Protein AF-H8GKK8-F1 (afdb_monomer)

Nearest PDB structures (foldseek):
  5c82-assembly1_A-2  TM=5.345E-01  e=7.966E-03  Streptomyces noursei
  1qst-assembly1_A  TM=6.410E-01  e=5.339E-02  Tetrahymena thermophila
  4u9w-assembly1_A  TM=4.156E-01  e=4.626E-03  Homo sapiens
  7ypu-assembly1_A  TM=4.775E-01  e=3.456E-02  Streptomyces lavendulae subsp. lavendulae
  7ypu-assembly2_C  TM=4.729E-01  e=3.649E-02  Streptomyces lavendulae subsp. lavendulae

InterPro domains:
  IPR006528 Phage head morphogenesis domain [PF04233] (54-175)

Radius of gyration: 27.0 Å; Cα contacts (8 Å, |Δi|>4): 791; chains: 1; bounding box: 62×68×80 Å

Structure (mmCIF, N/CA/C/O backbone):
data_AF-H8GKK8-F1
#
_entry.id   AF-H8GKK8-F1
#
loop_
_atom_site.group_PDB
_atom_site.id
_atom_site.type_symbol
_atom_site.label_atom_id
_atom_site.label_alt_id
_atom_site.label_comp_id
_atom_site.label_asym_id
_atom_site.label_entity_id
_atom_site.label_seq_id
_atom_site.pdbx_PDB_ins_code
_atom_site.Cartn_x
_atom_site.Cartn_y
_atom_site.Cartn_z
_atom_site.occupancy
_atom_site.B_iso_or_equiv
_atom_site.auth_seq_id
_atom_site.auth_comp_id
_atom_site.auth_asym_id
_atom_site.auth_atom_id
_atom_site.pdbx_PDB_model_num
ATOM 1 N N . MET A 1 1 ? -11.275 -41.429 -0.516 1.00 33.59 1 MET A N 1
ATOM 2 C CA . MET A 1 1 ? -10.423 -40.316 -0.043 1.00 33.59 1 MET A CA 1
ATOM 3 C C . MET A 1 1 ? -11.321 -39.111 0.178 1.00 33.59 1 MET A C 1
ATOM 5 O O . MET A 1 1 ? -11.809 -38.553 -0.793 1.00 33.59 1 MET A O 1
ATOM 9 N N . GLY A 1 2 ? -11.637 -38.787 1.433 1.00 33.47 2 GLY A N 1
ATOM 10 C CA . GLY A 1 2 ? -12.418 -37.593 1.754 1.00 33.47 2 GLY A CA 1
ATOM 11 C C . GLY A 1 2 ? -11.570 -36.348 1.519 1.00 33.47 2 GLY A C 1
ATOM 12 O O . GLY A 1 2 ? -10.448 -36.266 2.017 1.00 33.47 2 GLY A O 1
ATOM 13 N N . VAL A 1 3 ? -12.083 -35.405 0.735 1.00 30.12 3 VAL A N 1
ATOM 14 C CA . VAL A 1 3 ? -11.445 -34.107 0.514 1.00 30.12 3 VAL A CA 1
ATOM 15 C C . VAL A 1 3 ? -11.429 -33.361 1.851 1.00 30.12 3 VAL A C 1
ATOM 17 O O . VAL A 1 3 ? -12.472 -32.941 2.346 1.00 30.12 3 VAL A O 1
ATOM 20 N N . ARG A 1 4 ? -10.247 -33.213 2.463 1.00 31.77 4 ARG A N 1
ATOM 21 C CA . ARG A 1 4 ? -10.035 -32.256 3.556 1.00 31.77 4 ARG A CA 1
ATOM 22 C C . ARG A 1 4 ? -10.066 -30.858 2.942 1.00 31.77 4 ARG A C 1
ATOM 24 O O . ARG A 1 4 ? -9.080 -30.429 2.351 1.00 31.77 4 ARG A O 1
ATOM 31 N N . TYR A 1 5 ? -11.181 -30.149 3.090 1.00 32.94 5 TYR A N 1
ATOM 32 C CA . TYR A 1 5 ? -11.207 -28.693 2.947 1.00 32.94 5 TYR A CA 1
ATOM 33 C C . TYR A 1 5 ? -10.406 -28.089 4.111 1.00 32.94 5 TYR A C 1
ATOM 35 O O . TYR A 1 5 ? -10.961 -27.718 5.140 1.00 32.94 5 TYR A O 1
ATOM 43 N N . GLY A 1 6 ? -9.077 -28.071 3.992 1.00 43.62 6 GLY A N 1
ATOM 44 C CA . GLY A 1 6 ? -8.235 -27.255 4.862 1.00 43.62 6 GLY A CA 1
ATOM 45 C C . GLY A 1 6 ? -8.496 -25.787 4.541 1.00 43.62 6 GLY A C 1
ATOM 46 O O . GLY A 1 6 ? -8.494 -25.413 3.367 1.00 43.62 6 GLY A O 1
ATOM 47 N N . SER A 1 7 ? -8.756 -24.964 5.557 1.00 56.88 7 SER A N 1
ATOM 48 C CA . SER A 1 7 ? -8.808 -23.509 5.401 1.00 56.88 7 SER A CA 1
ATOM 49 C C . SER A 1 7 ? -7.532 -23.047 4.700 1.00 56.88 7 SER A C 1
ATOM 51 O O . SER A 1 7 ? -6.434 -23.319 5.186 1.00 56.88 7 SER A O 1
ATOM 53 N N . LEU A 1 8 ? -7.665 -22.393 3.545 1.00 55.97 8 LEU A N 1
ATOM 54 C CA . LEU A 1 8 ? -6.512 -21.822 2.855 1.00 55.97 8 LEU A CA 1
ATOM 55 C C . LEU A 1 8 ? -5.774 -20.873 3.817 1.00 55.97 8 LEU A C 1
ATOM 57 O O . LEU A 1 8 ? -6.442 -20.097 4.506 1.00 55.97 8 LEU A O 1
ATOM 61 N N . PRO A 1 9 ? -4.429 -20.913 3.872 1.00 74.75 9 PRO A N 1
ATOM 62 C CA . PRO A 1 9 ? -3.664 -20.017 4.730 1.00 74.75 9 PRO A CA 1
ATOM 63 C C . PRO A 1 9 ? -4.008 -18.556 4.426 1.00 74.75 9 PRO A C 1
ATOM 65 O O . PRO A 1 9 ? -4.025 -18.152 3.258 1.00 74.75 9 PRO A O 1
ATOM 68 N N . PHE A 1 10 ? -4.270 -17.756 5.462 1.00 87.69 10 PHE A N 1
ATOM 69 C CA . PHE A 1 10 ? -4.575 -16.339 5.293 1.00 87.69 10 PHE A CA 1
ATOM 70 C C . PHE A 1 10 ? -3.286 -15.563 4.989 1.00 87.69 10 PHE A C 1
ATOM 72 O O . PHE A 1 10 ? -2.544 -15.157 5.884 1.00 87.69 10 PHE A O 1
ATOM 79 N N . LYS A 1 11 ? -2.990 -15.407 3.695 1.00 86.00 11 LYS A N 1
ATOM 80 C CA . LYS A 1 11 ? -1.701 -14.915 3.188 1.00 86.00 11 LYS A CA 1
ATOM 81 C C . LYS A 1 11 ? -1.327 -13.541 3.731 1.00 86.00 11 LYS A C 1
ATOM 83 O O . LYS A 1 11 ? -0.171 -13.331 4.079 1.00 86.00 11 LYS A O 1
ATOM 88 N N . GLU A 1 12 ? -2.281 -12.623 3.818 1.00 82.81 12 GLU A N 1
ATOM 89 C CA . GLU A 1 12 ? -2.050 -11.254 4.270 1.00 82.81 12 GLU A CA 1
ATOM 90 C C . GLU A 1 12 ? -1.679 -11.214 5.759 1.00 82.81 12 GLU A C 1
ATOM 92 O O . GLU A 1 12 ? -0.738 -10.513 6.132 1.00 82.81 12 GLU A O 1
ATOM 97 N N . GLN A 1 13 ? -2.338 -12.032 6.590 1.00 92.38 13 GLN A N 1
ATOM 98 C CA . GLN A 1 13 ? -1.975 -12.216 7.999 1.00 92.38 13 GLN A CA 1
ATOM 99 C C . GLN A 1 13 ? -0.577 -12.829 8.142 1.00 92.38 13 GLN A C 1
ATOM 101 O O . GLN A 1 13 ? 0.238 -12.319 8.907 1.00 92.38 13 GLN A O 1
ATOM 106 N N . ILE A 1 14 ? -0.275 -13.898 7.396 1.00 87.12 14 ILE A N 1
ATOM 107 C CA . ILE A 1 14 ? 1.039 -14.563 7.442 1.00 87.12 14 ILE A CA 1
ATOM 108 C C . ILE A 1 14 ? 2.146 -13.595 7.015 1.00 87.12 14 ILE A C 1
ATOM 110 O O . ILE A 1 14 ? 3.181 -13.503 7.672 1.00 87.12 14 ILE A O 1
ATOM 114 N N . ALA A 1 15 ? 1.925 -12.841 5.937 1.00 81.31 15 ALA A N 1
ATOM 115 C CA . ALA A 1 15 ? 2.873 -11.848 5.450 1.00 81.31 15 ALA A CA 1
ATOM 116 C C . ALA A 1 15 ? 3.068 -10.689 6.437 1.00 81.31 15 ALA A C 1
ATOM 118 O O . ALA A 1 15 ? 4.148 -10.108 6.476 1.00 81.31 15 ALA A O 1
ATOM 119 N N . PHE A 1 16 ? 2.039 -10.310 7.201 1.00 83.75 16 PHE A N 1
ATOM 120 C CA . PHE A 1 16 ? 2.170 -9.342 8.294 1.00 83.75 16 PHE A CA 1
ATOM 121 C C . PHE A 1 16 ? 2.988 -9.910 9.449 1.00 83.75 16 PHE A C 1
ATOM 123 O O . PHE A 1 16 ? 3.945 -9.285 9.889 1.00 83.75 16 PHE A O 1
ATOM 130 N N . TRP A 1 17 ? 2.650 -11.118 9.891 1.00 91.06 17 TRP A N 1
ATOM 131 C CA . TRP A 1 17 ? 3.301 -11.771 11.016 1.00 91.06 17 TRP A CA 1
ATOM 132 C C . TRP A 1 17 ? 4.795 -12.011 10.781 1.00 91.06 17 TRP A C 1
ATOM 134 O O . TRP A 1 17 ? 5.621 -11.596 11.585 1.00 91.06 17 TRP A O 1
ATOM 144 N N . ARG A 1 18 ? 5.155 -12.609 9.639 1.00 85.44 18 ARG A N 1
ATOM 145 C CA . ARG A 1 18 ? 6.552 -12.932 9.295 1.00 85.44 18 ARG A CA 1
ATOM 146 C C . ARG A 1 18 ? 7.459 -11.711 9.156 1.00 85.44 18 ARG A C 1
ATOM 148 O O . ARG A 1 18 ? 8.673 -11.869 9.170 1.00 85.44 18 ARG A O 1
ATOM 155 N N . ALA A 1 19 ? 6.888 -10.524 8.968 1.00 79.50 19 ALA A N 1
ATOM 156 C CA . ALA A 1 19 ? 7.650 -9.290 8.838 1.00 79.50 19 ALA A CA 1
ATOM 157 C C . ALA A 1 19 ? 8.046 -8.681 10.193 1.00 79.50 19 ALA A C 1
ATOM 159 O O . ALA A 1 19 ? 8.781 -7.698 10.204 1.00 79.50 19 ALA A O 1
ATOM 160 N N . LYS A 1 20 ? 7.561 -9.219 11.320 1.00 80.19 20 LYS A N 1
ATOM 161 C CA . LYS A 1 20 ? 7.821 -8.646 12.643 1.00 80.19 20 LYS A CA 1
ATOM 162 C C . LYS A 1 20 ? 9.240 -8.925 13.131 1.00 80.19 20 LYS A C 1
ATOM 164 O O . LYS A 1 20 ? 9.730 -10.049 13.062 1.00 80.19 20 LYS A O 1
ATOM 169 N N . GLU A 1 21 ? 9.871 -7.895 13.678 1.00 77.94 21 GLU A N 1
ATOM 170 C CA . GLU A 1 21 ? 11.134 -7.985 14.408 1.00 77.94 21 GLU A CA 1
ATOM 171 C C . GLU A 1 21 ? 10.882 -8.406 15.857 1.00 77.94 21 GLU A C 1
ATOM 173 O O . GLU A 1 21 ? 9.880 -8.029 16.461 1.00 77.94 21 GLU A O 1
ATOM 178 N N . LEU A 1 22 ? 11.797 -9.180 16.435 1.00 77.81 22 LEU A N 1
ATOM 179 C CA . LEU A 1 22 ? 11.719 -9.577 17.838 1.00 77.81 22 LEU A CA 1
ATOM 180 C C . LEU A 1 22 ? 12.325 -8.466 18.697 1.00 77.81 22 LEU A C 1
ATOM 182 O O . LEU A 1 22 ? 13.534 -8.244 18.651 1.00 77.81 22 LEU A O 1
ATOM 186 N N . VAL A 1 23 ? 11.494 -7.774 19.473 1.00 75.06 23 VAL A N 1
ATOM 187 C CA . VAL A 1 23 ? 11.923 -6.667 20.334 1.00 75.06 23 VAL A CA 1
ATOM 188 C C . VAL A 1 23 ? 11.615 -7.032 21.784 1.00 75.06 23 VAL A C 1
ATOM 190 O O . VAL A 1 23 ? 10.442 -7.115 22.140 1.00 75.06 23 VAL A O 1
ATOM 193 N N . PRO A 1 24 ? 12.626 -7.280 22.632 1.00 69.44 24 PRO A N 1
ATOM 194 C CA . PRO A 1 24 ? 12.399 -7.528 24.049 1.00 69.44 24 PRO A CA 1
ATOM 195 C C . PRO A 1 24 ? 11.863 -6.277 24.750 1.00 69.44 24 PRO A C 1
ATOM 197 O O . PRO A 1 24 ? 12.389 -5.183 24.549 1.00 69.44 24 PRO A O 1
ATOM 200 N N . THR A 1 25 ? 10.848 -6.438 25.599 1.00 71.88 25 THR A N 1
ATOM 201 C CA . THR A 1 25 ? 10.335 -5.356 26.448 1.00 71.88 25 THR A CA 1
ATOM 202 C C . THR A 1 25 ? 10.125 -5.827 27.875 1.00 71.88 25 THR A C 1
ATOM 204 O O . THR A 1 25 ? 9.798 -6.991 28.111 1.00 71.88 25 THR A O 1
ATOM 207 N N . GLU A 1 26 ? 10.269 -4.926 28.843 1.00 71.94 26 GLU A N 1
ATOM 208 C CA . GLU A 1 26 ? 10.007 -5.234 30.250 1.00 71.94 26 GLU A CA 1
ATOM 209 C C . GLU A 1 26 ? 8.505 -5.172 30.538 1.00 71.94 26 GLU A C 1
ATOM 211 O O . GLU A 1 26 ? 7.945 -6.026 31.229 1.00 71.94 26 GLU A O 1
ATOM 216 N N . ARG A 1 27 ? 7.830 -4.178 29.959 1.00 75.69 27 ARG A N 1
ATOM 217 C CA . ARG A 1 27 ? 6.409 -3.889 30.144 1.00 75.69 27 ARG A CA 1
ATOM 218 C C . ARG A 1 27 ? 5.648 -4.059 28.838 1.00 75.69 27 ARG A C 1
ATOM 220 O O . ARG A 1 27 ? 6.208 -4.122 27.744 1.00 75.69 27 ARG A O 1
ATOM 227 N N . TRP A 1 28 ? 4.330 -4.162 28.969 1.00 79.19 28 TRP A N 1
ATOM 228 C CA . TRP A 1 28 ? 3.442 -4.324 27.820 1.00 79.19 28 TRP A CA 1
ATOM 229 C C . TRP A 1 28 ? 3.312 -3.036 26.997 1.00 79.19 28 TRP A C 1
ATOM 231 O O . TRP A 1 28 ? 3.067 -3.136 25.804 1.00 79.19 28 TRP A O 1
ATOM 241 N N . ASN A 1 29 ? 3.502 -1.865 27.617 1.00 74.44 29 ASN A N 1
ATOM 242 C CA . ASN A 1 29 ? 3.401 -0.547 26.988 1.00 74.44 29 ASN A CA 1
ATOM 243 C C . ASN A 1 29 ? 4.763 0.098 26.679 1.00 74.44 29 ASN A C 1
ATOM 245 O O . ASN A 1 29 ? 4.822 1.294 26.414 1.00 74.44 29 ASN A O 1
ATOM 249 N N . ASP A 1 30 ? 5.861 -0.666 26.714 1.00 63.88 30 ASP A N 1
ATOM 250 C CA . ASP A 1 30 ? 7.156 -0.184 26.199 1.00 63.88 30 ASP A CA 1
ATOM 251 C C . ASP A 1 30 ? 7.139 -0.056 24.663 1.00 63.88 30 ASP A C 1
ATOM 253 O O . ASP A 1 30 ? 7.941 0.681 24.094 1.00 63.88 30 ASP A O 1
ATOM 257 N N . LEU A 1 31 ? 6.220 -0.768 24.001 1.00 71.25 31 LEU A N 1
ATOM 258 C CA . LEU A 1 31 ? 5.815 -0.532 22.619 1.00 71.25 31 LEU A CA 1
ATOM 259 C C . LEU A 1 31 ? 4.320 -0.213 22.599 1.00 71.25 31 LEU A C 1
ATOM 261 O O . LEU A 1 31 ? 3.553 -0.789 23.370 1.00 71.25 31 LEU A O 1
ATOM 265 N N . VAL A 1 32 ? 3.917 0.707 21.728 1.00 78.12 32 VAL A N 1
ATOM 266 C CA . VAL A 1 32 ? 2.555 1.237 21.645 1.00 78.12 32 VAL A CA 1
ATOM 267 C C . VAL A 1 32 ? 2.117 1.404 20.192 1.00 78.12 32 VAL A C 1
ATOM 269 O O . VAL A 1 32 ? 2.938 1.664 19.310 1.00 78.12 32 VAL A O 1
ATOM 272 N N . ARG A 1 33 ? 0.807 1.289 19.946 1.00 79.00 33 ARG A N 1
ATOM 273 C CA . ARG A 1 33 ? 0.168 1.576 18.652 1.00 79.00 33 ARG A CA 1
ATOM 274 C C . ARG A 1 33 ? 0.898 0.943 17.454 1.00 79.00 33 ARG A C 1
ATOM 276 O O . ARG A 1 33 ? 1.168 -0.260 17.462 1.00 79.00 33 ARG A O 1
ATOM 283 N N . GLU A 1 34 ? 1.255 1.735 16.443 1.00 78.44 34 GLU A N 1
ATOM 284 C CA . GLU A 1 34 ? 1.864 1.300 15.183 1.00 78.44 34 GLU A CA 1
ATOM 285 C C . GLU A 1 34 ? 3.212 0.592 15.367 1.00 78.44 34 GLU A C 1
ATOM 287 O O . GLU A 1 34 ? 3.631 -0.159 14.487 1.00 78.44 34 GLU A O 1
ATOM 292 N N . GLN A 1 35 ? 3.888 0.746 16.512 1.00 70.75 35 GLN A N 1
ATOM 293 C CA . GLN A 1 35 ? 5.125 0.009 16.787 1.00 70.75 35 GLN A CA 1
ATOM 294 C C . GLN A 1 35 ? 4.885 -1.512 16.758 1.00 70.75 35 GLN A C 1
ATOM 296 O O . GLN A 1 35 ? 5.749 -2.272 16.304 1.00 70.75 35 GLN A O 1
ATOM 301 N N . HIS A 1 36 ? 3.680 -1.957 17.135 1.00 83.88 36 HIS A N 1
ATOM 302 C CA . HIS A 1 36 ? 3.252 -3.353 17.050 1.00 83.88 36 HIS A CA 1
ATOM 303 C C . HIS A 1 36 ? 2.994 -3.856 15.623 1.00 83.88 36 HIS A C 1
ATOM 305 O O . HIS A 1 36 ? 2.877 -5.071 15.437 1.00 83.88 36 HIS A O 1
ATOM 311 N N . ASP A 1 37 ? 2.958 -2.990 14.605 1.00 81.62 37 ASP A N 1
ATOM 312 C CA . ASP A 1 37 ? 2.959 -3.431 13.203 1.00 81.62 37 ASP A CA 1
ATOM 313 C C . ASP A 1 37 ? 4.331 -3.966 12.778 1.00 81.62 37 ASP A C 1
ATOM 315 O O . ASP A 1 37 ? 4.424 -4.776 11.854 1.00 81.62 37 ASP A O 1
ATOM 319 N N . THR A 1 38 ? 5.388 -3.554 13.485 1.00 71.81 38 THR A N 1
ATOM 320 C CA . THR A 1 38 ? 6.793 -3.834 13.137 1.00 71.81 38 THR A CA 1
ATOM 321 C C . THR A 1 38 ? 7.437 -4.846 14.060 1.00 71.81 38 THR A C 1
ATOM 323 O O . THR A 1 38 ? 8.391 -5.511 13.665 1.00 71.81 38 THR A O 1
ATOM 326 N N . ALA A 1 39 ? 6.933 -4.942 15.289 1.00 77.06 39 ALA A N 1
ATOM 327 C CA . ALA A 1 39 ? 7.583 -5.648 16.371 1.00 77.06 39 ALA A CA 1
ATOM 328 C C . ALA A 1 39 ? 6.662 -6.699 16.992 1.00 77.06 39 ALA A C 1
ATOM 330 O O . ALA A 1 39 ? 5.463 -6.494 17.211 1.00 77.06 39 ALA A O 1
ATOM 331 N N . PHE A 1 40 ? 7.259 -7.838 17.307 1.00 85.31 40 PHE A N 1
ATOM 332 C CA . PHE A 1 40 ? 6.736 -8.818 18.232 1.00 85.31 40 PHE A CA 1
ATOM 333 C C . PHE A 1 40 ? 7.475 -8.675 19.560 1.00 85.31 40 PHE A C 1
ATOM 335 O O . PHE A 1 40 ? 8.704 -8.713 19.608 1.00 85.31 40 PHE A O 1
ATOM 342 N N . THR A 1 41 ? 6.704 -8.551 20.635 1.00 84.44 41 THR A N 1
ATOM 343 C CA . THR A 1 41 ? 7.213 -8.541 22.002 1.00 84.44 41 THR A CA 1
ATOM 344 C C . THR A 1 41 ? 6.313 -9.375 22.908 1.00 84.44 41 THR A C 1
ATOM 346 O O . THR A 1 41 ? 5.116 -9.544 22.654 1.00 84.44 41 THR A O 1
ATOM 349 N N . VAL A 1 42 ? 6.895 -9.867 23.997 1.00 87.00 42 VAL A N 1
ATOM 350 C CA . VAL A 1 42 ? 6.190 -10.412 25.151 1.00 87.00 42 VAL A CA 1
ATOM 351 C C . VAL A 1 42 ? 6.790 -9.756 26.393 1.00 87.00 42 VAL A C 1
ATOM 353 O O . VAL A 1 42 ? 7.961 -9.960 26.690 1.00 87.00 42 VAL A O 1
ATOM 356 N N . ALA A 1 43 ? 5.986 -8.997 27.141 1.00 82.00 43 ALA A N 1
ATOM 357 C CA . ALA A 1 43 ? 6.460 -8.247 28.309 1.00 82.00 43 ALA A CA 1
ATOM 358 C C . ALA A 1 43 ? 7.209 -9.139 29.322 1.00 82.00 43 ALA A C 1
ATOM 360 O O . ALA A 1 43 ? 6.680 -10.159 29.760 1.00 82.00 43 ALA A O 1
ATOM 361 N N . GLY A 1 44 ? 8.423 -8.770 29.708 1.00 78.69 44 GLY A N 1
ATOM 362 C CA . GLY A 1 44 ? 9.282 -9.531 30.615 1.00 78.69 44 GLY A CA 1
ATOM 363 C C . GLY A 1 44 ? 10.034 -10.699 29.964 1.00 78.69 44 GLY A C 1
ATOM 364 O O . GLY A 1 44 ? 10.865 -11.317 30.629 1.00 78.69 44 GLY A O 1
ATOM 365 N N . ALA A 1 45 ? 9.797 -11.012 28.684 1.00 84.12 45 ALA A N 1
ATOM 366 C CA . ALA A 1 45 ? 10.552 -12.022 27.939 1.00 84.12 45 ALA A CA 1
ATOM 367 C C . ALA A 1 45 ? 11.830 -11.402 27.344 1.00 84.12 45 ALA A C 1
ATOM 369 O O . ALA A 1 45 ? 11.942 -11.190 26.139 1.00 84.12 45 ALA A O 1
ATOM 370 N N . MET A 1 46 ? 12.798 -11.095 28.212 1.00 76.25 46 MET A N 1
ATOM 371 C CA . MET A 1 46 ? 14.000 -10.334 27.835 1.00 76.25 46 MET A CA 1
ATOM 372 C C . MET A 1 46 ? 15.047 -11.140 27.051 1.00 76.25 46 MET A C 1
ATOM 374 O O . MET A 1 46 ? 15.926 -10.566 26.412 1.00 76.25 46 MET A O 1
ATOM 378 N N . GLN A 1 47 ? 14.979 -12.472 27.097 1.00 68.69 47 GLN A N 1
ATOM 379 C CA . GLN A 1 47 ? 15.929 -13.341 26.402 1.00 68.69 47 GLN A CA 1
ATOM 380 C C . GLN A 1 47 ? 15.531 -13.509 24.928 1.00 68.69 47 GLN A C 1
ATOM 382 O O . GLN A 1 47 ? 14.405 -13.908 24.632 1.00 68.69 47 GLN A O 1
ATOM 387 N N . ALA A 1 48 ? 16.471 -13.274 24.005 1.00 67.81 48 ALA A N 1
ATOM 388 C CA . ALA A 1 48 ? 16.224 -13.369 22.561 1.00 67.81 48 ALA A CA 1
ATOM 389 C C . ALA A 1 48 ? 15.701 -14.754 22.136 1.00 67.81 48 ALA A C 1
ATOM 391 O O . ALA A 1 48 ? 14.741 -14.857 21.376 1.00 67.81 48 ALA A O 1
ATOM 392 N N . ASP A 1 49 ? 16.293 -15.813 22.684 1.00 65.44 49 ASP A N 1
ATOM 393 C CA . ASP A 1 49 ? 15.918 -17.202 22.424 1.00 65.44 49 ASP A CA 1
ATOM 394 C C . ASP A 1 49 ? 14.499 -17.543 22.906 1.00 65.44 49 ASP A C 1
ATOM 396 O O . ASP A 1 49 ? 13.735 -18.189 22.192 1.00 65.44 49 ASP A O 1
ATOM 400 N N . LEU A 1 50 ? 14.120 -17.066 24.096 1.00 86.88 50 LEU A N 1
ATOM 401 C CA . LEU A 1 50 ? 12.759 -17.199 24.620 1.00 86.88 50 LEU A CA 1
ATOM 402 C C . LEU A 1 50 ? 11.756 -16.483 23.715 1.00 86.88 50 LEU A C 1
ATOM 404 O O . LEU A 1 50 ? 10.719 -17.045 23.365 1.00 86.88 50 LEU A O 1
ATOM 408 N N . LEU A 1 51 ? 12.062 -15.244 23.331 1.00 85.38 51 LEU A N 1
ATOM 409 C CA . LEU A 1 51 ? 11.184 -14.447 22.485 1.00 85.38 51 LEU A CA 1
ATOM 410 C C . LEU A 1 51 ? 11.037 -15.070 21.086 1.00 85.38 51 LEU A C 1
ATOM 412 O O . LEU A 1 51 ? 9.933 -15.101 20.545 1.00 85.38 51 LEU A O 1
ATOM 416 N N . SER A 1 52 ? 12.118 -15.631 20.538 1.00 86.69 52 SER A N 1
ATOM 417 C CA . SER A 1 52 ? 12.113 -16.387 19.280 1.00 86.69 52 SER A CA 1
ATOM 418 C C . SER A 1 52 ? 11.223 -17.628 19.356 1.00 86.69 52 SER A C 1
ATOM 420 O O . SER A 1 52 ? 10.378 -17.827 18.482 1.00 86.69 52 SER A O 1
ATOM 422 N N . ASP A 1 53 ? 11.337 -18.430 20.414 1.00 93.81 53 ASP A N 1
ATOM 423 C CA . ASP A 1 53 ? 10.514 -19.632 20.580 1.00 93.81 53 ASP A CA 1
ATOM 424 C C . ASP A 1 53 ? 9.026 -19.288 20.751 1.00 93.81 53 ASP A C 1
ATOM 426 O O . ASP A 1 53 ? 8.160 -19.920 20.140 1.00 93.81 53 ASP A O 1
ATOM 430 N N . LEU A 1 54 ? 8.709 -18.244 21.526 1.00 94.31 54 LEU A N 1
ATOM 431 C CA . LEU A 1 54 ? 7.336 -17.752 21.675 1.00 94.31 54 LEU A CA 1
ATOM 432 C C . LEU A 1 54 ? 6.773 -17.246 20.340 1.00 94.31 54 LEU A C 1
ATOM 434 O O . LEU A 1 54 ? 5.631 -17.555 19.991 1.00 94.31 54 LEU A O 1
ATOM 438 N N . HIS A 1 55 ? 7.578 -16.522 19.558 1.00 94.56 55 HIS A N 1
ATOM 439 C CA . HIS A 1 55 ? 7.204 -16.102 18.211 1.00 94.56 55 HIS A CA 1
ATOM 440 C C . HIS A 1 55 ? 6.938 -17.308 17.299 1.00 94.56 55 HIS A C 1
ATOM 442 O O . HIS A 1 55 ? 5.953 -17.324 16.558 1.00 94.56 55 HIS A O 1
ATOM 448 N N . GLN A 1 56 ? 7.767 -18.352 17.361 1.00 95.62 56 GLN A N 1
ATOM 449 C CA . GLN A 1 56 ? 7.572 -19.580 16.586 1.00 95.62 56 GLN A CA 1
ATOM 450 C C . GLN A 1 56 ? 6.298 -20.330 16.997 1.00 95.62 56 GLN A C 1
ATOM 452 O O . GLN A 1 56 ? 5.564 -20.797 16.124 1.00 95.62 56 GLN A O 1
ATOM 457 N N . ALA A 1 57 ? 5.971 -20.382 18.291 1.00 96.81 57 ALA A N 1
ATOM 458 C CA . ALA A 1 57 ? 4.727 -20.983 18.773 1.00 96.81 57 ALA A CA 1
ATOM 459 C C . ALA A 1 57 ? 3.483 -20.259 18.225 1.00 96.81 57 ALA A C 1
ATOM 461 O O . ALA A 1 57 ? 2.519 -20.902 17.802 1.00 96.81 57 ALA A O 1
ATOM 462 N N . VAL A 1 58 ? 3.510 -18.923 18.153 1.00 95.94 58 VAL A N 1
ATOM 463 C CA . VAL A 1 58 ? 2.425 -18.149 17.525 1.00 95.94 58 VAL A CA 1
ATOM 464 C C . VAL A 1 58 ? 2.443 -18.291 15.997 1.00 95.94 58 VAL A C 1
ATOM 466 O O . VAL A 1 58 ? 1.386 -18.410 15.381 1.00 95.94 58 VAL A O 1
ATOM 469 N N . THR A 1 59 ? 3.621 -18.363 15.371 1.00 94.94 59 THR A N 1
ATOM 470 C CA . THR A 1 59 ? 3.763 -18.627 13.925 1.00 94.94 59 THR A CA 1
ATOM 471 C C . THR A 1 59 ? 3.076 -19.938 13.550 1.00 94.94 59 THR A C 1
ATOM 473 O O . THR A 1 59 ? 2.281 -19.984 12.613 1.00 94.94 59 THR A O 1
ATOM 476 N N . LYS A 1 60 ? 3.317 -20.996 14.334 1.00 94.69 60 LYS A N 1
ATOM 477 C CA . LYS A 1 60 ? 2.647 -22.291 14.197 1.00 94.69 60 LYS A CA 1
ATOM 478 C C . LYS A 1 60 ? 1.127 -22.140 14.305 1.00 94.69 60 LYS A C 1
ATOM 480 O O . LYS A 1 60 ? 0.410 -22.707 13.484 1.00 94.69 60 LYS A O 1
ATOM 485 N N . ALA A 1 61 ? 0.634 -21.340 15.253 1.00 93.56 61 ALA A N 1
ATOM 486 C CA . ALA A 1 61 ? -0.795 -21.068 15.391 1.00 93.56 61 ALA A CA 1
ATOM 487 C C . ALA A 1 61 ? -1.404 -20.394 14.155 1.00 93.56 61 ALA A C 1
ATOM 489 O O . ALA A 1 61 ? -2.454 -20.827 13.683 1.00 93.56 61 ALA A O 1
ATOM 490 N N . ILE A 1 62 ? -0.728 -19.384 13.606 1.00 91.44 62 ILE A N 1
ATOM 491 C CA . ILE A 1 62 ? -1.180 -18.632 12.428 1.00 91.44 62 ILE A CA 1
ATOM 492 C C . ILE A 1 62 ? -1.159 -19.498 11.164 1.00 91.44 62 ILE A C 1
ATOM 494 O O . ILE A 1 62 ? -2.097 -19.464 10.370 1.00 91.44 62 ILE A O 1
ATOM 498 N N . GLU A 1 63 ? -0.088 -20.262 10.951 1.00 90.19 63 GLU A N 1
ATOM 499 C CA . GLU A 1 63 ? 0.122 -20.994 9.699 1.00 90.19 63 GLU A CA 1
ATOM 500 C C . GLU A 1 63 ? -0.609 -22.338 9.654 1.00 90.19 63 GLU A C 1
ATOM 502 O O . GLU A 1 63 ? -1.007 -22.781 8.576 1.00 90.19 63 GLU A O 1
ATOM 507 N N . GLN A 1 64 ? -0.783 -22.991 10.807 1.00 90.00 64 GLN A N 1
ATOM 508 C CA . GLN A 1 64 ? -1.302 -24.361 10.895 1.00 90.00 64 GLN A CA 1
ATOM 509 C C . GLN A 1 64 ? -2.680 -24.447 11.564 1.00 90.00 64 GLN A C 1
ATOM 511 O O . GLN A 1 64 ? -3.319 -25.494 11.480 1.00 90.00 64 GLN A O 1
ATOM 516 N N . GLY A 1 65 ? -3.154 -23.372 12.206 1.00 87.25 65 GLY A N 1
ATOM 517 C CA . GLY A 1 65 ? -4.447 -23.349 12.892 1.00 87.25 65 GLY A CA 1
ATOM 518 C C . GLY A 1 65 ? -4.459 -24.157 14.193 1.00 87.25 65 GLY A C 1
ATOM 519 O O . GLY A 1 65 ? -5.330 -25.006 14.378 1.00 87.25 65 GLY A O 1
ATOM 520 N N . THR A 1 66 ? -3.496 -23.917 15.088 1.00 88.94 66 THR A N 1
ATOM 521 C CA . THR A 1 66 ? -3.444 -24.597 16.398 1.00 88.94 66 THR A CA 1
ATOM 522 C C . THR A 1 66 ? -4.519 -24.085 17.352 1.00 88.94 66 THR A C 1
ATOM 524 O O . THR A 1 66 ? -5.007 -22.962 17.217 1.00 88.94 66 THR A O 1
ATOM 527 N N . THR A 1 67 ? -4.874 -24.888 18.356 1.00 93.25 67 THR A N 1
ATOM 528 C CA . THR A 1 67 ? -5.810 -24.476 19.420 1.00 93.25 67 THR A CA 1
ATOM 529 C C . THR A 1 67 ? -5.106 -23.733 20.560 1.00 93.25 67 THR A C 1
ATOM 531 O O . THR A 1 67 ? -3.907 -23.906 20.778 1.00 93.25 67 THR A O 1
ATOM 534 N N . LEU A 1 68 ? -5.859 -22.970 21.367 1.00 93.75 68 LEU A N 1
ATOM 535 C CA . LEU A 1 68 ? -5.322 -22.356 22.591 1.00 93.75 68 LEU A CA 1
ATOM 536 C C . LEU A 1 68 ? -4.713 -23.406 23.535 1.00 93.75 68 LEU A C 1
ATOM 538 O O . LEU A 1 68 ? -3.651 -23.173 24.093 1.00 93.75 68 LEU A O 1
ATOM 542 N N . ALA A 1 69 ? -5.344 -24.576 23.681 1.00 94.94 69 ALA A N 1
ATOM 543 C CA . ALA A 1 69 ? -4.829 -25.643 24.539 1.00 94.94 69 ALA A CA 1
ATOM 544 C C . ALA A 1 69 ? -3.477 -26.188 24.048 1.00 94.94 69 ALA A C 1
ATOM 546 O O . ALA A 1 69 ? -2.596 -26.474 24.855 1.00 94.94 69 ALA A O 1
ATOM 547 N N . GLU A 1 70 ? -3.299 -26.322 22.731 1.00 96.00 70 GLU A N 1
ATOM 548 C CA . GLU A 1 70 ? -2.010 -26.691 22.138 1.00 96.00 70 GLU A CA 1
ATOM 549 C C . GLU A 1 70 ? -0.959 -25.612 22.377 1.00 96.00 70 GLU A C 1
ATOM 551 O O . GLU A 1 70 ? 0.133 -25.929 22.843 1.00 96.00 70 GLU A O 1
ATOM 556 N N . PHE A 1 71 ? -1.308 -24.346 22.135 1.00 97.00 71 PHE A N 1
ATOM 557 C CA . PHE A 1 71 ? -0.409 -23.228 22.395 1.00 97.00 71 PHE A CA 1
ATOM 558 C C . PHE A 1 71 ? -0.004 -23.142 23.870 1.00 97.00 71 PHE A C 1
ATOM 560 O O . PHE A 1 71 ? 1.161 -22.909 24.158 1.00 97.00 71 PHE A O 1
ATOM 567 N N . THR A 1 72 ? -0.925 -23.361 24.815 1.00 96.88 72 THR A N 1
ATOM 568 C CA . THR A 1 72 ? -0.607 -23.357 26.251 1.00 96.88 72 THR A CA 1
ATOM 569 C C . THR A 1 72 ? 0.418 -24.431 26.606 1.00 96.88 72 THR A C 1
ATOM 571 O O . THR A 1 72 ? 1.336 -24.144 27.367 1.00 96.88 72 THR A O 1
ATOM 574 N N . ARG A 1 73 ? 0.322 -25.638 26.029 1.00 97.00 73 ARG A N 1
ATOM 575 C CA . ARG A 1 73 ? 1.341 -26.680 26.245 1.00 97.00 73 ARG A CA 1
ATOM 576 C C . ARG A 1 73 ? 2.696 -26.287 25.661 1.00 97.00 73 ARG A C 1
ATOM 578 O O . ARG A 1 73 ? 3.708 -26.463 26.332 1.00 97.00 73 ARG A O 1
ATOM 585 N N . ASP A 1 74 ? 2.709 -25.755 24.438 1.00 97.50 74 ASP A N 1
ATOM 586 C CA . ASP A 1 74 ? 3.941 -25.294 23.784 1.00 97.50 74 ASP A CA 1
ATOM 587 C C . ASP A 1 74 ? 4.582 -24.153 24.602 1.00 97.50 74 ASP A C 1
ATOM 589 O O . ASP A 1 74 ? 5.780 -24.177 24.868 1.00 97.50 74 ASP A O 1
ATOM 593 N N . PHE A 1 75 ? 3.775 -23.204 25.088 1.00 96.94 75 PHE A N 1
ATOM 594 C CA . PHE A 1 75 ? 4.196 -22.122 25.977 1.00 96.94 75 PHE A CA 1
ATOM 595 C C . PHE A 1 75 ? 4.840 -22.654 27.262 1.00 96.94 75 PHE A C 1
ATOM 597 O O . PHE A 1 75 ? 5.965 -22.271 27.568 1.00 96.94 75 PHE A O 1
ATOM 604 N N . GLU A 1 76 ? 4.171 -23.548 28.000 1.00 96.75 76 GLU A N 1
ATOM 605 C CA . GLU A 1 76 ? 4.718 -24.103 29.247 1.00 96.75 76 GLU A CA 1
ATOM 606 C C . GLU A 1 76 ? 6.044 -24.843 29.009 1.00 96.75 76 GLU A C 1
ATOM 608 O O . GLU A 1 76 ? 6.983 -24.688 29.792 1.00 96.75 76 GLU A O 1
ATOM 613 N N . ALA A 1 77 ? 6.157 -25.584 27.902 1.00 97.62 77 ALA A N 1
ATOM 614 C CA . ALA A 1 77 ? 7.397 -26.252 27.518 1.00 97.62 77 ALA A CA 1
ATOM 615 C C . ALA A 1 77 ? 8.529 -25.254 27.211 1.00 97.62 77 ALA A C 1
ATOM 617 O O . ALA A 1 77 ? 9.653 -25.450 27.672 1.00 97.62 77 ALA A O 1
ATOM 618 N N . ILE A 1 78 ? 8.237 -24.173 26.479 1.00 97.44 78 ILE A N 1
ATOM 619 C CA . ILE A 1 78 ? 9.203 -23.111 26.156 1.00 97.44 78 ILE A CA 1
ATOM 620 C C . ILE A 1 78 ? 9.674 -22.402 27.430 1.00 97.44 78 ILE A C 1
ATOM 622 O O . ILE A 1 78 ? 10.878 -22.257 27.639 1.00 97.44 78 ILE A O 1
ATOM 626 N N . VAL A 1 79 ? 8.745 -21.994 28.301 1.00 95.62 79 VAL A N 1
ATOM 627 C CA . VAL A 1 79 ? 9.063 -21.319 29.570 1.00 95.62 79 VAL A CA 1
ATOM 628 C C . VAL A 1 79 ? 9.979 -22.189 30.430 1.00 95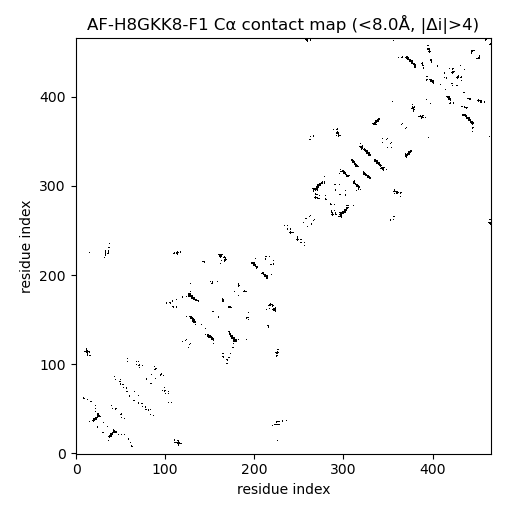.62 79 VAL A C 1
ATOM 630 O O . VAL A 1 79 ? 11.002 -21.701 30.914 1.00 95.62 79 VAL A O 1
ATOM 633 N N . ALA A 1 80 ? 9.662 -23.481 30.566 1.00 95.38 80 ALA A N 1
ATOM 634 C CA . ALA A 1 80 ? 10.481 -24.425 31.320 1.00 95.38 80 ALA A CA 1
ATOM 635 C C . ALA A 1 80 ? 11.871 -24.624 30.693 1.00 95.38 80 ALA A C 1
ATOM 637 O O . ALA A 1 80 ? 12.876 -24.574 31.399 1.00 95.38 80 ALA A O 1
ATOM 638 N N . ALA A 1 81 ? 11.948 -24.805 29.370 1.00 95.88 81 ALA A N 1
ATOM 639 C CA . ALA A 1 81 ? 13.208 -25.032 28.660 1.00 95.88 81 ALA A CA 1
ATOM 640 C C . ALA A 1 81 ? 14.145 -23.814 28.694 1.00 95.88 81 ALA A C 1
ATOM 642 O O . ALA A 1 81 ? 15.364 -23.971 28.742 1.00 95.88 81 ALA A O 1
ATOM 643 N N . ARG A 1 82 ? 13.583 -22.602 28.678 1.00 93.62 82 ARG A N 1
ATOM 644 C CA . ARG A 1 82 ? 14.335 -21.338 28.714 1.00 93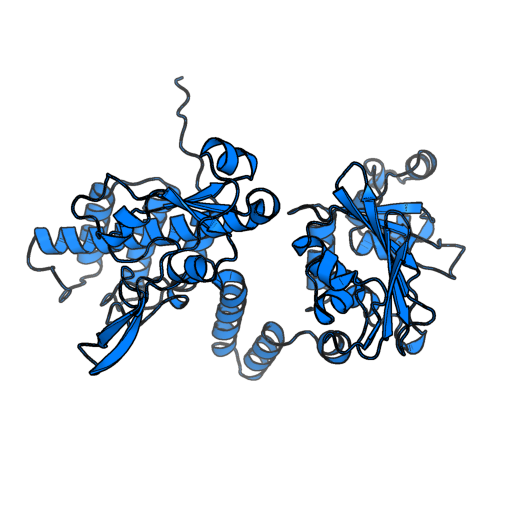.62 82 ARG A CA 1
ATOM 645 C C . ARG A 1 82 ? 14.552 -20.797 30.129 1.00 93.62 82 ARG A C 1
ATOM 647 O O . ARG A 1 82 ? 15.200 -19.765 30.285 1.00 93.62 82 ARG A O 1
ATOM 654 N N . GLY A 1 83 ? 14.029 -21.480 31.151 1.00 93.88 83 GLY A N 1
ATOM 655 C CA . GLY A 1 83 ? 14.166 -21.082 32.553 1.00 93.88 83 GLY A CA 1
ATOM 656 C C . GLY A 1 83 ? 13.587 -19.696 32.845 1.00 93.88 83 GLY A C 1
ATOM 657 O O . GLY A 1 83 ? 14.174 -18.943 33.620 1.00 93.88 83 GLY A O 1
ATOM 658 N N . TRP A 1 84 ? 12.483 -19.323 32.189 1.00 93.62 84 TRP A N 1
ATOM 659 C CA . TRP A 1 84 ? 11.877 -18.003 32.366 1.00 93.62 84 TRP A CA 1
ATOM 660 C C . TRP A 1 84 ? 10.989 -17.967 33.612 1.00 93.62 84 TRP A C 1
ATOM 662 O O . TRP A 1 84 ? 9.943 -18.614 33.648 1.00 93.62 84 TRP A O 1
ATOM 672 N N . THR A 1 85 ? 11.403 -17.191 34.612 1.00 92.62 85 THR A N 1
ATOM 673 C CA . THR A 1 85 ? 10.728 -17.049 35.910 1.00 92.62 85 THR A CA 1
ATOM 674 C C . THR A 1 85 ? 10.515 -15.575 36.277 1.00 92.62 85 THR A C 1
ATOM 676 O O . THR A 1 85 ? 11.022 -14.674 35.604 1.00 92.62 85 THR A O 1
ATOM 679 N N . GLY A 1 86 ? 9.745 -15.313 37.333 1.00 89.69 86 GLY A N 1
ATOM 680 C CA . GLY A 1 86 ? 9.422 -13.981 37.845 1.00 89.69 86 GLY A CA 1
ATOM 681 C C . GLY A 1 86 ? 8.364 -13.227 37.034 1.00 89.69 86 GLY A C 1
ATOM 682 O O . GLY A 1 86 ? 8.270 -12.005 37.145 1.00 89.69 86 GLY A O 1
ATOM 683 N N . TRP A 1 87 ? 7.583 -13.913 36.196 1.00 90.25 87 TRP A N 1
ATOM 684 C CA . TRP A 1 87 ? 6.592 -13.280 35.321 1.00 90.25 87 TRP A CA 1
ATOM 685 C C . TRP A 1 87 ? 5.173 -13.331 35.904 1.00 90.25 87 TRP A C 1
ATOM 687 O O . TRP A 1 87 ? 4.797 -14.208 36.679 1.00 90.25 87 TRP A O 1
ATOM 697 N N . THR A 1 88 ? 4.339 -12.362 35.521 1.00 87.00 88 THR A N 1
ATOM 698 C CA . THR A 1 88 ? 2.996 -12.194 36.094 1.00 87.00 88 THR A CA 1
ATOM 699 C C . THR A 1 88 ? 2.102 -13.412 35.856 1.00 87.00 88 THR A C 1
ATOM 701 O O . THR A 1 88 ? 1.738 -13.709 34.717 1.00 87.00 88 THR A O 1
ATOM 704 N N . GLY A 1 89 ? 1.681 -14.053 36.948 1.00 92.38 89 GLY A N 1
ATOM 705 C CA . GLY A 1 89 ? 0.782 -15.207 36.930 1.00 92.38 89 GLY A CA 1
ATOM 706 C C . GLY A 1 89 ? 1.480 -16.568 37.002 1.00 92.38 89 GLY A C 1
ATOM 707 O O . GLY A 1 89 ? 0.781 -17.578 37.013 1.00 92.38 89 GLY A O 1
ATOM 708 N N . GLU A 1 90 ? 2.812 -16.614 37.088 1.00 94.50 90 GLU A N 1
ATOM 709 C CA . GLU A 1 90 ? 3.602 -17.855 37.121 1.00 94.50 90 GLU A CA 1
ATOM 710 C C . GLU A 1 90 ? 3.174 -18.831 38.233 1.00 94.50 90 GLU A C 1
ATOM 712 O O . GLU A 1 90 ? 3.019 -20.036 37.994 1.00 94.50 90 GLU A O 1
ATOM 717 N N . ASP A 1 91 ? 2.902 -18.295 39.426 1.00 94.38 91 ASP A N 1
ATOM 718 C CA . ASP A 1 91 ? 2.682 -19.062 40.659 1.00 94.38 91 ASP A CA 1
ATOM 719 C C . ASP A 1 91 ? 1.397 -19.902 40.661 1.00 94.38 91 ASP A C 1
ATOM 721 O O . ASP A 1 91 ? 1.227 -20.802 41.484 1.00 94.38 91 ASP A O 1
ATOM 725 N N . THR A 1 92 ? 0.459 -19.628 39.750 1.00 95.44 92 THR A N 1
ATOM 726 C CA . THR A 1 92 ? -0.850 -20.293 39.733 1.00 95.44 92 THR A CA 1
ATOM 727 C C . THR A 1 92 ? -1.181 -20.828 38.351 1.00 95.44 92 THR A C 1
ATOM 729 O O . THR A 1 92 ? -0.927 -20.184 37.339 1.00 95.44 92 THR A O 1
ATOM 732 N N . GLN A 1 93 ? -1.839 -21.987 38.285 1.00 92.94 93 GLN A N 1
ATOM 733 C CA . GLN A 1 93 ? -2.285 -22.553 37.007 1.00 92.94 93 GLN A CA 1
ATOM 734 C C . GLN A 1 93 ? -3.189 -21.583 36.226 1.00 92.94 93 GLN A C 1
ATOM 736 O O . GLN A 1 93 ? -3.066 -21.467 35.008 1.00 92.94 93 GLN A O 1
ATOM 741 N N . ALA A 1 94 ? -4.063 -20.853 36.928 1.00 93.62 94 ALA A N 1
ATOM 742 C CA . ALA A 1 94 ? -4.932 -19.848 36.323 1.00 93.62 94 ALA A CA 1
ATOM 743 C C . ALA A 1 94 ? -4.137 -18.671 35.733 1.00 93.62 94 ALA A C 1
ATOM 745 O O . ALA A 1 94 ? -4.425 -18.246 34.615 1.00 93.62 94 ALA A O 1
ATOM 746 N N . GLY A 1 95 ? -3.116 -18.179 36.442 1.00 95.50 95 GLY A N 1
ATOM 747 C CA . GLY A 1 95 ? -2.244 -17.110 35.958 1.00 95.50 95 GLY A CA 1
ATOM 748 C C . GLY A 1 95 ? -1.416 -17.529 34.741 1.00 95.50 95 GLY A C 1
ATOM 749 O O . GLY A 1 95 ? -1.360 -16.789 33.758 1.00 95.50 95 GLY A O 1
ATOM 750 N N . ARG A 1 96 ? -0.867 -18.751 34.736 1.00 94.94 96 ARG A N 1
ATOM 751 C CA . ARG A 1 96 ? -0.150 -19.300 33.572 1.00 94.94 96 ARG A CA 1
ATOM 752 C C . ARG A 1 96 ? -1.056 -19.448 32.352 1.00 94.94 96 ARG A C 1
ATOM 754 O O . ARG A 1 96 ? -0.693 -19.024 31.255 1.00 94.94 96 ARG A O 1
ATOM 761 N N . ALA A 1 97 ? -2.260 -19.986 32.550 1.00 93.81 97 ALA A N 1
ATOM 762 C CA . ALA A 1 97 ? -3.258 -20.118 31.493 1.00 93.81 97 ALA A CA 1
ATOM 763 C C . ALA A 1 97 ? -3.697 -18.751 30.944 1.00 93.81 97 ALA A C 1
ATOM 765 O O . ALA A 1 97 ? -3.795 -18.576 29.728 1.00 93.81 97 ALA A O 1
ATOM 766 N N . TRP A 1 98 ? -3.914 -17.766 31.822 1.00 94.69 98 TRP A N 1
ATOM 767 C CA . TRP A 1 98 ? -4.206 -16.387 31.430 1.00 94.69 98 TRP A CA 1
ATOM 768 C C . TRP A 1 98 ? -3.074 -15.791 30.588 1.00 94.69 98 TRP A C 1
ATOM 770 O O . TRP A 1 98 ? -3.335 -15.251 29.515 1.00 94.69 98 TRP A O 1
ATOM 780 N N . ARG A 1 99 ? -1.818 -15.950 31.018 1.00 95.62 99 ARG A N 1
ATOM 781 C CA . ARG A 1 99 ? -0.650 -15.415 30.311 1.00 95.62 99 ARG A CA 1
ATOM 782 C C . ARG A 1 99 ? -0.520 -15.993 28.904 1.00 95.62 99 ARG A C 1
ATOM 784 O O . ARG A 1 99 ? -0.403 -15.235 27.939 1.00 95.62 99 ARG A O 1
ATOM 791 N N . ALA A 1 100 ? -0.594 -17.319 28.782 1.00 96.56 100 ALA A N 1
ATOM 792 C CA . ALA A 1 100 ? -0.559 -18.001 27.492 1.00 96.56 100 ALA A CA 1
ATOM 793 C C . ALA A 1 100 ? -1.702 -17.526 26.581 1.00 96.56 100 ALA A C 1
ATOM 795 O O . ALA A 1 100 ? -1.484 -17.218 25.410 1.00 96.56 100 ALA A O 1
ATOM 796 N N . ARG A 1 101 ? -2.915 -17.396 27.134 1.00 95.25 101 ARG A N 1
ATOM 797 C CA . ARG A 1 101 ? -4.087 -16.906 26.404 1.00 95.25 101 ARG A CA 1
ATOM 798 C C . ARG A 1 101 ? -3.906 -15.487 25.885 1.00 95.25 101 ARG A C 1
ATOM 800 O O . ARG A 1 101 ? -4.206 -15.248 24.721 1.00 95.25 101 ARG A O 1
ATOM 807 N N . VAL A 1 102 ? -3.413 -14.568 26.715 1.00 94.50 102 VAL A N 1
ATOM 808 C CA . VAL A 1 102 ? -3.176 -13.177 26.307 1.00 94.50 102 VAL A CA 1
ATOM 809 C C . VAL A 1 102 ? -2.194 -13.132 25.143 1.00 94.50 102 VAL A C 1
ATOM 811 O O . VAL A 1 102 ? -2.497 -12.497 24.140 1.00 94.50 102 VAL A O 1
ATOM 814 N N . ILE A 1 103 ? -1.066 -13.843 25.220 1.00 94.44 103 ILE A N 1
ATOM 815 C CA . ILE A 1 103 ? -0.077 -13.878 24.129 1.00 94.44 103 ILE A CA 1
ATOM 816 C C . ILE A 1 103 ? -0.707 -14.436 22.846 1.00 94.44 103 ILE A C 1
ATOM 818 O O . ILE A 1 103 ? -0.565 -13.833 21.781 1.00 94.44 103 ILE A O 1
ATOM 822 N N . TYR A 1 104 ? -1.426 -15.553 22.954 1.00 95.50 104 TYR A N 1
ATOM 823 C CA . TYR A 1 104 ? -2.063 -16.229 21.827 1.00 95.50 104 TYR A CA 1
ATOM 824 C C . TYR A 1 104 ? -3.143 -15.370 21.155 1.00 95.50 104 TYR A C 1
ATOM 826 O O . TYR A 1 104 ? -3.034 -15.060 19.969 1.00 95.50 104 TYR A O 1
ATOM 834 N N . GLU A 1 105 ? -4.173 -14.956 21.901 1.00 93.62 105 GLU A N 1
ATOM 835 C CA . GLU A 1 105 ? -5.335 -14.243 21.352 1.00 93.62 105 GLU A CA 1
ATOM 836 C C . GLU A 1 105 ? -4.942 -12.858 20.820 1.00 93.62 105 GLU A C 1
ATOM 838 O O . GLU A 1 105 ? -5.363 -12.485 19.726 1.00 93.62 105 GLU A O 1
ATOM 843 N N . THR A 1 106 ? -4.091 -12.120 21.543 1.00 92.94 106 THR A N 1
ATOM 844 C CA . THR A 1 106 ? -3.643 -10.772 21.146 1.00 92.94 106 THR A CA 1
ATOM 845 C C . THR A 1 106 ? -2.928 -10.811 19.803 1.00 92.94 106 THR A C 1
ATOM 847 O O . THR A 1 106 ? -3.301 -10.092 18.876 1.00 92.94 106 THR A O 1
ATOM 850 N N . ASN A 1 107 ? -1.928 -11.686 19.663 1.00 94.44 107 ASN A N 1
ATOM 851 C CA . ASN A 1 107 ? -1.140 -11.755 18.438 1.00 94.44 107 ASN A CA 1
ATOM 852 C C . ASN A 1 107 ? -1.945 -12.324 17.267 1.00 94.44 107 ASN A C 1
ATOM 854 O O . ASN A 1 107 ? -1.826 -11.822 16.146 1.00 94.44 107 ASN A O 1
ATOM 858 N N . LEU A 1 108 ? -2.796 -13.326 17.509 1.00 93.62 108 LEU A N 1
ATOM 859 C CA . LEU A 1 108 ? -3.659 -13.876 16.468 1.00 93.62 108 LEU A CA 1
ATOM 860 C C . LEU A 1 108 ? -4.662 -12.850 15.957 1.00 93.62 108 LEU A C 1
ATOM 862 O O . LEU A 1 108 ? -4.777 -12.675 14.747 1.00 93.62 108 LEU A O 1
ATOM 866 N N . HIS A 1 109 ? -5.374 -12.158 16.846 1.00 93.19 109 HIS A N 1
ATOM 867 C CA . HIS A 1 109 ? -6.399 -11.208 16.427 1.00 93.19 109 HIS A CA 1
ATOM 868 C C . HIS A 1 109 ? -5.792 -9.956 15.800 1.00 93.19 109 HIS A C 1
ATOM 870 O O . HIS A 1 109 ? -6.264 -9.545 14.743 1.00 93.19 109 HIS A O 1
ATOM 876 N N . ALA A 1 110 ? -4.724 -9.390 16.372 1.00 93.62 110 ALA A N 1
ATOM 877 C CA . ALA A 1 110 ? -4.066 -8.221 15.790 1.00 93.62 110 ALA A CA 1
ATOM 878 C C . ALA A 1 110 ? -3.495 -8.531 14.395 1.00 93.62 110 ALA A C 1
ATOM 880 O O . ALA A 1 110 ? -3.741 -7.788 13.448 1.00 93.62 110 ALA A O 1
ATOM 881 N N . SER A 1 111 ? -2.806 -9.669 14.225 1.00 93.81 111 SER A N 1
ATOM 882 C CA . SER A 1 111 ? -2.265 -10.060 12.914 1.00 93.81 111 SER A CA 1
ATOM 883 C C . SER A 1 111 ? -3.348 -10.409 11.896 1.00 93.81 111 SER A C 1
ATOM 885 O O . SER A 1 111 ? -3.233 -10.047 10.724 1.00 93.81 111 SER A O 1
ATOM 887 N N . TYR A 1 112 ? -4.420 -11.079 12.329 1.00 94.50 112 TYR A N 1
ATOM 888 C CA . TYR A 1 112 ? -5.576 -11.350 11.482 1.00 94.50 112 TYR A CA 1
ATOM 889 C C . TYR A 1 112 ? -6.193 -10.040 10.997 1.00 94.50 112 TYR A C 1
ATOM 891 O O . TYR A 1 112 ? -6.413 -9.857 9.801 1.00 94.50 112 TYR A O 1
ATOM 899 N N . GLN A 1 113 ? -6.418 -9.097 11.909 1.00 94.75 113 GLN A N 1
ATOM 900 C CA . GLN A 1 113 ? -7.012 -7.808 11.589 1.00 94.75 113 GLN A CA 1
ATOM 901 C C . GLN A 1 113 ? -6.108 -6.933 10.713 1.00 94.75 113 GLN A C 1
ATOM 903 O O . GLN A 1 113 ? -6.635 -6.241 9.844 1.00 94.75 113 GLN A O 1
ATOM 908 N N . ALA A 1 114 ? -4.783 -7.047 10.834 1.00 92.38 114 ALA A N 1
ATOM 909 C CA . ALA A 1 114 ? -3.836 -6.440 9.900 1.00 92.38 114 ALA A CA 1
ATOM 910 C C . ALA A 1 114 ? -3.935 -7.027 8.486 1.00 92.38 114 ALA A C 1
ATOM 912 O O . ALA A 1 114 ? -3.928 -6.301 7.490 1.00 92.38 114 ALA A O 1
ATOM 913 N N . GLY A 1 115 ? -4.104 -8.348 8.375 1.00 90.25 115 GLY A N 1
ATOM 914 C CA . GLY A 1 115 ? -4.403 -8.982 7.093 1.00 90.25 115 GLY A CA 1
ATOM 915 C C . GLY A 1 115 ? -5.738 -8.503 6.515 1.00 90.25 115 GLY A C 1
ATOM 916 O O . GLY A 1 115 ? -5.851 -8.234 5.318 1.00 90.25 115 GLY A O 1
ATOM 917 N N . ARG A 1 116 ? -6.760 -8.354 7.368 1.00 93.12 116 ARG A N 1
ATOM 918 C CA . ARG A 1 116 ? -8.083 -7.862 6.961 1.00 93.12 116 ARG A CA 1
ATOM 919 C C . ARG A 1 116 ? -8.039 -6.411 6.514 1.00 93.12 116 ARG A C 1
ATOM 921 O O . ARG A 1 116 ? -8.710 -6.098 5.536 1.00 93.12 116 ARG A O 1
ATOM 928 N N . TRP A 1 117 ? -7.241 -5.572 7.169 1.00 91.56 117 TRP A N 1
ATOM 929 C CA . TRP A 1 117 ? -6.993 -4.200 6.741 1.00 91.56 117 TRP A CA 1
ATOM 930 C C . TRP A 1 117 ? -6.482 -4.181 5.300 1.00 91.56 117 TRP A C 1
ATOM 932 O O . TRP A 1 117 ? -7.109 -3.571 4.437 1.00 91.56 117 TRP A O 1
ATOM 942 N N . ALA A 1 118 ? -5.428 -4.948 5.000 1.00 85.19 118 ALA A N 1
ATOM 943 C CA . ALA A 1 118 ? -4.870 -5.036 3.650 1.00 85.19 118 ALA A CA 1
ATOM 944 C C . ALA A 1 118 ? -5.910 -5.479 2.600 1.00 85.19 118 ALA A C 1
ATOM 946 O O . ALA A 1 118 ? -6.010 -4.871 1.533 1.00 85.19 118 ALA A O 1
ATOM 947 N N . GLN A 1 119 ? -6.729 -6.491 2.910 1.00 84.50 119 GLN A N 1
ATOM 948 C CA . GLN A 1 119 ? -7.797 -6.945 2.009 1.00 84.50 119 GLN A CA 1
ATOM 949 C C . GLN A 1 119 ? -8.867 -5.878 1.774 1.00 84.50 119 GLN A C 1
ATOM 951 O O . GLN A 1 119 ? -9.340 -5.711 0.652 1.00 84.50 119 GLN A O 1
ATOM 956 N N . VAL A 1 120 ? -9.262 -5.168 2.830 1.00 87.94 120 VAL A N 1
ATOM 957 C CA . VAL A 1 120 ? -10.292 -4.129 2.781 1.00 87.94 120 VAL A CA 1
ATOM 958 C C . VAL A 1 120 ? -9.822 -2.911 1.986 1.00 87.94 120 VAL A C 1
ATOM 960 O O . VAL A 1 120 ? -10.579 -2.420 1.147 1.00 87.94 120 VAL A O 1
ATOM 963 N N . GLN A 1 121 ? -8.567 -2.493 2.165 1.00 83.50 121 GLN A N 1
ATOM 964 C CA . GLN A 1 121 ? -7.963 -1.422 1.371 1.00 83.50 121 GLN A CA 1
ATOM 965 C C . GLN A 1 121 ? -7.881 -1.801 -0.116 1.00 83.50 121 GLN A C 1
ATOM 967 O O . GLN A 1 121 ? -8.204 -0.991 -0.981 1.00 83.50 121 GLN A O 1
ATOM 972 N N . ALA A 1 122 ? -7.544 -3.057 -0.434 1.00 75.44 122 ALA A N 1
ATOM 973 C CA . ALA A 1 122 ? -7.441 -3.528 -1.819 1.00 75.44 122 ALA A CA 1
ATOM 974 C C . ALA A 1 122 ? -8.769 -3.472 -2.602 1.00 75.44 122 ALA A C 1
ATOM 976 O O . ALA A 1 122 ? -8.756 -3.386 -3.829 1.00 75.44 122 ALA A O 1
ATOM 977 N N . VAL A 1 123 ? -9.915 -3.513 -1.914 1.00 75.38 123 VAL A N 1
ATOM 978 C CA . VAL A 1 123 ? -11.255 -3.478 -2.534 1.00 75.38 123 VAL A CA 1
ATOM 979 C C . VAL A 1 123 ? -12.023 -2.188 -2.253 1.00 75.38 123 VAL A C 1
ATOM 981 O O . VAL A 1 123 ? -13.182 -2.077 -2.658 1.00 75.38 123 VAL A O 1
ATOM 984 N N . LYS A 1 124 ? -11.393 -1.212 -1.590 1.00 81.12 124 LYS A N 1
ATOM 985 C CA . LYS A 1 124 ? -12.001 0.039 -1.119 1.00 81.12 124 LYS A CA 1
ATOM 986 C C . LYS A 1 124 ? -12.846 0.744 -2.171 1.00 81.12 124 LYS A C 1
ATOM 988 O O . LYS A 1 124 ? -13.986 1.096 -1.896 1.00 81.12 124 LYS A O 1
ATOM 993 N N . LYS A 1 125 ? -12.329 0.863 -3.398 1.00 77.38 125 LYS A N 1
ATOM 994 C CA . LYS A 1 125 ? -13.034 1.496 -4.524 1.00 77.38 125 LYS A CA 1
ATOM 995 C C . LYS A 1 125 ? -14.432 0.903 -4.758 1.00 77.38 125 LYS A C 1
ATOM 997 O O . LYS A 1 125 ? -15.373 1.624 -5.061 1.00 77.38 125 LYS A O 1
ATOM 1002 N N . PHE A 1 126 ? -14.568 -0.415 -4.627 1.00 82.25 126 PHE A N 1
ATOM 1003 C CA . PHE A 1 126 ? -15.819 -1.137 -4.888 1.00 82.25 126 PHE A CA 1
ATOM 1004 C C . PHE A 1 126 ? -16.636 -1.402 -3.619 1.00 82.25 126 PHE A C 1
ATOM 1006 O O . PHE A 1 126 ? -17.821 -1.737 -3.690 1.00 82.25 126 PHE A O 1
ATOM 1013 N N . ARG A 1 127 ? -15.995 -1.298 -2.453 1.00 91.69 127 ARG A N 1
ATOM 1014 C CA . ARG A 1 127 ? -16.592 -1.509 -1.136 1.00 91.69 127 ARG A CA 1
ATOM 1015 C C . ARG A 1 127 ? -16.172 -0.382 -0.183 1.00 91.69 127 ARG A C 1
ATOM 1017 O O . ARG A 1 127 ? -15.390 -0.633 0.738 1.00 91.69 127 ARG A O 1
ATOM 1024 N N . PRO A 1 128 ? -16.654 0.852 -0.421 1.00 92.19 128 PRO A N 1
ATOM 1025 C CA . PRO A 1 128 ? -16.182 2.040 0.286 1.00 92.19 128 PRO A CA 1
ATOM 1026 C C . PRO A 1 128 ? -16.748 2.164 1.704 1.00 92.19 128 PRO A C 1
ATOM 1028 O O . PRO A 1 128 ? -16.375 3.085 2.424 1.00 92.19 128 PRO A O 1
ATOM 1031 N N . TYR A 1 129 ? -17.629 1.254 2.121 1.00 97.25 129 TYR A N 1
ATOM 1032 C CA . TYR A 1 129 ? -18.243 1.262 3.443 1.00 97.25 129 TYR A CA 1
ATOM 1033 C C . TYR A 1 129 ? -17.740 0.096 4.284 1.00 97.25 129 TYR A C 1
ATOM 1035 O O . TYR A 1 129 ? -17.377 -0.959 3.761 1.00 97.25 129 TYR A O 1
ATOM 1043 N N . LEU A 1 130 ? -17.760 0.262 5.598 1.00 98.06 130 LEU A N 1
ATOM 1044 C CA . LEU A 1 130 ? -17.465 -0.781 6.566 1.00 98.06 130 LEU A CA 1
ATOM 1045 C C . LEU A 1 130 ? -18.646 -0.943 7.506 1.00 98.06 130 LEU A C 1
ATOM 1047 O O . LEU A 1 130 ? -19.212 0.051 7.931 1.00 98.06 130 LEU A O 1
ATOM 1051 N N . ILE A 1 131 ? -18.973 -2.177 7.876 1.00 98.12 131 ILE A N 1
ATOM 1052 C CA . ILE A 1 131 ? -19.873 -2.457 8.996 1.00 98.12 131 ILE A CA 1
ATOM 1053 C C . ILE A 1 131 ? -19.079 -3.008 10.170 1.00 98.12 131 ILE A C 1
ATOM 1055 O O . ILE A 1 131 ? -18.340 -3.988 10.011 1.00 98.12 131 ILE A O 1
ATOM 1059 N N . TYR A 1 132 ? -19.231 -2.383 11.335 1.00 98.06 132 TYR A N 1
ATOM 1060 C CA . TYR A 1 132 ? -18.702 -2.898 12.589 1.00 98.06 132 TYR A CA 1
ATOM 1061 C C . TYR A 1 132 ? -19.579 -4.048 13.077 1.00 98.06 132 TYR A C 1
ATOM 1063 O O . TYR A 1 132 ? -20.808 -3.979 13.040 1.00 98.06 132 TYR A O 1
ATOM 1071 N N . ARG A 1 133 ? -18.948 -5.148 13.483 1.00 97.25 133 ARG A N 1
ATOM 1072 C CA . ARG A 1 133 ? -19.630 -6.329 14.002 1.00 97.25 133 ARG A CA 1
ATOM 1073 C C . ARG A 1 133 ? -19.031 -6.739 15.331 1.00 97.25 133 ARG A C 1
ATOM 1075 O O . ARG A 1 133 ? -17.866 -7.155 15.395 1.00 97.25 133 ARG A O 1
ATOM 1082 N N . HIS A 1 134 ? -19.852 -6.659 16.366 1.00 95.50 134 HIS A N 1
ATOM 1083 C CA . HIS A 1 134 ? -19.549 -7.253 17.650 1.00 95.50 134 HIS A CA 1
ATOM 1084 C C . HIS A 1 134 ? -19.533 -8.784 17.531 1.00 95.50 134 HIS A C 1
ATOM 1086 O O . HIS A 1 134 ? -20.160 -9.374 16.649 1.00 95.50 134 HIS A O 1
ATOM 1092 N N . SER A 1 135 ? -18.760 -9.441 18.393 1.00 91.62 135 SER A N 1
ATOM 1093 C CA . SER A 1 135 ? -18.674 -10.898 18.426 1.00 91.62 135 SER A CA 1
ATOM 1094 C C . SER A 1 135 ? -19.360 -11.431 19.670 1.00 91.62 135 SER A C 1
ATOM 1096 O O . SER A 1 135 ? -18.837 -11.276 20.772 1.00 91.62 135 SER A O 1
ATOM 1098 N N . ASP A 1 136 ? -20.452 -12.168 19.471 1.00 87.25 136 ASP A N 1
ATOM 1099 C CA . ASP A 1 136 ? -21.211 -12.833 20.542 1.00 87.25 136 ASP A CA 1
ATOM 1100 C C . ASP A 1 136 ? -20.378 -13.871 21.319 1.00 87.25 136 ASP A C 1
ATOM 1102 O O . ASP A 1 136 ? -20.768 -14.340 22.384 1.00 87.25 136 ASP A O 1
ATOM 1106 N N . ALA A 1 137 ? -19.187 -14.226 20.820 1.00 83.38 137 ALA A N 1
ATOM 1107 C CA . ALA A 1 137 ? -18.217 -15.048 21.542 1.00 83.38 137 ALA A CA 1
ATOM 1108 C C . ALA A 1 137 ? -17.479 -14.284 22.666 1.00 83.38 137 ALA A C 1
ATOM 1110 O O . ALA A 1 137 ? -16.573 -14.839 23.309 1.00 83.38 137 ALA A O 1
ATOM 1111 N N . SER A 1 138 ? -17.779 -13.000 22.870 1.00 83.50 138 SER A N 1
ATOM 1112 C CA . SER A 1 138 ? -17.300 -12.211 24.001 1.00 83.50 138 SER A CA 1
ATOM 1113 C C . SER A 1 138 ? -18.208 -12.423 25.213 1.00 83.50 138 SER A C 1
ATOM 1115 O O . SER A 1 138 ? -19.346 -11.978 25.225 1.00 83.50 138 SER A O 1
ATOM 1117 N N . ILE A 1 139 ? -17.697 -13.085 26.254 1.00 79.88 139 ILE A N 1
ATOM 1118 C CA . ILE A 1 139 ? -18.469 -13.386 27.478 1.00 79.88 139 ILE A CA 1
ATOM 1119 C C . ILE A 1 139 ? -18.707 -12.115 28.317 1.00 79.88 139 ILE A C 1
ATOM 1121 O O . ILE A 1 139 ? -19.719 -11.999 29.001 1.00 79.88 139 ILE A O 1
ATOM 1125 N N . HIS A 1 140 ? -17.789 -11.147 28.236 1.00 85.50 140 HIS A N 1
ATOM 1126 C CA . HIS A 1 140 ? -17.879 -9.845 28.902 1.00 85.50 140 HIS A CA 1
ATOM 1127 C C . HIS A 1 140 ? -17.667 -8.737 27.863 1.00 85.50 140 HIS A C 1
ATOM 1129 O O . HIS A 1 140 ? -16.553 -8.226 27.724 1.00 85.50 140 HIS A O 1
ATOM 1135 N N . PRO A 1 141 ? -18.678 -8.441 27.030 1.00 89.31 141 PRO A N 1
ATOM 1136 C CA . PRO A 1 141 ? -18.546 -7.432 25.991 1.00 89.31 141 PRO A CA 1
ATOM 1137 C C . PRO A 1 141 ? -18.453 -6.026 26.599 1.00 89.31 141 PRO A C 1
ATOM 1139 O O . PRO A 1 141 ? -19.116 -5.725 27.588 1.00 89.31 141 PRO A O 1
ATOM 1142 N N . ARG A 1 142 ? -17.632 -5.155 25.999 1.00 93.44 142 ARG A N 1
ATOM 1143 C CA . ARG A 1 142 ? -17.635 -3.720 26.323 1.00 93.44 142 ARG A CA 1
ATOM 1144 C C . ARG A 1 142 ? -18.927 -3.120 25.765 1.00 93.44 142 ARG A C 1
ATOM 1146 O O . ARG A 1 142 ? -19.213 -3.332 24.590 1.00 93.44 142 ARG A O 1
ATOM 1153 N N . GLU A 1 143 ? -19.682 -2.379 26.573 1.00 94.75 143 GLU A N 1
ATOM 1154 C CA . GLU A 1 143 ? -21.010 -1.864 26.188 1.00 94.75 143 GLU A CA 1
ATOM 1155 C C . GLU A 1 143 ? -20.968 -1.019 24.908 1.00 94.75 143 GLU A C 1
ATOM 1157 O O . GLU A 1 143 ? -21.795 -1.214 24.022 1.00 94.75 143 GLU A O 1
ATOM 1162 N N . LEU A 1 144 ? -19.941 -0.176 24.752 1.00 96.62 144 LEU A N 1
ATOM 1163 C CA . LEU A 1 144 ? -19.738 0.605 23.528 1.00 96.62 144 LEU A CA 1
ATOM 1164 C C . LEU A 1 144 ? -19.513 -0.272 22.289 1.00 96.62 144 LEU A C 1
ATOM 1166 O O . LEU A 1 144 ? -20.004 0.022 21.210 1.00 96.62 144 LEU A O 1
ATOM 1170 N N . HIS A 1 145 ? -18.840 -1.418 22.419 1.00 96.50 145 HIS A N 1
ATOM 1171 C CA . HIS A 1 145 ? -18.658 -2.315 21.269 1.00 96.50 145 HIS A CA 1
ATOM 1172 C C . HIS A 1 145 ? -19.976 -2.960 20.844 1.00 96.50 145 HIS A C 1
ATOM 1174 O O . HIS A 1 145 ? -20.130 -3.301 19.675 1.00 96.50 145 HIS A O 1
ATOM 1180 N N . VAL A 1 146 ? -20.900 -3.148 21.791 1.00 96.44 146 VAL A N 1
ATOM 1181 C CA . VAL A 1 146 ? -22.258 -3.626 21.513 1.00 96.44 146 VAL A CA 1
ATOM 1182 C C . VAL A 1 146 ? -23.080 -2.518 20.860 1.00 96.44 146 VAL A C 1
ATOM 1184 O O . VAL A 1 146 ? -23.785 -2.797 19.895 1.00 96.44 146 VAL A O 1
ATOM 1187 N N . SER A 1 147 ? -22.966 -1.267 21.323 1.00 96.88 147 SER A N 1
ATOM 1188 C CA . SER A 1 147 ? -23.675 -0.135 20.706 1.00 96.88 147 SER A CA 1
ATOM 1189 C C . SER A 1 147 ? -23.180 0.176 19.290 1.00 96.88 147 SER A C 1
ATOM 1191 O O . SER A 1 147 ? -23.964 0.639 18.465 1.00 96.88 147 SER A O 1
ATOM 1193 N N . TRP A 1 148 ? -21.917 -0.127 18.978 1.00 97.94 148 TRP A N 1
ATOM 1194 C CA . TRP A 1 148 ? -21.374 -0.031 17.622 1.00 97.94 148 TRP A CA 1
ATOM 1195 C C . TRP A 1 148 ? -21.755 -1.220 16.720 1.00 97.94 148 TRP A C 1
ATOM 1197 O O . TRP A 1 148 ? -21.448 -1.183 15.527 1.00 97.94 148 TRP A O 1
ATOM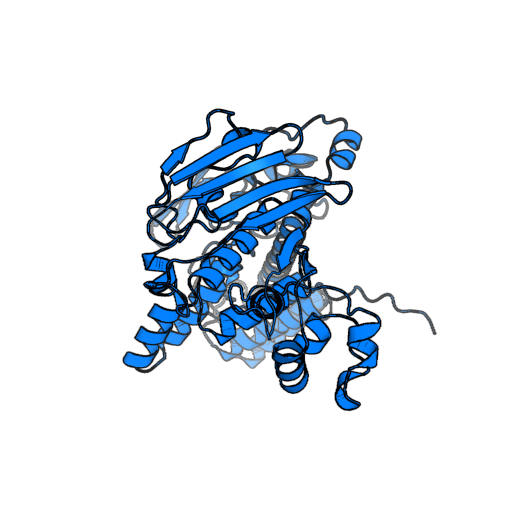 1207 N N . ASP A 1 149 ? -22.395 -2.291 17.219 1.00 97.56 149 ASP A N 1
ATOM 1208 C CA . ASP A 1 149 ? -22.772 -3.420 16.356 1.00 97.56 149 ASP A CA 1
ATOM 1209 C C . ASP A 1 149 ? -23.758 -2.981 15.269 1.00 97.56 149 ASP A C 1
ATOM 1211 O O . ASP A 1 149 ? -24.836 -2.453 15.532 1.00 97.56 149 ASP A O 1
ATOM 1215 N N . GLY A 1 150 ? -23.382 -3.220 14.015 1.00 97.12 150 GLY A N 1
ATOM 1216 C CA . GLY A 1 150 ? -24.166 -2.806 12.860 1.00 97.12 150 GLY A CA 1
ATOM 1217 C C . GLY A 1 150 ? -23.930 -1.365 12.406 1.00 97.12 150 GLY A C 1
ATOM 1218 O O . GLY A 1 150 ? -24.496 -0.990 11.377 1.00 97.12 150 GLY A O 1
ATOM 1219 N N . LEU A 1 151 ? -23.081 -0.590 13.095 1.00 98.19 151 LEU A N 1
ATOM 1220 C CA . LEU A 1 151 ? -22.670 0.744 12.658 1.00 98.19 151 LEU A CA 1
ATOM 1221 C C . LEU A 1 151 ? -21.978 0.646 11.295 1.00 98.19 151 LEU A C 1
ATOM 1223 O O . LEU A 1 151 ? -20.990 -0.083 11.142 1.00 98.19 151 LEU A O 1
ATOM 1227 N N . VAL A 1 152 ? -22.503 1.367 10.303 1.00 98.44 152 VAL A N 1
ATOM 1228 C CA . VAL A 1 152 ? -21.933 1.425 8.957 1.00 98.44 152 VAL A CA 1
ATOM 1229 C C . VAL A 1 152 ? -21.219 2.752 8.773 1.00 98.44 152 VAL A C 1
ATOM 1231 O O . VAL A 1 152 ? -21.853 3.787 8.841 1.00 98.44 152 VAL A O 1
ATOM 1234 N N . VAL A 1 153 ? -19.926 2.745 8.477 1.00 97.56 153 VAL A N 1
ATOM 1235 C CA . VAL A 1 153 ? -19.122 3.966 8.301 1.00 97.56 153 VAL A CA 1
ATOM 1236 C C . VAL A 1 153 ? -18.464 3.988 6.928 1.00 97.56 153 VAL A C 1
ATOM 1238 O O . VAL A 1 153 ? -18.262 2.940 6.307 1.00 97.56 153 VAL A O 1
ATOM 1241 N N . ALA A 1 154 ? -18.115 5.175 6.433 1.00 95.19 154 ALA A N 1
ATOM 1242 C CA . ALA A 1 154 ? -17.220 5.277 5.285 1.00 95.19 154 ALA A CA 1
ATOM 1243 C C . ALA A 1 154 ? -15.829 4.751 5.672 1.00 95.19 154 ALA A C 1
ATOM 1245 O O . ALA A 1 154 ? -15.372 4.939 6.794 1.00 95.19 154 ALA A O 1
ATOM 1246 N N . GLN A 1 155 ? -15.136 4.090 4.747 1.00 91.06 155 GLN A N 1
ATOM 1247 C CA . GLN A 1 155 ? -13.821 3.514 5.035 1.00 91.06 155 GLN A CA 1
ATOM 1248 C C . GLN A 1 155 ? -12.760 4.587 5.352 1.00 91.06 155 GLN A C 1
ATOM 1250 O O . GLN A 1 155 ? -11.822 4.306 6.091 1.00 91.06 155 GLN A O 1
ATOM 1255 N N . ASP A 1 156 ? -12.921 5.798 4.807 1.00 85.06 156 ASP A N 1
ATOM 1256 C CA . ASP A 1 156 ? -12.056 6.964 5.054 1.00 85.06 156 ASP A CA 1
ATOM 1257 C C . ASP A 1 156 ? -12.440 7.789 6.282 1.00 85.06 156 ASP A C 1
ATOM 1259 O O . ASP A 1 156 ? -11.784 8.787 6.583 1.00 85.06 156 ASP A O 1
ATOM 1263 N N . ASP A 1 157 ? -13.494 7.390 6.993 1.00 93.19 157 ASP A N 1
ATOM 1264 C CA . ASP A 1 157 ? -13.916 8.100 8.189 1.00 93.19 157 ASP A CA 1
ATOM 1265 C C . ASP A 1 157 ? -12.797 8.067 9.255 1.00 93.19 157 ASP A C 1
ATOM 1267 O O . ASP A 1 157 ? -12.250 6.991 9.533 1.00 93.19 157 ASP A O 1
ATOM 1271 N N . PRO A 1 158 ? -12.430 9.209 9.871 1.00 90.06 158 PRO A N 1
ATOM 1272 C CA . PRO A 1 158 ? -11.425 9.257 10.932 1.00 90.06 158 PRO A CA 1
ATOM 1273 C C . PRO A 1 158 ? -11.687 8.280 12.082 1.00 90.06 158 PRO A C 1
ATOM 1275 O O . PRO A 1 158 ? -10.734 7.779 12.675 1.00 90.06 158 PRO A O 1
ATOM 1278 N N . TRP A 1 159 ? -12.949 7.947 12.363 1.00 94.62 159 TRP A N 1
ATOM 1279 C CA . TRP A 1 159 ? -13.325 6.962 13.374 1.00 94.62 159 TRP A CA 1
ATOM 1280 C C . TRP A 1 159 ? -12.677 5.594 13.113 1.00 94.62 159 TRP A C 1
ATOM 1282 O O . TRP A 1 159 ? -12.157 4.961 14.031 1.00 94.62 159 TRP A O 1
ATOM 1292 N N . VAL A 1 160 ? -12.594 5.166 11.846 1.00 94.25 160 VAL A N 1
ATOM 1293 C CA . VAL A 1 160 ? -11.979 3.886 11.444 1.00 94.25 160 VAL A CA 1
ATOM 1294 C C . VAL A 1 160 ? -10.504 3.818 11.840 1.00 94.25 160 VAL A C 1
ATOM 1296 O O . VAL A 1 160 ? -9.998 2.743 12.154 1.00 94.25 160 VAL A O 1
ATOM 1299 N N . GLN A 1 161 ? -9.810 4.956 11.854 1.00 86.31 161 GLN A N 1
ATOM 1300 C CA . GLN A 1 161 ? -8.376 5.014 12.134 1.00 86.31 161 GLN A CA 1
ATOM 1301 C C . GLN A 1 161 ? -8.031 4.589 13.562 1.00 86.31 161 GLN A C 1
ATOM 1303 O O . GLN A 1 161 ? -6.970 4.006 13.774 1.00 86.31 161 GLN A O 1
ATOM 1308 N N . THR A 1 162 ? -8.926 4.866 14.509 1.00 90.62 162 THR A N 1
ATOM 1309 C CA . THR A 1 162 ? -8.744 4.589 15.940 1.00 90.62 162 THR A CA 1
ATOM 1310 C C . THR A 1 162 ? -9.622 3.443 16.445 1.00 90.62 162 THR A C 1
ATOM 1312 O O . THR A 1 162 ? -9.342 2.888 17.502 1.00 90.62 162 THR A O 1
ATOM 1315 N N . HIS A 1 163 ? -10.666 3.060 15.697 1.00 96.19 163 HIS A N 1
ATOM 1316 C CA . HIS A 1 163 ? -11.651 2.055 16.115 1.00 96.19 163 HIS A CA 1
ATOM 1317 C C . HIS A 1 163 ? -11.625 0.764 15.283 1.00 96.19 163 HIS A C 1
ATOM 1319 O O . HIS A 1 163 ? -12.457 -0.122 15.515 1.00 96.19 163 HIS A O 1
ATOM 1325 N N . TRP A 1 164 ? -10.693 0.616 14.332 1.00 96.44 164 TRP A N 1
ATOM 1326 C CA . TRP A 1 164 ? -10.510 -0.647 13.618 1.00 96.44 164 TRP A CA 1
ATOM 1327 C C . TRP A 1 164 ? -10.080 -1.760 14.592 1.00 96.44 164 TRP A C 1
ATOM 1329 O O . TRP A 1 164 ? -9.048 -1.630 15.248 1.00 96.44 164 TRP A O 1
ATOM 1339 N N . PRO A 1 165 ? -10.814 -2.886 14.680 1.00 95.75 165 PRO A N 1
ATOM 1340 C CA . PRO A 1 165 ? -10.500 -3.920 15.657 1.00 95.75 165 PRO A CA 1
ATOM 1341 C C . PRO A 1 165 ? -9.129 -4.570 15.450 1.00 95.75 165 PRO A C 1
ATOM 1343 O O . PRO A 1 165 ? -8.697 -4.702 14.302 1.00 95.75 165 PRO A O 1
ATOM 1346 N N . PRO A 1 166 ? -8.508 -5.110 16.517 1.00 95.38 166 PRO A N 1
ATOM 1347 C CA . PRO A 1 166 ? -9.006 -5.151 17.895 1.00 95.38 166 PRO A CA 1
ATOM 1348 C C . PRO A 1 166 ? -8.861 -3.812 18.640 1.00 95.38 166 PRO A C 1
ATOM 1350 O O . PRO A 1 166 ? -7.797 -3.217 18.675 1.00 95.38 166 PRO A O 1
ATOM 1353 N N . ASN A 1 167 ? -9.922 -3.405 19.332 1.00 95.31 167 ASN A N 1
ATOM 1354 C CA . ASN A 1 167 ? -9.991 -2.152 20.098 1.00 95.31 167 ASN A CA 1
ATOM 1355 C C . ASN A 1 167 ? -9.442 -2.291 21.537 1.00 95.31 167 ASN A C 1
ATOM 1357 O O . ASN A 1 167 ? -9.761 -1.485 22.407 1.00 95.31 167 ASN A O 1
ATOM 1361 N N . GLY A 1 168 ? -8.728 -3.378 21.839 1.00 94.50 168 GLY A N 1
ATOM 1362 C CA . GLY A 1 168 ? -8.273 -3.682 23.193 1.00 94.50 168 GLY A CA 1
ATOM 1363 C C . GLY A 1 168 ? -8.037 -5.160 23.469 1.00 94.50 168 GLY A C 1
ATOM 1364 O O . GLY A 1 168 ? -8.321 -6.036 22.641 1.00 94.50 168 GLY A O 1
ATOM 1365 N N . TRP A 1 169 ? -7.571 -5.449 24.683 1.00 92.12 169 TRP A N 1
ATOM 1366 C CA . TRP A 1 169 ? -7.287 -6.807 25.138 1.00 92.12 169 TRP A CA 1
ATOM 1367 C C . TRP A 1 169 ? -8.556 -7.663 25.106 1.00 92.12 169 TRP A C 1
ATOM 1369 O O . TRP A 1 169 ? -9.633 -7.248 25.545 1.00 92.12 169 TRP A O 1
ATOM 1379 N N . GLY A 1 170 ? -8.442 -8.868 24.544 1.00 90.88 170 GLY A N 1
ATOM 1380 C CA . GLY A 1 170 ? -9.563 -9.802 24.416 1.00 90.88 170 GLY A CA 1
ATOM 1381 C C . GLY A 1 170 ? -10.661 -9.368 23.435 1.00 90.88 170 GLY A C 1
ATOM 1382 O O . GLY A 1 170 ? -11.687 -10.045 23.356 1.00 90.88 170 GLY A O 1
ATOM 1383 N N . CYS A 1 171 ? -10.478 -8.278 22.677 1.00 93.12 171 CYS A N 1
ATOM 1384 C CA . CYS A 1 171 ? -11.438 -7.872 21.654 1.00 93.12 171 CYS A CA 1
ATOM 1385 C C . CYS A 1 171 ? -11.526 -8.930 20.538 1.00 93.12 171 CYS A C 1
ATOM 1387 O O . CYS A 1 171 ? -10.521 -9.473 20.069 1.00 93.12 171 CYS A O 1
ATOM 1389 N N . LYS A 1 172 ? -12.763 -9.234 20.131 1.00 91.44 172 LYS A N 1
ATOM 1390 C CA . LYS A 1 172 ? -13.103 -10.202 19.072 1.00 91.44 172 LYS A CA 1
ATOM 1391 C C . LYS A 1 172 ? -13.958 -9.583 17.964 1.00 91.44 172 LYS A C 1
ATOM 1393 O O . LYS A 1 172 ? -14.425 -10.312 17.085 1.00 91.44 172 LYS A O 1
ATOM 1398 N N . CYS A 1 173 ? -14.199 -8.275 18.035 1.00 95.38 173 CYS A N 1
ATOM 1399 C CA . CYS A 1 173 ? -14.977 -7.533 17.053 1.00 95.38 173 CYS A CA 1
ATOM 1400 C C . CYS A 1 173 ? -14.280 -7.539 15.692 1.00 95.38 173 CYS A C 1
ATOM 1402 O O . CYS A 1 173 ? -13.077 -7.790 15.581 1.00 95.38 173 CYS A O 1
ATOM 1404 N N . ARG A 1 174 ? -15.052 -7.296 14.636 1.00 94.88 174 ARG A N 1
ATOM 1405 C CA . ARG A 1 174 ? -14.570 -7.305 13.252 1.00 94.88 174 ARG A CA 1
ATOM 1406 C C . ARG A 1 174 ? -15.225 -6.184 12.471 1.00 94.88 174 ARG A C 1
ATOM 1408 O O . ARG A 1 174 ? -16.331 -5.769 12.789 1.00 94.88 174 ARG A O 1
ATOM 1415 N N . MET A 1 175 ? -14.574 -5.770 11.392 1.00 96.38 175 MET A N 1
ATOM 1416 C CA . MET A 1 175 ? -15.188 -4.914 10.383 1.00 96.38 175 MET A CA 1
ATOM 1417 C C . MET A 1 175 ? -15.223 -5.632 9.037 1.00 96.38 175 MET A C 1
ATOM 1419 O O . MET A 1 175 ? -14.301 -6.372 8.671 1.00 96.38 175 MET A O 1
ATOM 1423 N N . PHE A 1 176 ? -16.311 -5.436 8.298 1.00 96.44 176 PHE A N 1
ATOM 1424 C CA . PHE A 1 176 ? -16.514 -6.043 6.986 1.00 96.44 176 PHE A CA 1
ATOM 1425 C C . PHE A 1 176 ? -16.775 -4.969 5.941 1.00 96.44 176 PHE A C 1
ATOM 1427 O O . PHE A 1 176 ? -17.594 -4.083 6.159 1.00 96.44 176 PHE A O 1
ATOM 1434 N N . ALA A 1 177 ? -16.104 -5.075 4.795 1.00 95.31 177 ALA A N 1
ATOM 1435 C CA . ALA A 1 177 ? -16.306 -4.150 3.692 1.00 95.31 177 ALA A CA 1
ATOM 1436 C C . ALA A 1 177 ? -17.643 -4.411 2.991 1.00 95.31 177 ALA A C 1
ATOM 1438 O O . ALA A 1 177 ? -17.925 -5.531 2.546 1.00 95.31 177 ALA A O 1
ATOM 1439 N N . LEU A 1 178 ? -18.441 -3.361 2.856 1.00 95.25 178 LEU A N 1
ATOM 1440 C CA . LEU A 1 178 ? -19.741 -3.359 2.209 1.00 95.25 178 LEU A CA 1
ATOM 1441 C C . LEU A 1 178 ? -19.670 -2.608 0.885 1.00 95.25 178 LEU A C 1
ATOM 1443 O O . LEU A 1 178 ? -19.072 -1.538 0.778 1.00 95.25 178 LEU A O 1
ATOM 1447 N N . SER A 1 179 ? -20.313 -3.182 -0.128 1.00 94.19 179 SER A N 1
ATOM 1448 C CA . SER A 1 179 ? -20.640 -2.447 -1.345 1.00 94.19 179 SER A CA 1
ATOM 1449 C C . SER A 1 179 ? -21.881 -1.585 -1.129 1.00 94.19 179 SER A C 1
ATOM 1451 O O . SER A 1 179 ? -22.696 -1.840 -0.244 1.00 94.19 179 SER A O 1
ATOM 1453 N N . GLU A 1 180 ? -22.086 -0.635 -2.027 1.00 93.94 180 GLU A N 1
ATOM 1454 C CA . GLU A 1 180 ? -23.307 0.166 -2.116 1.00 93.94 180 GLU A CA 1
ATOM 1455 C C . GLU A 1 180 ? -24.586 -0.709 -2.224 1.00 93.94 180 GLU A C 1
ATOM 1457 O O . GLU A 1 180 ? -25.628 -0.428 -1.633 1.00 93.94 180 GLU A O 1
ATOM 1462 N N . ARG A 1 181 ? -24.505 -1.866 -2.901 1.00 95.31 181 ARG A N 1
ATOM 1463 C CA . ARG A 1 181 ? -25.607 -2.845 -2.938 1.00 95.31 181 ARG A CA 1
ATOM 1464 C C . ARG A 1 181 ? -25.874 -3.475 -1.569 1.00 95.31 181 ARG A C 1
ATOM 1466 O O . ARG A 1 181 ? -27.033 -3.739 -1.252 1.00 95.31 181 ARG A O 1
ATOM 1473 N N . ASP A 1 182 ? -24.828 -3.784 -0.808 1.00 96.44 182 ASP A N 1
ATOM 1474 C CA . ASP A 1 182 ? -24.969 -4.379 0.524 1.00 96.44 182 ASP A CA 1
ATOM 1475 C C . ASP A 1 182 ? -25.580 -3.366 1.498 1.00 96.44 182 ASP A C 1
ATOM 1477 O O . ASP A 1 182 ? -26.472 -3.720 2.264 1.00 96.44 182 ASP A O 1
ATOM 1481 N N . LEU A 1 183 ? -25.186 -2.096 1.384 1.00 95.88 183 LEU A N 1
ATOM 1482 C CA . LEU A 1 183 ? -25.736 -0.988 2.160 1.00 95.88 183 LEU A CA 1
ATOM 1483 C C . LEU A 1 183 ? -27.250 -0.822 1.926 1.00 95.88 183 LEU A C 1
ATOM 1485 O O . LEU A 1 183 ? -28.027 -0.789 2.881 1.00 95.88 183 LEU A O 1
ATOM 1489 N N . ARG A 1 184 ? -27.702 -0.877 0.665 1.00 95.44 184 ARG A N 1
ATOM 1490 C CA . ARG A 1 184 ? -29.141 -0.881 0.338 1.00 95.44 184 ARG A CA 1
ATOM 1491 C C . ARG A 1 184 ? -29.906 -2.077 0.903 1.00 95.44 184 ARG A C 1
ATOM 1493 O O . ARG A 1 184 ? -31.059 -1.927 1.291 1.00 95.44 184 ARG A O 1
ATOM 1500 N N . LYS A 1 185 ? -29.296 -3.269 0.969 1.00 96.31 185 LYS A N 1
ATOM 1501 C CA . LYS A 1 185 ? -29.936 -4.445 1.600 1.00 96.31 185 LYS A CA 1
ATOM 1502 C C . LYS A 1 185 ? -30.142 -4.259 3.102 1.00 96.31 185 LYS A C 1
ATOM 1504 O O . LYS A 1 185 ? -31.048 -4.872 3.655 1.00 96.31 185 LYS A O 1
ATOM 1509 N N . LEU A 1 186 ? -29.324 -3.424 3.740 1.00 95.25 186 LEU A N 1
ATOM 1510 C CA . LEU A 1 186 ? -29.494 -3.011 5.133 1.00 95.25 186 LEU A CA 1
ATOM 1511 C C . LEU A 1 186 ? -30.531 -1.883 5.290 1.00 95.25 186 LEU A C 1
ATOM 1513 O O . LEU A 1 186 ? -30.727 -1.397 6.398 1.00 95.25 186 LEU A O 1
ATOM 1517 N N . GLY A 1 187 ? -31.184 -1.451 4.203 1.00 96.44 187 GLY A N 1
ATOM 1518 C CA . GLY A 1 187 ? -32.163 -0.363 4.219 1.00 96.44 187 GLY A CA 1
ATOM 1519 C C . GLY A 1 187 ? -31.545 1.029 4.367 1.00 96.44 187 GLY A C 1
ATOM 1520 O O . GLY A 1 187 ? -32.260 1.974 4.687 1.00 96.44 187 GLY A O 1
ATOM 1521 N N . LYS A 1 188 ? -30.232 1.166 4.151 1.00 94.38 188 LYS A N 1
ATOM 1522 C CA . LYS A 1 188 ? -29.511 2.438 4.260 1.00 94.38 188 LYS A CA 1
ATOM 1523 C C . LYS A 1 188 ? -29.347 3.091 2.884 1.00 94.38 188 LYS A C 1
ATOM 1525 O O . LYS A 1 188 ? -29.325 2.407 1.860 1.00 94.38 188 LYS A O 1
ATOM 1530 N N . THR A 1 189 ? -29.220 4.416 2.872 1.00 91.88 189 THR A N 1
ATOM 1531 C CA . THR A 1 189 ? -28.948 5.234 1.670 1.00 91.88 189 THR A CA 1
ATOM 1532 C C . THR A 1 189 ? -27.557 5.873 1.683 1.00 91.88 189 THR A C 1
ATOM 1534 O O . THR A 1 189 ? -27.176 6.525 0.719 1.00 91.88 189 THR A O 1
ATOM 1537 N N . GLY A 1 190 ? -26.812 5.703 2.775 1.00 93.75 190 GLY A N 1
ATOM 1538 C CA . GLY A 1 190 ? -25.435 6.146 2.963 1.00 93.75 190 GLY A CA 1
ATOM 1539 C C . GLY A 1 190 ? -24.853 5.567 4.260 1.00 93.75 190 GLY A C 1
ATOM 1540 O O . GLY A 1 190 ? -25.549 4.808 4.946 1.00 93.75 190 GLY A O 1
ATOM 1541 N N . PRO A 1 191 ? -23.588 5.879 4.587 1.00 96.56 191 PRO A N 1
ATOM 1542 C CA . PRO A 1 191 ? -23.006 5.520 5.873 1.00 96.56 191 PRO A CA 1
ATOM 1543 C C . PRO A 1 191 ? -23.695 6.288 7.009 1.00 96.56 191 PRO A C 1
ATOM 1545 O O . PRO A 1 191 ? -24.228 7.380 6.812 1.00 96.56 191 PRO A O 1
ATOM 1548 N N . ASP A 1 192 ? -23.663 5.706 8.198 1.00 97.56 192 ASP 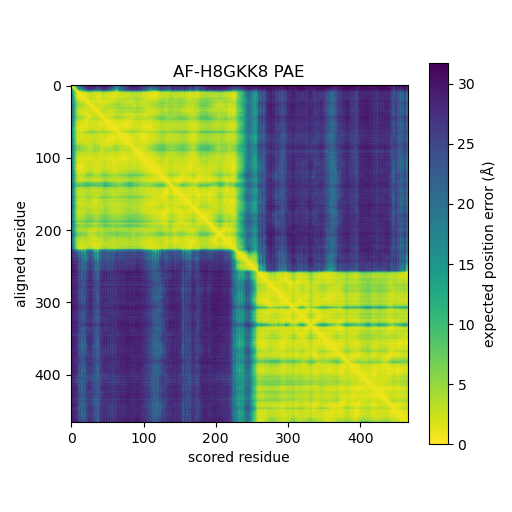A N 1
ATOM 1549 C CA . ASP A 1 192 ? -24.011 6.367 9.445 1.00 97.56 192 ASP A CA 1
ATOM 1550 C C . ASP A 1 192 ? -22.916 7.369 9.828 1.00 97.56 192 ASP A C 1
ATOM 1552 O O . ASP A 1 192 ? -21.740 7.195 9.499 1.00 97.56 192 ASP A O 1
ATOM 1556 N N . THR A 1 193 ? -23.298 8.405 10.570 1.00 95.69 193 THR A N 1
ATOM 1557 C CA . THR A 1 193 ? -22.332 9.229 11.299 1.00 95.69 193 THR A CA 1
ATOM 1558 C C . THR A 1 193 ? -21.908 8.460 12.552 1.00 95.69 193 THR A C 1
ATOM 1560 O O . THR A 1 193 ? -22.788 8.111 13.347 1.00 95.69 193 THR A O 1
ATOM 1563 N N . PRO A 1 194 ? -20.608 8.170 12.747 1.00 94.38 194 PRO A N 1
ATOM 1564 C CA . PRO A 1 194 ? -20.147 7.531 13.973 1.00 94.38 194 PRO A CA 1
ATOM 1565 C C . PRO A 1 194 ? -20.520 8.370 15.207 1.00 94.38 194 PRO A C 1
ATOM 1567 O O . PRO A 1 194 ? -20.501 9.602 15.129 1.00 94.38 194 PRO A O 1
ATOM 1570 N N . PRO A 1 195 ? -20.858 7.739 16.344 1.00 93.75 195 PRO A N 1
ATOM 1571 C CA . PRO A 1 195 ? -21.114 8.468 17.581 1.00 93.75 195 PRO A CA 1
ATOM 1572 C C . PRO A 1 195 ? -19.846 9.178 18.078 1.00 93.75 195 PRO A C 1
ATOM 1574 O O . PRO A 1 195 ? -18.739 8.648 17.971 1.00 93.75 195 PRO A O 1
ATOM 1577 N N . ASP A 1 196 ? -20.012 10.369 18.658 1.00 94.38 196 ASP A N 1
ATOM 1578 C CA . ASP A 1 196 ? -18.968 11.009 19.462 1.00 94.38 196 ASP A CA 1
ATOM 1579 C C . ASP A 1 196 ? -19.088 10.515 20.907 1.00 94.38 196 ASP A C 1
ATOM 1581 O O . ASP A 1 196 ? -19.766 11.116 21.742 1.00 94.38 196 ASP A O 1
ATOM 1585 N N . ASP A 1 197 ? -18.456 9.375 21.185 1.00 96.06 197 ASP A N 1
ATOM 1586 C CA . ASP A 1 197 ? -18.424 8.781 22.526 1.00 96.06 197 ASP A CA 1
ATOM 1587 C C . ASP A 1 197 ? -17.468 9.533 23.475 1.00 96.06 197 ASP A C 1
ATOM 1589 O O . ASP A 1 197 ? -17.388 9.225 24.664 1.00 96.06 197 ASP A O 1
ATOM 1593 N N . GLY A 1 198 ? -16.744 10.543 22.981 1.00 96.25 198 GLY A N 1
ATOM 1594 C CA . GLY A 1 198 ? -15.771 11.299 23.752 1.00 96.25 198 GLY A CA 1
ATOM 1595 C C . GLY A 1 198 ? -14.481 10.524 24.039 1.00 96.25 198 GLY A C 1
ATOM 1596 O O . GLY A 1 198 ? -14.110 9.564 23.365 1.00 96.25 198 GLY A O 1
ATOM 1597 N N . HIS A 1 199 ? -13.741 11.004 25.037 1.00 97.44 199 HIS A N 1
ATOM 1598 C CA . HIS A 1 199 ? -12.417 10.496 25.397 1.00 97.44 199 HIS A CA 1
ATOM 1599 C C . HIS A 1 199 ? -12.295 10.353 26.914 1.00 97.44 199 HIS A C 1
ATOM 1601 O O . HIS A 1 199 ? -12.997 11.043 27.657 1.00 97.44 199 HIS A O 1
ATOM 1607 N N . TYR A 1 200 ? -11.367 9.515 27.365 1.00 97.06 200 TYR A N 1
ATOM 1608 C CA . TYR A 1 200 ? -10.988 9.404 28.768 1.00 97.06 200 TYR A CA 1
ATOM 1609 C C . TYR A 1 200 ? -9.481 9.582 28.947 1.00 97.06 200 TYR A C 1
ATOM 1611 O O . TYR A 1 200 ? -8.690 9.286 28.049 1.00 97.06 200 TYR A O 1
ATOM 1619 N N . ASP A 1 201 ? -9.107 10.061 30.130 1.00 97.44 201 ASP A N 1
ATOM 1620 C CA . ASP A 1 201 ? -7.718 10.190 30.542 1.00 97.44 201 ASP A CA 1
ATOM 1621 C C . ASP A 1 201 ? -7.294 8.920 31.290 1.00 97.44 201 ASP A C 1
ATOM 1623 O O . ASP A 1 201 ? -7.961 8.461 32.222 1.00 97.44 201 ASP A O 1
ATOM 1627 N N . TRP A 1 202 ? -6.174 8.343 30.875 1.00 95.88 202 TRP A N 1
ATOM 1628 C CA . TRP A 1 202 ? -5.530 7.201 31.502 1.00 95.88 202 TRP A CA 1
ATOM 1629 C C . TRP A 1 202 ? -4.162 7.621 32.026 1.00 95.88 202 TRP A C 1
ATOM 1631 O O . TRP A 1 202 ? -3.333 8.136 31.278 1.00 95.88 202 TRP A O 1
ATOM 1641 N N . THR A 1 203 ? -3.918 7.385 33.311 1.00 94.06 203 THR A N 1
ATOM 1642 C CA . THR A 1 203 ? -2.620 7.649 33.934 1.00 94.06 203 THR A CA 1
ATOM 1643 C C . THR A 1 203 ? -1.759 6.395 33.885 1.00 94.06 203 THR A C 1
ATOM 1645 O O . THR A 1 203 ? -2.155 5.359 34.427 1.00 94.06 203 THR A O 1
ATOM 1648 N N . ASP A 1 204 ? -0.572 6.491 33.287 1.00 84.44 204 ASP A N 1
ATOM 1649 C CA . ASP A 1 204 ? 0.417 5.421 33.330 1.00 84.44 204 ASP A CA 1
ATOM 1650 C C . ASP A 1 204 ? 0.812 5.171 34.796 1.00 84.44 204 ASP A C 1
ATOM 1652 O O . ASP A 1 204 ? 1.354 6.061 35.459 1.00 84.44 204 ASP A O 1
ATOM 1656 N N . PRO A 1 205 ? 0.561 3.967 35.340 1.00 86.06 205 PRO A N 1
ATOM 1657 C CA . PRO A 1 205 ? 0.775 3.692 36.758 1.00 86.06 205 PRO A CA 1
ATOM 1658 C C . PRO A 1 205 ? 2.256 3.698 37.160 1.00 86.06 205 PRO A C 1
ATOM 1660 O O . PRO A 1 205 ? 2.570 3.712 38.350 1.00 86.06 205 PRO A O 1
ATOM 1663 N N . LYS A 1 206 ? 3.177 3.644 36.194 1.00 77.44 206 LYS A N 1
ATOM 1664 C CA . LYS A 1 206 ? 4.620 3.627 36.417 1.00 77.44 206 LYS A CA 1
ATOM 1665 C C . LYS A 1 206 ? 5.249 5.006 36.245 1.00 77.44 206 LYS A C 1
ATOM 1667 O O . LYS A 1 206 ? 6.137 5.335 37.029 1.00 77.44 206 LYS A O 1
ATOM 1672 N N . THR A 1 207 ? 4.847 5.772 35.230 1.00 81.19 207 THR A N 1
ATOM 1673 C CA . THR A 1 207 ? 5.441 7.093 34.936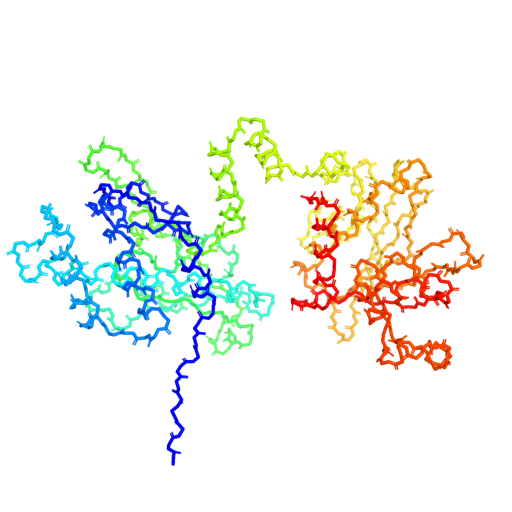 1.00 81.19 207 THR A CA 1
ATOM 1674 C C . THR A 1 207 ? 4.630 8.256 35.506 1.00 81.19 207 THR A C 1
ATOM 1676 O O . THR A 1 207 ? 5.188 9.327 35.729 1.00 81.19 207 THR A O 1
ATOM 1679 N N . GLY A 1 208 ? 3.335 8.055 35.766 1.00 88.75 208 GLY A N 1
ATOM 1680 C CA . GLY A 1 208 ? 2.398 9.116 36.135 1.00 88.75 208 GLY A CA 1
ATOM 1681 C C . GLY A 1 208 ? 1.957 9.991 34.956 1.00 88.75 208 GLY A C 1
ATOM 1682 O O . GLY A 1 208 ? 1.216 10.950 35.165 1.00 88.75 208 GLY A O 1
ATOM 1683 N N . GLU A 1 209 ? 2.401 9.687 33.732 1.00 82.44 209 GLU A N 1
ATOM 1684 C CA . GLU A 1 209 ? 2.004 10.411 32.523 1.00 82.44 209 GLU A CA 1
ATOM 1685 C C . GLU A 1 209 ? 0.516 10.196 32.229 1.00 82.44 209 GLU A C 1
ATOM 1687 O O . GLU A 1 209 ? -0.007 9.093 32.385 1.00 82.44 209 GLU A O 1
ATOM 1692 N N . ILE A 1 210 ? -0.178 11.258 31.819 1.00 90.50 210 ILE A N 1
ATOM 1693 C CA . ILE A 1 210 ? -1.595 11.198 31.457 1.00 90.50 210 ILE A CA 1
ATOM 1694 C C . ILE A 1 210 ? -1.706 11.133 29.937 1.00 90.50 210 ILE A C 1
ATOM 1696 O O . ILE A 1 210 ? -1.273 12.043 29.232 1.00 90.50 210 ILE A O 1
ATOM 1700 N N . HIS A 1 211 ? -2.339 10.073 29.448 1.00 85.00 211 HIS A N 1
ATOM 1701 C CA . HIS A 1 211 ? -2.663 9.873 28.043 1.00 85.00 211 HIS A CA 1
ATOM 1702 C C . HIS A 1 211 ? -4.171 9.955 27.841 1.00 85.00 211 HIS A C 1
ATOM 1704 O O . HIS A 1 211 ? -4.939 9.525 28.696 1.00 85.00 211 HIS A O 1
ATOM 1710 N N . ARG A 1 212 ? -4.599 10.462 26.687 1.00 93.00 212 ARG A N 1
ATOM 1711 C CA . ARG A 1 212 ? -6.014 10.606 26.350 1.00 93.00 212 ARG A CA 1
ATOM 1712 C C . ARG A 1 212 ? -6.388 9.647 25.227 1.00 93.00 212 ARG A C 1
ATOM 1714 O O . ARG A 1 212 ? -5.766 9.695 24.169 1.00 93.00 212 ARG A O 1
ATOM 1721 N N . PHE A 1 213 ? -7.408 8.819 25.447 1.00 94.31 213 PHE A N 1
ATOM 1722 C CA . PHE A 1 213 ? -7.855 7.793 24.498 1.00 94.31 213 PHE A CA 1
ATOM 1723 C C . PHE A 1 213 ? -9.355 7.910 24.198 1.00 94.31 213 PHE A C 1
ATOM 1725 O O . PHE A 1 213 ? -10.104 8.382 25.059 1.00 94.31 213 PHE A O 1
ATOM 1732 N N . PRO A 1 214 ? -9.818 7.501 23.002 1.00 96.94 214 PRO A N 1
ATOM 1733 C CA . PRO A 1 214 ? -11.245 7.430 22.706 1.00 96.94 214 PRO A CA 1
ATOM 1734 C C . PRO A 1 214 ? -11.959 6.459 23.650 1.00 96.94 214 PRO A C 1
ATOM 1736 O O . PRO A 1 214 ? -11.405 5.427 24.040 1.00 96.94 214 PRO A O 1
ATOM 1739 N N . GLN A 1 215 ? -13.201 6.772 24.015 1.00 97.06 215 GLN A N 1
ATOM 1740 C CA . GLN A 1 215 ? -14.001 5.869 24.837 1.00 97.06 215 GLN A CA 1
ATOM 1741 C C . GLN A 1 215 ? -14.216 4.518 24.142 1.00 97.06 215 GLN A C 1
ATOM 1743 O O . GLN A 1 215 ? -14.417 4.428 22.935 1.00 97.06 215 GLN A O 1
ATOM 1748 N N . GLY A 1 216 ? -14.154 3.437 24.922 1.00 95.06 216 GLY A N 1
ATOM 1749 C CA . GLY A 1 216 ? -14.299 2.073 24.405 1.00 95.06 216 GLY A CA 1
ATOM 1750 C C . GLY A 1 216 ? -13.047 1.500 23.732 1.00 95.06 216 GLY A C 1
ATOM 1751 O O . GLY A 1 216 ? -13.086 0.344 23.307 1.00 95.06 216 GLY A O 1
ATOM 1752 N N . ILE A 1 217 ? -11.942 2.245 23.668 1.00 96.88 217 ILE A N 1
ATOM 1753 C CA . ILE A 1 217 ? -10.643 1.760 23.191 1.00 96.88 217 ILE A CA 1
ATOM 1754 C C . ILE A 1 217 ? -9.702 1.613 24.388 1.00 96.88 217 ILE A C 1
ATOM 1756 O O . ILE A 1 217 ? -9.553 2.552 25.162 1.00 96.88 217 ILE A O 1
ATOM 1760 N N . ASP A 1 218 ? -9.076 0.448 24.566 1.00 95.56 218 ASP A N 1
ATOM 1761 C CA . ASP A 1 218 ? -8.073 0.277 25.627 1.00 95.56 218 ASP A CA 1
ATOM 1762 C C . ASP A 1 218 ? -6.820 1.144 25.328 1.00 95.56 218 ASP A C 1
ATOM 1764 O O . ASP A 1 218 ? -6.521 1.407 24.159 1.00 95.56 218 ASP A O 1
ATOM 1768 N N . PRO A 1 219 ? -6.019 1.540 26.340 1.00 94.06 219 PRO A N 1
ATOM 1769 C CA . PRO A 1 219 ? -4.846 2.388 26.126 1.00 94.06 219 PRO A CA 1
ATOM 1770 C C . PRO A 1 219 ? -3.884 1.823 25.072 1.00 94.06 219 PRO A C 1
ATOM 1772 O O . PRO A 1 219 ? -3.509 0.650 25.142 1.00 94.06 219 PRO A O 1
ATOM 1775 N N . PHE A 1 220 ? -3.470 2.674 24.127 1.00 90.56 220 PHE A N 1
ATOM 1776 C CA . PHE A 1 220 ? -2.564 2.365 23.009 1.00 90.56 220 PHE A CA 1
ATOM 1777 C C . PHE A 1 220 ? -3.089 1.372 21.957 1.00 90.56 220 PHE A C 1
ATOM 1779 O O . PHE A 1 220 ? -2.326 0.940 21.088 1.00 90.56 220 PHE A O 1
ATOM 1786 N N . TRP A 1 221 ? -4.380 1.031 22.001 1.00 94.00 221 TRP A N 1
ATOM 1787 C CA . TRP A 1 221 ? -5.078 0.289 20.944 1.00 94.00 221 TRP A CA 1
ATOM 1788 C C . TRP A 1 221 ? -5.797 1.207 19.943 1.00 94.00 221 TRP A C 1
ATOM 1790 O O . TRP A 1 221 ? -6.510 0.720 19.072 1.00 94.00 221 TRP A O 1
ATOM 1800 N N . ASP A 1 222 ? -5.597 2.524 20.039 1.00 92.12 222 ASP A N 1
ATOM 1801 C CA . ASP A 1 222 ? -6.154 3.573 19.176 1.00 92.12 222 ASP A CA 1
ATOM 1802 C C . ASP A 1 222 ? -5.455 3.659 17.806 1.00 92.12 222 ASP A C 1
ATOM 1804 O O . ASP A 1 222 ? -5.096 4.734 17.337 1.00 92.12 222 ASP A O 1
ATOM 1808 N N . TYR A 1 223 ? -5.257 2.513 17.155 1.00 88.31 223 TYR A N 1
ATOM 1809 C CA . TYR A 1 223 ? -4.666 2.401 15.823 1.00 88.31 223 TYR A CA 1
ATOM 1810 C C . TYR A 1 223 ? -5.281 1.226 15.058 1.00 88.31 223 TYR A C 1
ATOM 1812 O O . TYR A 1 223 ? -5.825 0.292 15.643 1.00 88.31 223 TYR A O 1
ATOM 1820 N N . ALA A 1 224 ? -5.146 1.237 13.734 1.00 91.00 224 ALA A N 1
ATOM 1821 C CA . ALA A 1 224 ? -5.528 0.112 12.891 1.00 91.00 224 ALA A CA 1
ATOM 1822 C C . ALA A 1 224 ? -4.300 -0.768 12.591 1.00 91.00 224 ALA A C 1
ATOM 1824 O O . ALA A 1 224 ? -3.408 -0.309 11.868 1.00 91.00 224 ALA A O 1
ATOM 1825 N N . PRO A 1 225 ? -4.233 -2.029 13.071 1.00 91.75 225 PRO A N 1
ATOM 1826 C CA . PRO A 1 225 ? -3.108 -2.898 12.754 1.00 91.75 225 PRO A CA 1
ATOM 1827 C C . PRO A 1 225 ? -2.921 -3.085 11.253 1.00 91.75 225 PRO A C 1
ATOM 1829 O O . PRO A 1 225 ? -3.881 -3.230 10.496 1.00 91.75 225 PRO A O 1
ATOM 1832 N N . GLY A 1 226 ? -1.668 -3.112 10.821 1.00 82.88 226 GLY A N 1
ATOM 1833 C CA . GLY A 1 226 ? -1.266 -3.232 9.426 1.00 82.88 226 GLY A CA 1
ATOM 1834 C C . GLY A 1 226 ? -1.371 -1.940 8.614 1.00 82.88 226 GLY A C 1
ATOM 1835 O O . GLY A 1 226 ? -0.987 -1.957 7.439 1.00 82.88 226 GLY A O 1
ATOM 1836 N N . ARG A 1 227 ? -1.869 -0.838 9.191 1.00 82.50 227 ARG A N 1
ATOM 1837 C CA . ARG A 1 227 ? -2.022 0.442 8.488 1.00 82.50 227 ARG A CA 1
ATOM 1838 C C . ARG A 1 227 ? -0.680 1.075 8.148 1.00 82.50 227 ARG A C 1
ATOM 1840 O O . ARG A 1 227 ? -0.531 1.563 7.031 1.00 82.50 227 ARG A O 1
ATOM 1847 N N . SER A 1 228 ? 0.287 1.047 9.063 1.00 65.62 228 SER A N 1
ATOM 1848 C CA . SER A 1 228 ? 1.562 1.756 8.896 1.00 65.62 228 SER A CA 1
ATOM 1849 C C . SER A 1 228 ? 2.572 0.989 8.040 1.00 65.62 228 SER A C 1
ATOM 1851 O O . SER A 1 228 ? 3.677 1.463 7.824 1.00 65.62 228 SER A O 1
ATOM 1853 N N . ARG A 1 229 ? 2.244 -0.199 7.506 1.00 55.31 229 ARG A N 1
ATOM 1854 C CA . ARG A 1 229 ? 3.237 -1.118 6.908 1.00 55.31 229 ARG A CA 1
ATOM 1855 C C . ARG A 1 229 ? 4.142 -0.525 5.820 1.00 55.31 229 ARG A C 1
ATOM 1857 O O . ARG A 1 229 ? 5.282 -0.970 5.702 1.00 55.31 229 ARG A O 1
ATOM 1864 N N . ALA A 1 230 ? 3.654 0.424 5.020 1.00 45.50 230 ALA A N 1
ATOM 1865 C CA . ALA A 1 230 ? 4.493 1.123 4.042 1.00 45.50 230 ALA A CA 1
ATOM 1866 C C . ALA A 1 230 ? 5.601 1.945 4.734 1.00 45.50 230 ALA A C 1
ATOM 1868 O O . ALA A 1 230 ? 6.753 1.914 4.303 1.00 45.50 230 ALA A O 1
ATOM 1869 N N . ASP A 1 231 ? 5.273 2.576 5.861 1.00 43.16 231 ASP A N 1
ATOM 1870 C CA . ASP A 1 231 ? 6.196 3.300 6.738 1.00 43.16 231 ASP A CA 1
ATOM 1871 C C . ASP A 1 231 ? 7.098 2.339 7.534 1.00 43.16 231 ASP A C 1
ATOM 1873 O O . ASP A 1 231 ? 8.276 2.604 7.733 1.00 43.16 231 ASP A O 1
ATOM 1877 N N . VAL A 1 232 ? 6.598 1.156 7.897 1.00 41.34 232 VAL A N 1
ATOM 1878 C CA . VAL A 1 232 ? 7.334 0.124 8.654 1.00 41.34 232 VAL A CA 1
ATOM 1879 C C . VAL A 1 232 ? 8.444 -0.547 7.848 1.00 41.34 232 VAL A C 1
ATOM 1881 O O . VAL A 1 232 ? 9.535 -0.763 8.369 1.00 41.34 232 VAL A O 1
ATOM 1884 N N . VAL A 1 233 ? 8.197 -0.887 6.577 1.00 41.00 233 VAL A N 1
ATOM 1885 C CA . VAL A 1 233 ? 9.244 -1.438 5.692 1.00 41.00 233 VAL A CA 1
ATOM 1886 C C . VAL A 1 233 ? 10.377 -0.422 5.522 1.00 41.00 233 VAL A C 1
ATOM 1888 O O . VAL A 1 233 ? 11.554 -0.789 5.503 1.00 41.00 233 VAL A O 1
ATOM 1891 N N . ARG A 1 234 ? 10.020 0.866 5.466 1.00 42.72 234 ARG A N 1
ATOM 1892 C CA . ARG A 1 234 ? 10.955 1.990 5.450 1.00 42.72 234 ARG A CA 1
ATOM 1893 C C . ARG A 1 234 ? 11.711 2.108 6.780 1.00 42.72 234 ARG A C 1
ATOM 1895 O O . ARG A 1 234 ? 12.935 2.180 6.760 1.00 42.72 234 ARG A O 1
ATOM 1902 N N . GLU A 1 235 ? 11.035 2.032 7.924 1.00 41.03 235 GLU A N 1
ATOM 1903 C CA . GLU A 1 235 ? 11.663 2.061 9.255 1.00 41.03 235 GLU A CA 1
ATOM 1904 C C . GLU A 1 235 ? 12.598 0.877 9.539 1.00 41.03 235 GLU A C 1
ATOM 1906 O O . GLU A 1 235 ? 13.688 1.079 10.067 1.00 41.03 235 GLU A O 1
ATOM 1911 N N . GLN A 1 236 ? 12.236 -0.355 9.178 1.00 43.09 236 GLN A N 1
ATOM 1912 C CA . GLN A 1 236 ? 13.099 -1.534 9.366 1.00 43.09 236 GLN A CA 1
ATOM 1913 C C . GLN A 1 236 ? 14.385 -1.435 8.543 1.00 43.09 236 GLN A C 1
ATOM 1915 O O . GLN A 1 236 ? 15.470 -1.826 8.982 1.00 43.09 236 GLN A O 1
ATOM 1920 N N . ALA A 1 237 ? 14.283 -0.881 7.339 1.00 41.41 237 ALA A N 1
ATOM 1921 C CA . ALA A 1 237 ? 15.446 -0.611 6.520 1.00 41.41 237 ALA A CA 1
ATOM 1922 C C . ALA A 1 237 ? 16.307 0.527 7.127 1.00 41.41 237 ALA A C 1
ATOM 1924 O O . ALA A 1 237 ? 17.536 0.448 7.059 1.00 41.41 237 ALA A O 1
ATOM 1925 N N . LEU A 1 238 ? 15.697 1.524 7.792 1.00 45.66 238 LEU A N 1
ATOM 1926 C CA . LEU A 1 238 ? 16.401 2.593 8.521 1.00 45.66 238 LEU A CA 1
ATOM 1927 C C . LEU A 1 238 ? 17.119 2.065 9.776 1.00 45.66 238 LEU A C 1
ATOM 1929 O O . LEU A 1 238 ? 18.266 2.436 10.014 1.00 45.66 238 LEU A O 1
ATOM 1933 N N . ARG A 1 239 ? 16.507 1.143 10.531 1.00 51.16 239 ARG A N 1
ATOM 1934 C CA . ARG A 1 239 ? 17.136 0.469 11.686 1.00 51.16 239 ARG A CA 1
ATOM 1935 C C . ARG A 1 239 ? 18.322 -0.398 11.270 1.00 51.16 239 ARG A C 1
ATOM 1937 O O . ARG A 1 239 ? 19.376 -0.359 11.894 1.00 51.16 239 ARG A O 1
ATOM 1944 N N . LYS A 1 240 ? 18.212 -1.140 10.161 1.00 47.34 240 LYS A N 1
ATOM 1945 C CA . LYS A 1 240 ? 19.358 -1.885 9.605 1.00 47.34 240 LYS A CA 1
ATOM 1946 C C . LYS A 1 240 ? 20.515 -0.965 9.230 1.00 47.34 240 LYS A C 1
ATOM 1948 O O . LYS A 1 240 ? 21.664 -1.355 9.403 1.00 47.34 240 LYS A O 1
ATOM 1953 N N . ALA A 1 241 ? 20.221 0.249 8.770 1.00 48.81 241 ALA A N 1
ATOM 1954 C CA . ALA A 1 241 ? 21.233 1.247 8.459 1.00 48.81 241 ALA A CA 1
ATOM 1955 C C . ALA A 1 241 ? 22.015 1.728 9.693 1.00 48.81 241 ALA A C 1
ATOM 1957 O O . ALA A 1 241 ? 23.178 2.089 9.571 1.00 48.81 241 ALA A O 1
ATOM 1958 N N . GLU A 1 242 ? 21.423 1.702 10.889 1.00 54.31 242 GLU A N 1
ATOM 1959 C CA . GLU A 1 242 ? 22.114 2.042 12.144 1.00 54.31 242 GLU A CA 1
ATOM 1960 C C . GLU A 1 242 ? 23.174 1.009 12.542 1.00 54.31 242 GLU A C 1
ATOM 1962 O O . GLU A 1 242 ? 24.155 1.361 13.191 1.00 54.31 242 GLU A O 1
ATOM 1967 N N . GLY A 1 243 ? 23.004 -0.248 12.119 1.00 51.44 243 GLY A N 1
ATOM 1968 C CA . GLY A 1 243 ? 23.978 -1.323 12.322 1.00 51.44 243 GLY A CA 1
ATOM 1969 C C . GLY A 1 243 ? 25.065 -1.413 11.244 1.00 51.44 243 GLY A C 1
ATOM 1970 O O . GLY A 1 243 ? 25.937 -2.278 11.334 1.00 51.44 243 GLY A O 1
ATOM 1971 N N . LEU A 1 244 ? 25.018 -0.563 10.212 1.00 62.12 244 LEU A N 1
ATOM 1972 C CA . LEU A 1 244 ? 26.021 -0.518 9.147 1.00 62.12 244 LEU A CA 1
ATOM 1973 C C . LEU A 1 244 ? 27.168 0.445 9.498 1.00 62.12 244 LEU A C 1
ATOM 1975 O O . LEU A 1 244 ? 26.985 1.367 10.294 1.00 62.12 244 LEU A O 1
ATOM 1979 N N . PRO A 1 245 ? 28.356 0.287 8.879 1.00 81.88 245 PRO A N 1
ATOM 1980 C CA . PRO A 1 245 ? 29.413 1.295 8.953 1.00 81.88 245 PRO A CA 1
ATOM 1981 C C . PRO A 1 245 ? 28.867 2.696 8.615 1.00 81.88 245 PRO A C 1
ATOM 1983 O O . PRO A 1 245 ? 28.077 2.787 7.676 1.00 81.88 245 PRO A O 1
ATOM 1986 N N . PRO A 1 246 ? 29.295 3.783 9.295 1.00 63.75 246 PRO A N 1
ATOM 1987 C CA . PRO A 1 246 ? 28.649 5.100 9.216 1.00 63.75 246 PRO A CA 1
ATOM 1988 C C . PRO A 1 246 ? 28.360 5.594 7.794 1.00 63.75 246 PRO A C 1
ATOM 1990 O O . PRO A 1 246 ? 27.241 5.986 7.502 1.00 63.75 246 PRO A O 1
ATOM 1993 N N . ALA A 1 247 ? 29.313 5.453 6.867 1.00 58.25 247 ALA A N 1
ATOM 1994 C CA . ALA A 1 247 ? 29.111 5.834 5.468 1.00 58.25 247 ALA A CA 1
ATOM 1995 C C . ALA A 1 247 ? 27.984 5.041 4.775 1.00 58.25 247 ALA A C 1
ATOM 1997 O O . ALA A 1 247 ? 27.186 5.618 4.048 1.00 58.25 247 ALA A O 1
ATOM 1998 N N . MET A 1 248 ? 27.884 3.735 5.033 1.00 43.16 248 MET A N 1
ATOM 1999 C CA . MET A 1 248 ? 26.843 2.865 4.473 1.00 43.16 248 MET A CA 1
ATOM 2000 C C . MET A 1 248 ? 25.498 3.050 5.183 1.00 43.16 248 MET A C 1
ATOM 2002 O O . MET A 1 248 ? 24.447 2.935 4.559 1.00 43.16 248 MET A O 1
ATOM 2006 N N . GLY A 1 249 ? 25.528 3.330 6.487 1.00 46.00 249 GLY A N 1
ATOM 2007 C CA . GLY A 1 249 ? 24.345 3.659 7.270 1.00 46.00 249 GLY A CA 1
ATOM 2008 C C . GLY A 1 249 ? 23.724 4.983 6.837 1.00 46.00 249 GLY A C 1
ATOM 2009 O O . GLY A 1 249 ? 22.518 5.055 6.617 1.00 46.00 249 GLY A O 1
ATOM 2010 N N . ASP A 1 250 ? 24.542 6.009 6.630 1.00 51.12 250 ASP A N 1
ATOM 2011 C CA . ASP A 1 250 ? 24.094 7.318 6.153 1.00 51.12 250 ASP A CA 1
ATOM 2012 C C . ASP A 1 250 ? 23.605 7.247 4.699 1.00 51.12 250 ASP A C 1
ATOM 2014 O O . ASP A 1 250 ? 22.577 7.834 4.360 1.00 51.12 250 ASP A O 1
ATOM 2018 N N . GLU A 1 251 ? 24.264 6.450 3.854 1.00 46.62 251 GLU A N 1
ATOM 2019 C CA . GLU A 1 251 ? 23.849 6.203 2.470 1.00 46.62 251 GLU A CA 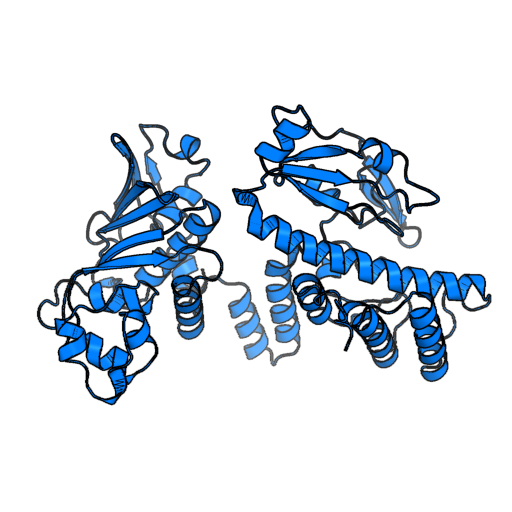1
ATOM 2020 C C . GLU A 1 251 ? 22.531 5.417 2.387 1.00 46.62 251 GLU A C 1
ATOM 2022 O O . GLU A 1 251 ? 21.650 5.777 1.605 1.00 46.62 251 GLU A O 1
ATOM 2027 N N . LEU A 1 252 ? 22.331 4.402 3.237 1.00 42.69 252 LEU A N 1
ATOM 2028 C CA . LEU A 1 252 ? 21.077 3.651 3.313 1.00 42.69 252 LEU A CA 1
ATOM 2029 C C . LEU A 1 252 ? 19.940 4.496 3.923 1.00 42.69 252 LEU A C 1
ATOM 2031 O O . LEU A 1 252 ? 18.815 4.452 3.429 1.00 42.69 252 LEU A O 1
ATOM 2035 N N . LYS A 1 253 ? 20.210 5.331 4.936 1.00 47.66 253 LYS A N 1
ATOM 2036 C CA . LYS A 1 253 ? 19.218 6.269 5.500 1.00 47.66 253 LYS A CA 1
ATOM 2037 C C . LYS A 1 253 ? 18.799 7.336 4.498 1.00 47.66 253 LYS A C 1
ATOM 2039 O O . LYS A 1 253 ? 17.605 7.594 4.346 1.00 47.66 253 LYS A O 1
ATOM 2044 N N . ALA A 1 254 ? 19.756 7.898 3.761 1.00 49.75 254 ALA A N 1
ATOM 2045 C CA . ALA A 1 254 ? 19.467 8.764 2.629 1.00 49.75 254 ALA A CA 1
ATOM 2046 C C . ALA A 1 254 ? 18.668 8.002 1.561 1.00 49.75 254 ALA A C 1
ATOM 2048 O O . ALA A 1 254 ? 17.679 8.521 1.055 1.00 49.75 254 ALA A O 1
ATOM 2049 N N . PHE A 1 255 ? 19.016 6.747 1.266 1.00 44.34 255 PHE A N 1
ATOM 2050 C CA . PHE A 1 255 ? 18.327 5.913 0.280 1.00 44.34 255 PHE A CA 1
ATOM 2051 C C . PHE A 1 255 ? 16.853 5.626 0.624 1.00 44.34 255 PHE A C 1
ATOM 2053 O O . PHE A 1 255 ? 16.016 5.572 -0.271 1.00 44.34 255 PHE A O 1
ATOM 2060 N N . LEU A 1 256 ? 16.520 5.460 1.901 1.00 44.44 256 LEU A N 1
ATOM 2061 C CA . LEU A 1 256 ? 15.175 5.081 2.355 1.00 44.44 256 LEU A CA 1
ATOM 2062 C C . LEU A 1 256 ? 14.262 6.266 2.662 1.00 44.44 256 LEU A C 1
ATOM 2064 O O . LEU A 1 256 ? 13.038 6.126 2.664 1.00 44.44 256 LEU A O 1
ATOM 2068 N N . SER A 1 257 ? 14.848 7.422 2.961 1.00 50.47 257 SER A N 1
ATOM 2069 C CA . SER A 1 257 ? 14.101 8.614 3.360 1.00 50.47 257 SER A CA 1
ATOM 2070 C C . SER A 1 257 ? 14.045 9.704 2.306 1.00 50.47 257 SER A C 1
ATOM 2072 O O . SER A 1 257 ? 13.231 10.608 2.460 1.00 50.47 257 SER A O 1
ATOM 2074 N N . SER A 1 258 ? 14.858 9.632 1.254 1.00 56.00 258 SER A N 1
ATOM 2075 C CA . SER A 1 258 ? 14.808 10.617 0.179 1.00 56.00 258 SER A CA 1
ATOM 2076 C C . SER A 1 258 ? 14.085 10.044 -1.028 1.00 56.00 258 SER A C 1
ATOM 2078 O O . SER A 1 258 ? 14.444 8.978 -1.545 1.00 56.00 258 SER A O 1
ATOM 2080 N N . ARG A 1 259 ? 13.115 10.806 -1.541 1.00 70.31 259 ARG A N 1
ATOM 2081 C CA . ARG A 1 259 ? 12.848 10.774 -2.978 1.00 70.31 259 ARG A CA 1
ATOM 2082 C C . ARG A 1 259 ? 14.201 10.997 -3.647 1.00 70.31 259 ARG A C 1
ATOM 2084 O O . ARG A 1 259 ? 15.074 11.671 -3.100 1.00 70.31 259 ARG A O 1
ATOM 2091 N N . ASP A 1 260 ? 14.462 10.356 -4.774 1.00 80.44 260 ASP A N 1
ATOM 2092 C CA . ASP A 1 260 ? 15.788 10.536 -5.360 1.00 80.44 260 ASP A CA 1
ATOM 2093 C C . ASP A 1 260 ? 16.004 12.023 -5.738 1.00 80.44 260 ASP A C 1
ATOM 2095 O O . ASP A 1 260 ? 15.023 12.738 -5.965 1.00 80.44 260 ASP A O 1
ATOM 2099 N N . PRO A 1 261 ? 17.252 12.522 -5.826 1.00 83.19 261 PRO A N 1
ATOM 2100 C CA . PRO A 1 261 ? 17.510 13.957 -5.965 1.00 83.19 261 PRO A CA 1
ATOM 2101 C C . PRO A 1 261 ? 16.810 14.630 -7.150 1.00 83.19 261 PRO A C 1
ATOM 2103 O O . PRO A 1 261 ? 16.529 15.824 -7.102 1.00 83.19 261 PRO A O 1
ATOM 2106 N N . LEU A 1 262 ? 16.537 13.895 -8.233 1.00 86.25 262 LEU A N 1
ATOM 2107 C CA . LEU A 1 262 ? 15.805 14.442 -9.376 1.00 86.25 262 LEU A CA 1
ATOM 2108 C C . LEU A 1 262 ? 14.305 14.506 -9.102 1.00 86.25 262 LEU A C 1
ATOM 2110 O O . LEU A 1 262 ? 13.654 15.453 -9.537 1.00 86.25 262 LEU A O 1
ATOM 2114 N N . THR A 1 263 ? 13.765 13.529 -8.383 1.00 85.50 263 THR A N 1
ATOM 2115 C CA . THR A 1 263 ? 12.381 13.554 -7.921 1.00 85.50 263 THR A CA 1
ATOM 2116 C C . THR A 1 263 ? 12.149 14.703 -6.935 1.00 85.50 263 THR A C 1
ATOM 2118 O O . THR A 1 263 ? 11.264 15.526 -7.165 1.00 85.50 263 THR A O 1
ATOM 2121 N N . ASP A 1 264 ? 13.007 14.833 -5.918 1.00 81.81 264 ASP A N 1
ATOM 2122 C CA . ASP A 1 264 ? 12.987 15.938 -4.943 1.00 81.81 264 ASP A CA 1
ATOM 2123 C C . ASP A 1 264 ? 13.174 17.310 -5.597 1.00 81.81 264 ASP A C 1
ATOM 2125 O O . ASP A 1 264 ? 12.725 18.330 -5.078 1.00 81.81 264 ASP A O 1
ATOM 2129 N N . LYS A 1 265 ? 13.852 17.373 -6.744 1.00 88.19 265 LYS A N 1
ATOM 2130 C CA . LYS A 1 265 ? 14.078 18.633 -7.452 1.00 88.19 265 LYS A CA 1
ATOM 2131 C C . LYS A 1 265 ? 12.897 19.057 -8.320 1.00 88.19 265 LYS A C 1
ATOM 2133 O O . LYS A 1 265 ? 12.697 20.257 -8.492 1.00 88.19 265 LYS A O 1
ATOM 2138 N N . TYR A 1 266 ? 12.180 18.102 -8.909 1.00 93.12 266 TYR A N 1
ATOM 2139 C CA . TYR A 1 266 ? 11.274 18.386 -10.021 1.00 93.12 266 TYR A CA 1
ATOM 2140 C C . TYR A 1 266 ? 9.840 17.900 -9.840 1.00 93.12 266 TYR A C 1
ATOM 2142 O O . TYR A 1 266 ? 9.049 18.184 -10.724 1.00 93.12 266 TYR A O 1
ATOM 2150 N N . PHE A 1 267 ? 9.467 17.172 -8.788 1.00 87.44 267 PHE A N 1
ATOM 2151 C CA . PHE A 1 267 ? 8.129 16.565 -8.706 1.00 87.44 267 PHE A CA 1
ATOM 2152 C C . PHE A 1 267 ? 7.460 16.759 -7.340 1.00 87.44 267 PHE A C 1
ATOM 2154 O O . PHE A 1 267 ? 6.921 15.821 -6.769 1.00 87.44 267 PHE A O 1
ATOM 2161 N N . ASN A 1 268 ? 7.484 17.956 -6.764 1.00 79.56 268 ASN A N 1
ATOM 2162 C CA . ASN A 1 268 ? 6.921 18.251 -5.438 1.00 79.56 268 ASN A CA 1
ATOM 2163 C C . ASN A 1 268 ? 5.481 18.782 -5.470 1.00 79.56 268 ASN A C 1
ATOM 2165 O O . ASN A 1 268 ? 4.979 19.230 -4.441 1.00 79.56 268 ASN A O 1
ATOM 2169 N N . GLY A 1 269 ? 4.831 18.775 -6.636 1.00 78.50 269 GLY A N 1
ATOM 2170 C CA . GLY A 1 269 ? 3.491 19.336 -6.807 1.00 78.50 269 GLY A CA 1
ATOM 2171 C C . GLY A 1 269 ? 3.475 20.866 -6.770 1.00 78.50 269 GLY A C 1
ATOM 2172 O O . GLY A 1 269 ? 2.428 21.462 -6.532 1.00 78.50 269 GLY A O 1
ATOM 2173 N N . ARG A 1 270 ? 4.625 21.521 -6.992 1.00 85.75 270 ARG A N 1
ATOM 2174 C CA . ARG A 1 270 ? 4.729 22.987 -7.042 1.00 85.75 270 ARG A CA 1
ATOM 2175 C C . ARG A 1 270 ? 4.321 23.472 -8.426 1.00 85.75 270 ARG A C 1
ATOM 2177 O O . ARG A 1 270 ? 5.173 23.806 -9.250 1.00 85.75 270 ARG A O 1
ATOM 2184 N N . VAL A 1 271 ? 3.020 23.471 -8.676 1.00 90.31 271 VAL A N 1
ATOM 2185 C CA . VAL A 1 271 ? 2.413 23.871 -9.948 1.00 90.31 271 VAL A CA 1
ATOM 2186 C C . VAL A 1 271 ? 1.397 24.989 -9.733 1.00 90.31 271 VAL A C 1
ATOM 2188 O O . VAL A 1 271 ? 0.833 25.131 -8.648 1.00 90.31 271 VAL A O 1
ATOM 2191 N N . GLU A 1 272 ? 1.148 25.769 -10.777 1.00 96.75 272 GLU A N 1
ATOM 2192 C CA . GLU A 1 272 ? -0.051 26.602 -10.868 1.00 96.75 272 GLU A CA 1
ATOM 2193 C C . GLU A 1 272 ? -1.157 25.772 -11.522 1.00 96.75 272 GLU A C 1
ATOM 2195 O O . GLU A 1 272 ? -0.896 25.088 -12.510 1.00 96.75 272 GLU A O 1
ATOM 2200 N N . VAL A 1 273 ? -2.379 25.823 -10.991 1.00 95.75 273 VAL A N 1
ATOM 2201 C CA . VAL A 1 273 ? -3.523 25.112 -11.574 1.00 95.75 273 VAL A CA 1
ATOM 2202 C C . VAL A 1 273 ? -4.628 26.096 -11.929 1.00 95.75 273 VAL A C 1
ATOM 2204 O O . VAL A 1 273 ? -5.082 26.861 -11.077 1.00 95.75 273 VAL A O 1
ATOM 2207 N N . ARG A 1 274 ? -5.063 26.056 -13.188 1.00 97.81 274 ARG A N 1
ATOM 2208 C CA . ARG A 1 274 ? -6.192 26.810 -13.733 1.00 97.81 274 ARG A CA 1
ATOM 2209 C C . ARG A 1 274 ? -7.310 25.828 -14.037 1.00 97.81 274 ARG A C 1
ATOM 2211 O O . ARG A 1 274 ? -7.157 24.967 -14.892 1.00 97.81 274 ARG A O 1
ATOM 2218 N N . ASP A 1 275 ? -8.413 25.956 -13.313 1.00 95.50 275 ASP A N 1
ATOM 2219 C CA . ASP A 1 275 ? -9.553 25.038 -13.393 1.00 95.50 275 ASP A CA 1
ATOM 2220 C C . ASP A 1 275 ? -10.862 25.821 -13.614 1.00 95.50 275 ASP A C 1
ATOM 2222 O O . ASP A 1 275 ? -11.673 25.944 -12.691 1.00 95.50 275 ASP A O 1
ATOM 2226 N N . PRO A 1 276 ? -11.053 26.439 -14.798 1.00 95.81 276 PRO A N 1
ATOM 2227 C CA . PRO A 1 276 ? -12.244 27.235 -15.105 1.00 95.81 276 PRO A CA 1
ATOM 2228 C C . PRO A 1 276 ? -13.556 26.442 -14.999 1.00 95.81 276 PRO A C 1
ATOM 2230 O O . PRO A 1 276 ? -14.585 27.023 -14.655 1.00 95.81 276 PRO A O 1
ATOM 2233 N N . ASP A 1 277 ? -13.517 25.126 -15.236 1.00 93.81 277 ASP A N 1
ATOM 2234 C CA . ASP A 1 277 ? -14.705 24.265 -15.284 1.00 93.81 277 ASP A CA 1
ATOM 2235 C C . ASP A 1 277 ? -14.961 23.475 -13.989 1.00 93.81 277 ASP A C 1
ATOM 2237 O O . ASP A 1 277 ? -15.905 22.672 -13.917 1.00 93.81 277 ASP A O 1
ATOM 2241 N N . GLY A 1 278 ? -14.139 23.675 -12.954 1.00 93.25 278 GLY A N 1
ATOM 2242 C CA . GLY A 1 278 ? -14.269 22.999 -11.662 1.00 93.25 278 GLY A CA 1
ATOM 2243 C C . GLY A 1 278 ? -14.094 21.479 -11.752 1.00 93.25 278 GLY A C 1
ATOM 2244 O O . GLY A 1 278 ? -14.844 20.729 -11.121 1.00 93.25 278 GLY A O 1
ATOM 2245 N N . VAL A 1 279 ? -13.153 21.012 -12.570 1.00 87.00 279 VAL A N 1
ATOM 2246 C CA . VAL A 1 279 ? -12.775 19.606 -12.749 1.00 87.00 279 VAL A CA 1
ATOM 2247 C C . VAL A 1 279 ? -12.184 19.018 -11.467 1.00 87.00 279 VAL A C 1
ATOM 2249 O O . VAL A 1 279 ? -12.538 17.896 -11.097 1.00 87.00 279 VAL A O 1
ATOM 2252 N N . MET A 1 280 ? -11.335 19.759 -10.746 1.00 85.50 280 MET A N 1
ATOM 2253 C CA . MET A 1 280 ? -10.657 19.249 -9.548 1.00 85.50 280 MET A CA 1
ATOM 2254 C C . MET A 1 280 ? -11.651 18.805 -8.454 1.00 85.50 280 MET A C 1
ATOM 2256 O O . MET A 1 280 ? -11.576 17.649 -8.024 1.00 85.50 280 MET A O 1
ATOM 2260 N N . PRO A 1 281 ? -12.655 19.621 -8.059 1.00 77.62 281 PRO A N 1
ATOM 2261 C CA . PRO A 1 281 ? -13.713 19.174 -7.154 1.00 77.62 281 PRO A CA 1
ATOM 2262 C C . PRO A 1 281 ? -14.515 17.968 -7.661 1.00 77.62 281 PRO A C 1
ATOM 2264 O O . PRO A 1 281 ? -14.860 17.100 -6.863 1.00 77.62 281 PRO A O 1
ATOM 2267 N N . LYS A 1 282 ? -14.804 17.878 -8.971 1.00 80.56 282 LYS A N 1
ATOM 2268 C CA . LYS A 1 282 ? -15.562 16.751 -9.559 1.00 80.56 282 LYS A CA 1
ATOM 2269 C C . LYS A 1 282 ? -14.800 15.430 -9.465 1.00 80.56 282 LYS A C 1
ATOM 2271 O O . LYS A 1 282 ? -15.418 14.378 -9.322 1.00 80.56 282 LYS A O 1
ATOM 2276 N N . LEU A 1 283 ? -13.473 15.492 -9.542 1.00 70.06 283 LEU A N 1
ATOM 2277 C CA . LEU A 1 283 ? -12.585 14.340 -9.397 1.00 70.06 283 LEU A CA 1
ATOM 2278 C C . LEU A 1 283 ? -12.145 14.094 -7.946 1.00 70.06 283 LEU A C 1
ATOM 2280 O O . LEU A 1 283 ? -11.509 13.077 -7.677 1.00 70.06 283 LEU A O 1
ATOM 2284 N N . GLY A 1 284 ? -12.483 14.989 -7.011 1.00 76.44 284 GLY A N 1
ATOM 2285 C CA . GLY A 1 284 ? -12.062 14.894 -5.612 1.00 76.44 284 GLY A CA 1
ATOM 2286 C C . GLY A 1 284 ? -10.550 15.045 -5.425 1.00 76.44 284 GLY A C 1
ATOM 2287 O O . GLY A 1 284 ? -9.978 14.395 -4.552 1.00 76.44 284 GLY A O 1
ATOM 2288 N N . ILE A 1 285 ? -9.900 15.861 -6.258 1.00 73.44 285 ILE A N 1
ATOM 2289 C CA . ILE A 1 285 ? -8.450 16.098 -6.232 1.00 73.44 285 ILE A CA 1
ATOM 2290 C C . ILE A 1 285 ? -8.133 17.554 -5.880 1.00 73.44 285 ILE A C 1
ATOM 2292 O O . ILE A 1 285 ? -8.943 18.452 -6.102 1.00 73.44 285 ILE A O 1
ATOM 2296 N N . ASP A 1 286 ? -6.934 17.784 -5.355 1.00 78.19 286 ASP A N 1
ATOM 2297 C CA . ASP A 1 286 ? -6.348 19.111 -5.177 1.00 78.19 286 ASP A CA 1
ATOM 2298 C C . ASP A 1 286 ? -5.276 19.389 -6.250 1.00 78.19 286 ASP A C 1
ATOM 2300 O O . ASP A 1 286 ? -5.052 18.589 -7.164 1.00 78.19 286 ASP A O 1
ATOM 2304 N N . ALA A 1 287 ? -4.585 20.527 -6.141 1.00 76.56 287 ALA A N 1
ATOM 2305 C CA . ALA A 1 287 ? -3.537 20.910 -7.085 1.00 76.56 287 ALA A CA 1
ATOM 2306 C C . ALA A 1 287 ? -2.373 19.899 -7.139 1.00 76.56 287 ALA A C 1
ATOM 2308 O O . ALA A 1 287 ? -1.816 19.654 -8.211 1.00 76.56 287 ALA A O 1
ATOM 2309 N N . ALA A 1 288 ? -2.026 19.275 -6.008 1.00 73.25 288 ALA A N 1
ATOM 2310 C CA . ALA A 1 288 ? -1.000 18.238 -5.960 1.00 73.25 288 ALA A CA 1
ATOM 2311 C C . ALA A 1 288 ? -1.483 16.951 -6.649 1.00 73.25 288 ALA A C 1
ATOM 2313 O O . ALA A 1 288 ? -0.723 16.317 -7.384 1.00 73.25 288 ALA A O 1
ATOM 2314 N N . GLY A 1 289 ? -2.760 16.601 -6.479 1.00 73.12 289 GLY A N 1
ATOM 2315 C CA . GLY A 1 289 ? -3.437 15.540 -7.213 1.00 73.12 289 GLY A CA 1
ATOM 2316 C C . GLY A 1 289 ? -3.414 15.780 -8.721 1.00 73.12 289 GLY A C 1
ATOM 2317 O O . GLY A 1 289 ? -2.995 14.889 -9.457 1.00 73.12 289 GLY A O 1
ATOM 2318 N N . ALA A 1 290 ? -3.755 16.989 -9.180 1.00 82.88 290 ALA A N 1
ATOM 2319 C CA . ALA A 1 290 ? -3.686 17.368 -10.594 1.00 82.88 290 ALA A CA 1
ATOM 2320 C C . ALA A 1 290 ? -2.250 17.278 -11.145 1.00 82.88 290 ALA A C 1
ATOM 2322 O O . ALA A 1 290 ? -2.024 16.654 -12.183 1.00 82.88 290 ALA A O 1
ATOM 2323 N N . ALA A 1 291 ? -1.260 17.804 -10.413 1.00 82.88 291 ALA A N 1
ATOM 2324 C CA . ALA A 1 291 ? 0.156 17.679 -10.767 1.00 82.88 291 ALA A CA 1
ATOM 2325 C C . ALA A 1 291 ? 0.592 16.221 -10.902 1.00 82.88 291 ALA A C 1
ATOM 2327 O O . ALA A 1 291 ? 1.273 15.848 -11.857 1.00 82.88 291 ALA A O 1
ATOM 2328 N N . SER A 1 292 ? 0.168 15.387 -9.957 1.00 82.50 292 SER A N 1
ATOM 2329 C CA . SER A 1 292 ? 0.542 13.985 -9.898 1.00 82.50 292 SER A CA 1
ATOM 2330 C C . SER A 1 292 ? -0.126 13.162 -11.000 1.00 82.50 292 SER A C 1
ATOM 2332 O O . SER A 1 292 ? 0.567 12.438 -11.708 1.00 82.50 292 SER A O 1
ATOM 2334 N N . MET A 1 293 ? -1.433 13.338 -11.236 1.00 85.88 293 MET A N 1
ATOM 2335 C CA . MET A 1 293 ? -2.164 12.734 -12.364 1.00 85.88 293 MET A CA 1
ATOM 2336 C C . MET A 1 293 ? -1.530 13.087 -13.709 1.00 85.88 293 MET A C 1
ATOM 2338 O O . MET A 1 293 ? -1.403 12.241 -14.599 1.00 85.88 293 MET A O 1
ATOM 2342 N N . MET A 1 294 ? -1.098 14.338 -13.836 1.00 92.06 294 MET A N 1
ATOM 2343 C CA . MET A 1 294 ? -0.443 14.844 -15.028 1.00 92.06 294 MET A CA 1
ATOM 2344 C C . MET A 1 294 ? 1.032 14.429 -15.114 1.00 92.06 294 MET A C 1
ATOM 2346 O O . MET A 1 294 ? 1.657 14.554 -16.163 1.00 92.06 294 MET A O 1
ATOM 2350 N N . GLY A 1 295 ? 1.629 13.930 -14.028 1.00 91.94 295 GLY A N 1
ATOM 2351 C CA . GLY A 1 295 ? 3.078 13.770 -13.934 1.00 91.94 295 GLY A CA 1
ATOM 2352 C C . GLY A 1 295 ? 3.819 15.075 -14.244 1.00 91.94 295 GLY A C 1
ATOM 2353 O O . GLY A 1 295 ? 4.885 15.039 -14.864 1.00 91.94 295 GLY A O 1
ATOM 2354 N N . ALA A 1 296 ? 3.222 16.221 -13.919 1.00 95.06 296 ALA A N 1
ATOM 2355 C CA . ALA A 1 296 ? 3.738 17.534 -14.263 1.00 95.06 296 ALA A CA 1
ATOM 2356 C C . ALA A 1 296 ? 4.953 17.870 -13.385 1.00 95.06 296 ALA A C 1
ATOM 2358 O O . ALA A 1 296 ? 4.866 17.753 -12.159 1.00 95.06 296 ALA A O 1
ATOM 2359 N N . PRO A 1 297 ? 6.086 18.286 -13.977 1.00 95.25 297 PRO A N 1
ATOM 2360 C CA . PRO A 1 297 ? 7.204 18.778 -13.193 1.00 95.25 297 PRO A CA 1
ATOM 2361 C C . PRO A 1 297 ? 6.871 20.095 -12.477 1.00 95.25 297 PRO A C 1
ATOM 2363 O O . PRO A 1 297 ? 6.037 20.875 -12.935 1.00 95.25 297 PRO A O 1
ATOM 2366 N N . ASP A 1 298 ? 7.576 20.381 -11.390 1.00 91.81 298 ASP A N 1
ATOM 2367 C CA . ASP A 1 298 ? 7.507 21.647 -10.669 1.00 91.81 298 ASP A CA 1
ATOM 2368 C C . ASP A 1 298 ? 7.780 22.838 -11.597 1.00 91.81 298 ASP A C 1
ATOM 2370 O O . ASP A 1 298 ? 8.611 22.777 -12.510 1.00 91.81 298 ASP A O 1
ATOM 2374 N N . GLY A 1 299 ? 7.083 23.943 -11.334 1.00 92.81 299 GLY A N 1
ATOM 2375 C CA . GLY A 1 299 ? 7.094 25.138 -12.174 1.00 92.81 299 GLY A CA 1
ATOM 2376 C C . GLY A 1 299 ? 6.208 25.031 -13.415 1.00 92.81 299 GLY A C 1
ATOM 2377 O O . GLY A 1 299 ? 6.255 25.930 -14.252 1.00 92.81 299 GLY A O 1
ATOM 2378 N N . SER A 1 300 ? 5.424 23.956 -13.552 1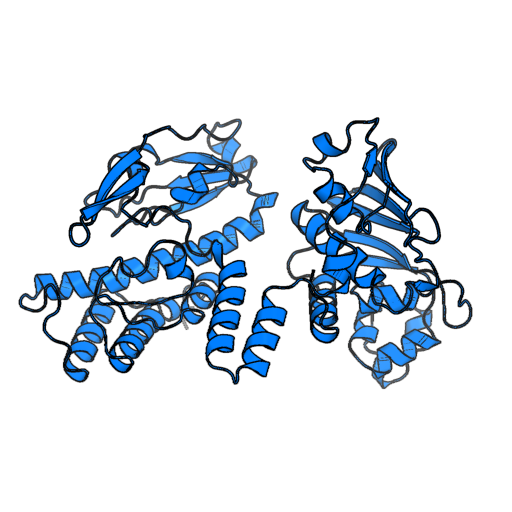.00 97.81 300 SER A N 1
ATOM 2379 C CA . SER A 1 300 ? 4.415 23.858 -14.608 1.00 97.81 300 SER A CA 1
ATOM 2380 C C . SER A 1 300 ? 3.148 24.639 -14.258 1.00 97.81 300 SER A C 1
ATOM 2382 O O . SER A 1 300 ? 2.775 24.755 -13.088 1.00 97.81 300 SER A O 1
ATOM 2384 N N . VAL A 1 301 ? 2.466 25.120 -15.291 1.00 98.31 301 VAL A N 1
ATOM 2385 C CA . VAL A 1 301 ? 1.077 25.578 -15.244 1.00 98.31 301 VAL A CA 1
ATOM 2386 C C . VAL A 1 301 ? 0.220 24.469 -15.837 1.00 98.31 301 VAL A C 1
ATOM 2388 O O . VAL A 1 301 ? 0.514 24.002 -16.937 1.00 98.31 301 VAL A O 1
ATOM 2391 N N . ILE A 1 302 ? -0.800 24.039 -15.100 1.00 98.00 302 ILE A N 1
ATOM 2392 C CA . ILE A 1 302 ? -1.758 23.022 -15.528 1.00 98.00 302 ILE A CA 1
ATOM 2393 C C . ILE A 1 302 ? -3.096 23.701 -15.781 1.00 98.00 302 ILE A C 1
ATOM 2395 O O . ILE A 1 302 ? -3.653 24.322 -14.878 1.00 98.00 302 ILE A O 1
ATOM 2399 N N . GLU A 1 303 ? -3.610 23.565 -16.991 1.00 97.88 303 GLU A N 1
ATOM 2400 C CA . GLU A 1 303 ? -4.937 24.015 -17.384 1.00 97.88 303 GLU A CA 1
ATOM 2401 C C . GLU A 1 303 ? -5.852 22.792 -17.498 1.00 97.88 303 GLU A C 1
ATOM 2403 O O . GLU A 1 303 ? -5.507 21.807 -18.155 1.00 97.88 303 GLU A O 1
ATOM 2408 N N . LEU A 1 304 ? -6.972 22.820 -16.771 1.00 94.81 304 LEU A N 1
ATOM 2409 C CA . LEU A 1 304 ? -7.972 21.757 -16.754 1.00 94.81 304 LEU A CA 1
ATOM 2410 C C . LEU A 1 304 ? -9.259 22.275 -17.372 1.00 94.81 304 LEU A C 1
ATOM 2412 O O . LEU A 1 304 ? -9.853 23.226 -16.865 1.00 94.81 304 LEU A O 1
ATOM 2416 N N . ILE A 1 305 ? -9.712 21.611 -18.426 1.00 94.06 305 ILE A N 1
ATOM 2417 C CA . ILE A 1 305 ? -10.958 21.956 -19.105 1.00 94.06 305 ILE A CA 1
ATOM 2418 C C . ILE A 1 305 ? -11.854 20.726 -19.214 1.00 94.06 305 ILE A C 1
ATOM 2420 O O . ILE A 1 305 ? -11.391 19.591 -19.354 1.00 94.06 305 ILE A O 1
ATOM 2424 N N . ALA A 1 306 ? -13.158 20.944 -19.109 1.00 91.38 306 ALA A N 1
ATOM 2425 C CA . ALA A 1 306 ? -14.156 19.915 -19.343 1.00 91.38 306 ALA A CA 1
ATOM 2426 C C . ALA A 1 306 ? -14.600 19.973 -20.808 1.00 91.38 306 ALA A C 1
ATOM 2428 O O . ALA A 1 306 ? -15.107 20.994 -21.267 1.00 91.38 306 ALA A O 1
ATOM 2429 N N . VAL A 1 307 ? -14.448 18.864 -21.533 1.00 88.19 307 VAL A N 1
ATOM 2430 C CA . VAL A 1 307 ? -14.796 18.771 -22.957 1.00 88.19 307 VAL A CA 1
ATOM 2431 C C . VAL A 1 307 ? -15.727 17.585 -23.157 1.00 88.19 307 VAL A C 1
ATOM 2433 O O . VAL A 1 307 ? -15.308 16.444 -23.008 1.00 88.19 307 VAL A O 1
ATOM 2436 N N . ASP A 1 308 ? -16.995 17.851 -23.479 1.00 83.19 308 ASP A N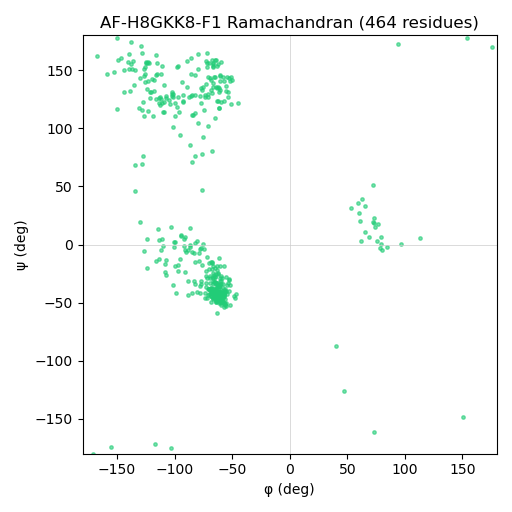 1
ATOM 2437 C CA . ASP A 1 308 ? -18.080 16.876 -23.679 1.00 83.19 308 ASP A CA 1
ATOM 2438 C C . ASP A 1 308 ? -18.089 15.694 -22.681 1.00 83.19 308 ASP A C 1
ATOM 2440 O O . ASP A 1 308 ? -18.764 15.753 -21.654 1.00 83.19 308 ASP A O 1
ATOM 2444 N N . ASN A 1 309 ? -17.355 14.615 -22.984 1.00 83.12 309 ASN A N 1
ATOM 2445 C CA . ASN A 1 309 ? -17.292 13.370 -22.206 1.00 83.12 309 ASN A CA 1
ATOM 2446 C C . ASN A 1 309 ? -15.910 13.084 -21.584 1.00 83.12 309 ASN A C 1
ATOM 2448 O O . ASN A 1 309 ? -15.655 11.957 -21.151 1.00 83.12 309 ASN A O 1
ATOM 2452 N N . ALA A 1 310 ? -15.015 14.068 -21.556 1.00 90.50 310 ALA A N 1
ATOM 2453 C CA . ALA A 1 310 ? -13.659 13.949 -21.044 1.00 90.50 310 ALA A CA 1
ATOM 2454 C C . ALA A 1 310 ? -13.240 15.189 -20.237 1.00 90.50 310 ALA A C 1
ATOM 2456 O O . ALA A 1 310 ? -13.848 16.260 -20.305 1.00 90.50 310 ALA A O 1
ATOM 2457 N N . TYR A 1 311 ? -12.174 15.027 -19.462 1.00 93.44 311 TYR A N 1
ATOM 2458 C CA . TYR A 1 311 ? -11.441 16.123 -18.841 1.00 93.44 311 TYR A CA 1
ATOM 2459 C C . TYR A 1 311 ? -10.063 16.201 -19.477 1.00 93.44 311 TYR A C 1
ATOM 2461 O O . TYR A 1 311 ? -9.310 15.230 -19.397 1.00 93.44 311 TYR A O 1
ATOM 2469 N N . GLU A 1 312 ? -9.734 17.329 -20.092 1.00 95.06 312 GLU A N 1
ATOM 2470 C CA . GLU A 1 312 ? -8.418 17.553 -20.683 1.00 95.06 312 GLU A CA 1
ATOM 2471 C C . GLU A 1 312 ? -7.513 18.265 -19.681 1.00 95.06 312 GLU A C 1
ATOM 2473 O O . GLU A 1 312 ? -7.932 19.158 -18.942 1.00 95.06 312 GLU A O 1
ATOM 2478 N N . PHE A 1 313 ? -6.261 17.826 -19.654 1.00 95.75 313 PHE A N 1
ATOM 2479 C CA . PHE A 1 313 ? -5.196 18.340 -18.818 1.00 95.75 313 PHE A CA 1
ATOM 2480 C C . PHE A 1 313 ? -4.063 18.768 -19.741 1.00 95.75 313 PHE A C 1
ATOM 2482 O O . PHE A 1 313 ? -3.418 17.936 -20.391 1.00 95.75 313 PHE A O 1
ATOM 2489 N N . GLU A 1 314 ? -3.791 20.064 -19.761 1.00 98.00 314 GLU A N 1
ATOM 2490 C CA . GLU A 1 314 ? -2.662 20.636 -20.476 1.00 98.00 314 GLU A CA 1
ATOM 2491 C C . GLU A 1 314 ? -1.639 21.152 -19.469 1.00 98.00 314 GLU A C 1
ATOM 2493 O O . GLU A 1 314 ? -1.948 22.003 -18.642 1.00 98.00 314 GLU A O 1
ATOM 2498 N N . ALA A 1 315 ? -0.404 20.651 -19.527 1.00 98.00 315 ALA A N 1
ATOM 2499 C CA . ALA A 1 315 ? 0.691 21.172 -18.716 1.00 98.00 315 ALA A CA 1
ATOM 2500 C C . ALA A 1 315 ? 1.753 21.833 -19.588 1.00 98.00 315 ALA A C 1
ATOM 2502 O O . ALA A 1 315 ? 2.335 21.199 -20.470 1.00 98.00 315 ALA A O 1
ATOM 2503 N N . THR A 1 316 ? 2.077 23.084 -19.280 1.00 98.31 316 THR A N 1
ATOM 2504 C CA . THR A 1 316 ? 3.205 23.816 -19.868 1.00 98.31 316 THR A CA 1
ATOM 2505 C C . THR A 1 316 ? 4.211 24.152 -18.778 1.00 98.31 316 THR A C 1
ATOM 2507 O O . THR A 1 316 ? 3.841 24.367 -17.629 1.00 98.31 316 THR A O 1
ATOM 2510 N N . GLY A 1 317 ? 5.505 24.164 -19.092 1.00 97.00 317 GLY A N 1
ATOM 2511 C CA . GLY A 1 317 ? 6.519 24.414 -18.072 1.00 97.00 317 GLY A CA 1
ATOM 2512 C C . GLY A 1 317 ? 7.949 24.295 -18.592 1.00 97.00 317 GLY A C 1
ATOM 2513 O O . GLY A 1 317 ? 8.172 23.801 -19.694 1.00 97.00 317 GLY A O 1
ATOM 2514 N N . PRO A 1 318 ? 8.945 24.699 -17.787 1.00 95.44 318 PRO A N 1
ATOM 2515 C CA . PRO A 1 318 ? 10.335 24.861 -18.228 1.00 95.44 318 PRO A CA 1
ATOM 2516 C C . PRO A 1 318 ? 11.053 23.553 -18.598 1.00 95.44 318 PRO A C 1
ATOM 2518 O O . PRO A 1 318 ? 12.127 23.586 -19.194 1.00 95.44 318 PRO A O 1
ATOM 2521 N N . LEU A 1 319 ? 10.504 22.397 -18.212 1.00 96.81 319 LEU A N 1
ATOM 2522 C CA . LEU A 1 319 ? 11.062 21.077 -18.533 1.00 96.81 319 LEU A CA 1
ATOM 2523 C C . LEU A 1 319 ? 10.429 20.454 -19.788 1.00 96.81 319 LEU A C 1
ATOM 2525 O O . LEU A 1 319 ? 10.938 19.448 -20.294 1.00 96.81 319 LEU A O 1
ATOM 2529 N N . LEU A 1 320 ? 9.323 21.019 -20.273 1.00 97.25 320 LEU A N 1
ATOM 2530 C CA . LEU A 1 320 ? 8.502 20.475 -21.347 1.00 97.25 320 LEU A CA 1
ATOM 2531 C C . LEU A 1 320 ? 8.797 21.220 -22.649 1.00 97.25 320 LEU A C 1
ATOM 2533 O O . LEU A 1 320 ? 8.797 22.443 -22.670 1.00 97.25 320 LEU A O 1
ATOM 2537 N N . GLN A 1 321 ? 9.042 20.476 -23.730 1.00 96.12 321 GLN A N 1
ATOM 2538 C CA . GLN A 1 321 ? 9.332 21.076 -25.036 1.00 96.12 321 GLN A CA 1
ATOM 2539 C C . GLN A 1 321 ? 8.090 21.728 -25.656 1.00 96.12 321 GLN A C 1
ATOM 2541 O O . GLN A 1 321 ? 8.181 22.766 -26.295 1.00 96.12 321 GLN A O 1
ATOM 2546 N N . ASN A 1 322 ? 6.937 21.085 -25.482 1.00 94.56 322 ASN A N 1
ATOM 2547 C CA . ASN A 1 322 ? 5.619 21.615 -25.816 1.00 94.56 322 ASN A CA 1
ATOM 2548 C C . ASN A 1 322 ? 4.669 21.254 -24.670 1.00 94.56 322 ASN A C 1
ATOM 2550 O O . ASN A 1 322 ? 5.046 20.480 -23.784 1.00 94.56 322 ASN A O 1
ATOM 2554 N N . ALA A 1 323 ? 3.439 21.760 -24.732 1.00 97.00 323 ALA A N 1
ATOM 2555 C CA . ALA A 1 323 ? 2.347 21.329 -23.874 1.00 97.00 323 ALA A CA 1
ATOM 2556 C C . ALA A 1 323 ? 2.293 19.797 -23.768 1.00 97.00 323 ALA A C 1
ATOM 2558 O O . ALA A 1 323 ? 2.213 19.092 -24.775 1.00 97.00 323 ALA A O 1
ATOM 2559 N N . MET A 1 324 ? 2.394 19.279 -22.546 1.00 98.06 324 MET A N 1
ATOM 2560 C CA . MET A 1 324 ? 2.083 17.886 -22.267 1.00 98.06 324 MET A CA 1
ATOM 2561 C C . MET A 1 324 ? 0.563 17.779 -22.208 1.00 98.06 324 MET A C 1
ATOM 2563 O O . MET A 1 324 ? -0.060 18.546 -21.479 1.00 98.06 324 MET A O 1
ATOM 2567 N N . LEU A 1 325 ? -0.010 16.852 -22.968 1.00 97.50 325 LEU A N 1
ATOM 2568 C CA . LEU A 1 325 ? -1.455 16.725 -23.146 1.00 97.50 325 LEU A CA 1
ATOM 2569 C C . LEU A 1 325 ? -1.913 15.351 -22.695 1.00 97.50 325 LEU A C 1
ATOM 2571 O O . LEU A 1 325 ? -1.299 14.335 -23.052 1.00 97.50 325 LEU A O 1
ATOM 2575 N N . ARG A 1 326 ? -2.959 15.344 -21.874 1.00 97.12 326 ARG A N 1
ATOM 2576 C CA . ARG A 1 326 ? -3.624 14.135 -21.403 1.00 97.12 326 ARG A CA 1
ATOM 2577 C C . ARG A 1 326 ? -5.112 14.385 -21.299 1.00 97.12 326 ARG A C 1
ATOM 2579 O O . ARG A 1 326 ? -5.514 15.491 -20.950 1.00 97.12 326 ARG A O 1
ATOM 2586 N N . HIS A 1 327 ? -5.917 13.355 -21.493 1.00 94.81 327 HIS A N 1
ATOM 2587 C CA . HIS A 1 327 ? -7.340 13.451 -21.216 1.00 94.81 327 HIS A CA 1
ATOM 2588 C C . HIS A 1 327 ? -7.855 12.229 -20.467 1.00 94.81 327 HIS A C 1
ATOM 2590 O O . HIS A 1 327 ? -7.491 11.089 -20.744 1.00 94.81 327 HIS A O 1
ATOM 2596 N N . LEU A 1 328 ? -8.699 12.482 -19.472 1.00 93.50 328 LEU A N 1
ATOM 2597 C CA . LEU A 1 328 ? -9.382 11.460 -18.697 1.00 93.50 328 LEU A CA 1
ATOM 2598 C C . LEU A 1 328 ? -10.787 11.293 -19.260 1.00 93.50 328 LEU A C 1
ATOM 2600 O O . LEU A 1 328 ? -11.591 12.223 -19.196 1.00 93.50 328 LEU A O 1
ATOM 2604 N N . GLN A 1 329 ? -11.095 10.105 -19.758 1.00 91.44 329 GLN A N 1
ATOM 2605 C CA . GLN A 1 329 ? -12.390 9.786 -20.342 1.00 91.44 329 GLN A CA 1
ATOM 2606 C C . GLN A 1 329 ? -12.991 8.557 -19.661 1.00 91.44 329 GLN A C 1
ATOM 2608 O O . GLN A 1 329 ? -12.282 7.649 -19.230 1.00 91.44 329 GLN A O 1
ATOM 2613 N N . ALA A 1 330 ? -14.316 8.524 -19.541 1.00 82.25 330 ALA A N 1
ATOM 2614 C CA . ALA A 1 330 ? -15.019 7.298 -19.191 1.00 82.25 330 ALA A CA 1
ATOM 2615 C C . ALA A 1 330 ? -15.269 6.469 -20.456 1.00 82.25 330 ALA A C 1
ATOM 2617 O O . ALA A 1 330 ? -15.844 6.968 -21.424 1.00 82.25 330 ALA A O 1
ATOM 2618 N N . ASP A 1 331 ? -14.891 5.198 -20.428 1.00 75.31 331 ASP A N 1
ATOM 2619 C CA . ASP A 1 331 ? -15.205 4.223 -21.464 1.00 75.31 331 ASP A CA 1
ATOM 2620 C C . ASP A 1 331 ? -16.084 3.090 -20.891 1.00 75.31 331 ASP A C 1
ATOM 2622 O O . ASP A 1 331 ? -16.580 3.142 -19.761 1.00 75.31 331 ASP A O 1
ATOM 2626 N N . VAL A 1 332 ? -16.305 2.036 -21.682 1.00 70.81 332 VAL A N 1
ATOM 2627 C CA . VAL A 1 332 ? -17.065 0.856 -21.236 1.00 70.81 332 VAL A CA 1
ATOM 2628 C C . VAL A 1 332 ? -16.364 0.046 -20.135 1.00 70.81 332 VAL A C 1
ATOM 2630 O O . VAL A 1 332 ? -17.019 -0.754 -19.464 1.00 70.81 332 VAL A O 1
ATOM 2633 N N . SER A 1 333 ? -15.052 0.214 -19.961 1.00 62.78 333 SER A N 1
ATOM 2634 C CA . SER A 1 333 ? -14.211 -0.556 -19.043 1.00 62.78 333 SER A CA 1
ATOM 2635 C C . SER A 1 333 ? -13.918 0.179 -17.725 1.00 62.78 333 SER A C 1
ATOM 2637 O O . SER A 1 333 ? -13.616 -0.464 -16.714 1.00 62.78 333 SER A O 1
ATOM 2639 N N . GLY A 1 334 ? -14.092 1.501 -17.687 1.00 78.44 334 GLY A N 1
ATOM 2640 C CA . GLY A 1 334 ? -13.915 2.347 -16.518 1.00 78.44 334 GLY A CA 1
ATOM 2641 C C . GLY A 1 334 ? -13.488 3.767 -16.884 1.00 78.44 334 GLY A C 1
ATOM 2642 O O . GLY A 1 334 ? -13.888 4.323 -17.896 1.00 78.44 334 GLY A O 1
ATOM 2643 N N . LEU A 1 335 ? -12.700 4.390 -16.009 1.00 84.62 335 LEU A N 1
ATOM 2644 C CA . LEU A 1 335 ? -12.014 5.640 -16.334 1.00 84.62 335 LEU A CA 1
ATOM 2645 C C . LEU A 1 335 ? -10.678 5.295 -16.984 1.00 84.62 335 LEU A C 1
ATOM 2647 O O . LEU A 1 335 ? -9.901 4.549 -16.386 1.00 84.62 335 LEU A O 1
ATOM 2651 N N . VAL A 1 336 ? -10.410 5.854 -18.156 1.00 92.56 336 VAL A N 1
ATOM 2652 C CA . VAL A 1 336 ? -9.186 5.663 -18.934 1.00 92.56 336 VAL A CA 1
ATOM 2653 C C . VAL A 1 336 ? -8.483 7.003 -19.067 1.00 92.56 336 VAL A C 1
ATOM 2655 O O . VAL A 1 336 ? -9.103 8.022 -19.367 1.00 92.56 336 VAL A O 1
ATOM 2658 N N . MET A 1 337 ? -7.181 7.009 -18.799 1.00 95.88 337 MET A N 1
ATOM 2659 C CA . MET A 1 337 ? -6.341 8.170 -19.063 1.00 95.88 337 MET A CA 1
ATOM 2660 C C . MET A 1 337 ? -5.648 7.988 -20.406 1.00 95.88 337 MET A C 1
ATOM 2662 O O . MET A 1 337 ? -4.936 7.010 -20.596 1.00 95.88 337 MET A O 1
ATOM 2666 N N . HIS A 1 338 ? -5.767 8.953 -21.297 1.00 96.94 338 HIS A N 1
ATOM 2667 C CA . HIS A 1 338 ? -5.036 8.980 -22.553 1.00 96.94 338 HIS A CA 1
ATOM 2668 C C . HIS A 1 338 ? -3.861 9.947 -22.431 1.00 96.94 338 HIS A C 1
ATOM 2670 O O . HIS A 1 338 ? -4.010 11.078 -21.971 1.00 96.94 338 HIS A O 1
ATOM 2676 N N . ASN A 1 339 ? -2.672 9.485 -22.805 1.00 97.81 339 ASN A N 1
ATOM 2677 C CA . ASN A 1 339 ? -1.464 10.291 -22.891 1.00 97.81 339 ASN A CA 1
ATOM 2678 C C . ASN A 1 339 ? -1.207 10.637 -24.361 1.00 97.81 339 ASN A C 1
ATOM 2680 O O . ASN A 1 339 ? -0.662 9.813 -25.101 1.00 97.81 339 ASN A O 1
ATOM 2684 N N . ASP A 1 340 ? -1.559 11.857 -24.758 1.00 94.44 340 ASP A N 1
ATOM 2685 C CA . ASP A 1 340 ? -1.556 12.275 -26.165 1.00 94.44 340 ASP A CA 1
ATOM 2686 C C . ASP A 1 340 ? -0.203 12.831 -26.599 1.00 94.44 340 ASP A C 1
ATOM 2688 O O . ASP A 1 340 ? 0.319 12.498 -27.664 1.00 94.44 340 ASP A O 1
ATOM 2692 N N . TYR A 1 341 ? 0.400 13.671 -25.755 1.00 95.31 341 TYR A N 1
ATOM 2693 C CA . TYR A 1 341 ? 1.691 14.269 -26.062 1.00 95.31 341 TYR A CA 1
ATOM 2694 C C . TYR A 1 341 ? 2.557 14.424 -24.822 1.00 95.31 341 TYR A C 1
ATOM 2696 O O . TYR A 1 341 ? 2.142 14.979 -23.806 1.00 95.31 341 TYR A O 1
ATOM 2704 N N . PHE A 1 342 ? 3.810 13.984 -24.928 1.00 95.88 342 PHE A N 1
ATOM 2705 C CA . PHE A 1 342 ? 4.825 14.258 -23.924 1.00 95.88 342 PHE A CA 1
ATOM 2706 C C . PHE A 1 342 ? 6.218 14.316 -24.547 1.00 95.88 342 PHE A C 1
ATOM 2708 O O . PHE A 1 342 ? 6.750 13.317 -25.034 1.00 95.88 342 PHE A O 1
ATOM 2715 N N . ALA A 1 343 ? 6.842 15.489 -24.476 1.00 94.81 343 ALA A N 1
ATOM 2716 C CA . ALA A 1 343 ? 8.226 15.680 -24.871 1.00 94.81 343 ALA A CA 1
ATOM 2717 C C . ALA A 1 343 ? 8.939 16.583 -23.869 1.00 94.81 343 ALA A C 1
ATOM 2719 O O . ALA A 1 343 ? 8.461 17.661 -23.524 1.00 94.81 343 ALA A O 1
ATOM 2720 N N . LEU A 1 344 ? 10.118 16.150 -23.431 1.00 96.12 344 LEU A N 1
ATOM 2721 C CA . LEU A 1 344 ? 11.000 16.973 -22.613 1.00 96.12 344 LEU A CA 1
ATOM 2722 C C . LEU A 1 344 ? 11.871 17.856 -23.500 1.00 96.12 344 LEU A C 1
ATOM 2724 O O . LEU A 1 344 ? 12.320 17.427 -24.572 1.00 96.12 344 LEU A O 1
ATOM 2728 N N . GLU A 1 345 ? 12.185 19.044 -23.001 1.00 96.69 345 GLU A N 1
ATOM 2729 C CA . GLU A 1 345 ? 13.248 19.889 -23.542 1.00 96.69 345 GLU A CA 1
ATOM 2730 C C . GLU A 1 345 ? 14.562 19.082 -23.668 1.00 96.69 345 GLU A C 1
ATOM 2732 O O . GLU A 1 345 ? 14.862 18.265 -22.784 1.00 96.69 345 GLU A O 1
ATOM 2737 N N . PRO A 1 346 ? 15.371 19.246 -24.742 1.00 94.88 346 PRO A N 1
ATOM 2738 C CA . PRO A 1 346 ? 16.554 18.420 -24.990 1.00 94.88 346 PRO A CA 1
ATOM 2739 C C . PRO A 1 346 ? 17.521 18.322 -23.809 1.00 94.88 346 PRO A C 1
ATOM 2741 O O . PRO A 1 346 ? 18.070 17.245 -23.568 1.00 94.88 346 PRO A O 1
ATOM 2744 N N . ALA A 1 347 ? 17.669 19.404 -23.037 1.00 95.12 347 ALA A N 1
ATOM 2745 C CA . ALA A 1 347 ? 18.523 19.457 -21.853 1.00 95.12 347 ALA A CA 1
ATOM 2746 C C . ALA A 1 347 ? 18.113 18.456 -20.757 1.00 95.12 347 ALA A C 1
ATOM 2748 O O . ALA A 1 347 ? 18.973 17.973 -20.026 1.00 95.12 347 ALA A O 1
ATOM 2749 N N . PHE A 1 348 ? 16.829 18.096 -20.664 1.00 94.44 348 PHE A N 1
ATOM 2750 C CA . PHE A 1 348 ? 16.271 17.221 -19.623 1.00 94.44 348 PHE A CA 1
ATOM 2751 C C . PHE A 1 348 ? 16.062 15.769 -20.088 1.00 94.44 348 PHE A C 1
ATOM 2753 O O . PHE A 1 348 ? 15.672 14.890 -19.310 1.00 94.44 348 PHE A O 1
ATOM 2760 N N . ARG A 1 349 ? 16.356 15.471 -21.359 1.00 92.31 349 ARG A N 1
ATOM 2761 C CA . ARG A 1 349 ? 16.282 14.108 -21.908 1.00 92.31 349 ARG A CA 1
ATOM 2762 C C . ARG A 1 349 ? 17.385 13.224 -21.332 1.00 92.31 349 ARG A C 1
ATOM 2764 O O . ARG A 1 349 ? 18.428 13.693 -20.896 1.00 92.31 349 ARG A O 1
ATOM 2771 N N . LYS A 1 350 ? 17.158 11.905 -21.343 1.00 89.19 350 LYS A N 1
ATOM 2772 C CA . LYS A 1 350 ? 18.081 10.868 -20.823 1.00 89.19 350 LYS A CA 1
ATOM 2773 C C . LYS A 1 350 ? 18.397 10.949 -19.317 1.00 89.19 350 LYS A C 1
ATOM 2775 O O . LYS A 1 350 ? 19.094 10.076 -18.819 1.00 89.19 350 LYS A O 1
ATOM 2780 N N . GLN A 1 351 ? 17.797 11.881 -18.573 1.00 92.31 351 GLN A N 1
ATOM 2781 C CA . GLN A 1 351 ? 17.911 11.984 -17.108 1.00 92.31 351 GLN A CA 1
ATOM 2782 C C . GLN A 1 351 ? 16.819 11.203 -16.351 1.00 92.31 351 GLN A C 1
ATOM 2784 O O . GLN A 1 351 ? 16.683 11.306 -15.136 1.00 92.31 351 GLN A O 1
ATOM 2789 N N . LYS A 1 352 ? 15.992 10.428 -17.070 1.00 93.00 352 LYS A N 1
ATOM 2790 C CA . LYS A 1 352 ? 14.837 9.689 -16.519 1.00 93.00 352 LYS A CA 1
ATOM 2791 C C . LYS A 1 352 ? 13.760 10.587 -15.880 1.00 93.00 352 LYS A C 1
ATOM 2793 O O . LYS A 1 352 ? 12.924 10.098 -15.127 1.00 93.00 352 LYS A O 1
ATOM 2798 N N . ILE A 1 353 ? 13.729 11.878 -16.217 1.00 95.00 353 ILE A N 1
ATOM 2799 C CA . ILE A 1 353 ? 12.650 12.801 -15.818 1.00 95.00 353 ILE A CA 1
ATOM 2800 C C . ILE A 1 353 ? 11.302 12.308 -16.364 1.00 95.00 353 ILE A C 1
ATOM 2802 O O . ILE A 1 353 ? 10.324 12.257 -15.628 1.00 95.00 353 ILE A O 1
ATOM 2806 N N . GLY A 1 354 ? 11.266 11.824 -17.610 1.00 94.38 354 GLY A N 1
ATOM 2807 C CA . GLY A 1 354 ? 10.040 11.276 -18.200 1.00 94.38 354 GLY A CA 1
ATOM 2808 C C . GLY A 1 354 ? 9.545 10.005 -17.510 1.00 94.38 354 GLY A C 1
ATOM 2809 O O . GLY A 1 354 ? 8.344 9.807 -17.368 1.00 94.38 354 GLY A O 1
ATOM 2810 N N . THR A 1 355 ? 10.462 9.177 -17.000 1.00 95.31 355 THR A N 1
ATOM 2811 C CA . THR A 1 355 ? 10.099 8.013 -16.183 1.00 95.31 355 THR A CA 1
ATOM 2812 C C . THR A 1 355 ? 9.452 8.438 -14.868 1.00 95.31 355 THR A C 1
ATOM 2814 O O . THR A 1 355 ? 8.446 7.849 -14.497 1.00 95.31 355 THR A O 1
ATOM 2817 N N . ARG A 1 356 ? 9.991 9.457 -14.185 1.00 95.06 356 ARG A N 1
ATOM 2818 C CA . ARG A 1 356 ? 9.417 9.982 -12.933 1.00 95.06 356 ARG A CA 1
ATOM 2819 C C . ARG A 1 356 ? 8.040 10.595 -13.154 1.00 95.06 356 ARG A C 1
ATOM 2821 O O . ARG A 1 356 ? 7.117 10.241 -12.436 1.00 95.06 356 ARG A O 1
ATOM 2828 N N . SER A 1 357 ? 7.892 11.408 -14.203 1.00 96.38 357 SER A N 1
ATOM 2829 C CA . SER A 1 357 ? 6.598 11.954 -14.632 1.00 96.38 357 SER A CA 1
ATOM 2830 C C . SER A 1 357 ? 5.554 10.846 -14.810 1.00 96.38 357 SER A C 1
ATOM 2832 O O . SER A 1 357 ? 4.485 10.887 -14.204 1.00 96.38 357 SER A O 1
ATOM 2834 N N . PHE A 1 358 ? 5.883 9.806 -15.580 1.00 97.56 358 PHE A N 1
ATOM 2835 C CA . PHE A 1 358 ? 4.961 8.698 -15.811 1.00 97.56 358 PHE A CA 1
ATOM 2836 C C . PHE A 1 358 ? 4.681 7.873 -14.545 1.00 97.56 358 PHE A C 1
ATOM 2838 O O . PHE A 1 358 ? 3.548 7.485 -14.284 1.00 97.56 358 PHE A O 1
ATOM 2845 N N . ALA A 1 359 ? 5.697 7.615 -13.727 1.00 91.56 359 ALA A N 1
ATOM 2846 C CA . ALA A 1 359 ? 5.546 6.825 -12.513 1.00 91.56 359 ALA A CA 1
ATOM 2847 C C . ALA A 1 359 ? 4.707 7.543 -11.439 1.00 91.56 359 ALA A C 1
ATOM 2849 O O . ALA A 1 359 ? 3.879 6.902 -10.791 1.00 91.56 359 ALA A O 1
ATOM 2850 N N . GLN A 1 360 ? 4.853 8.865 -11.318 1.00 86.31 360 GLN A N 1
ATOM 2851 C CA . GLN A 1 360 ? 4.007 9.717 -10.481 1.00 86.31 360 GLN A CA 1
ATOM 2852 C C . GLN A 1 360 ? 2.538 9.647 -10.936 1.00 86.31 360 GLN A C 1
ATOM 2854 O O . GLN A 1 360 ? 1.645 9.405 -10.121 1.00 86.31 360 GLN A O 1
ATOM 2859 N N . GLN A 1 361 ? 2.305 9.730 -12.253 1.00 94.31 361 GLN A N 1
ATOM 2860 C CA . GLN A 1 361 ? 0.982 9.522 -12.846 1.00 94.31 361 GLN A CA 1
ATOM 2861 C C . GLN A 1 361 ? 0.405 8.156 -12.476 1.00 94.31 361 GLN A C 1
ATOM 2863 O O . GLN A 1 361 ? -0.718 8.082 -11.986 1.00 94.31 361 GLN A O 1
ATOM 2868 N N . VAL A 1 362 ? 1.154 7.072 -12.687 1.00 89.31 362 VAL A N 1
ATOM 2869 C CA . VAL A 1 362 ? 0.676 5.714 -12.390 1.00 89.31 362 VAL A CA 1
ATOM 2870 C C . VAL A 1 362 ? 0.298 5.564 -10.918 1.00 89.31 362 VAL A C 1
ATOM 2872 O O . VAL A 1 362 ? -0.737 4.966 -10.619 1.00 89.31 362 VAL A O 1
ATOM 2875 N N . ALA A 1 363 ? 1.101 6.116 -10.003 1.00 77.50 363 ALA A N 1
ATOM 2876 C CA . ALA A 1 363 ? 0.830 6.055 -8.571 1.00 77.50 363 ALA A CA 1
ATOM 2877 C C . ALA A 1 363 ? -0.518 6.703 -8.217 1.00 77.50 363 ALA A C 1
ATOM 2879 O O . ALA A 1 363 ? -1.313 6.090 -7.507 1.00 77.50 363 ALA A O 1
ATOM 2880 N N . THR A 1 364 ? -0.814 7.888 -8.756 1.00 77.38 364 THR A N 1
ATOM 2881 C CA . THR A 1 364 ? -2.072 8.598 -8.471 1.00 77.38 364 THR A CA 1
ATOM 2882 C C . THR A 1 364 ? -3.266 8.050 -9.239 1.00 77.38 364 THR A C 1
ATOM 2884 O O . THR A 1 364 ? -4.336 7.876 -8.669 1.00 77.38 364 THR A O 1
ATOM 2887 N N . LEU A 1 365 ? -3.126 7.711 -10.518 1.00 79.00 365 LEU A N 1
ATOM 2888 C CA . LEU A 1 365 ? -4.254 7.175 -11.284 1.00 79.00 365 LEU A CA 1
ATOM 2889 C C . LEU A 1 365 ? -4.728 5.822 -10.739 1.00 79.00 365 LEU A C 1
ATOM 2891 O O . LEU A 1 365 ? -5.930 5.549 -10.722 1.00 79.00 365 LEU A O 1
ATOM 2895 N N . ALA A 1 366 ? -3.808 5.012 -10.205 1.00 72.69 366 ALA A N 1
ATOM 2896 C CA . ALA A 1 366 ? -4.157 3.774 -9.522 1.00 72.69 366 ALA A CA 1
ATOM 2897 C C . ALA A 1 366 ? -5.003 4.004 -8.253 1.00 72.69 366 ALA A C 1
ATOM 2899 O O . ALA A 1 366 ? -5.864 3.175 -7.957 1.00 72.69 366 ALA A O 1
ATOM 2900 N N . THR 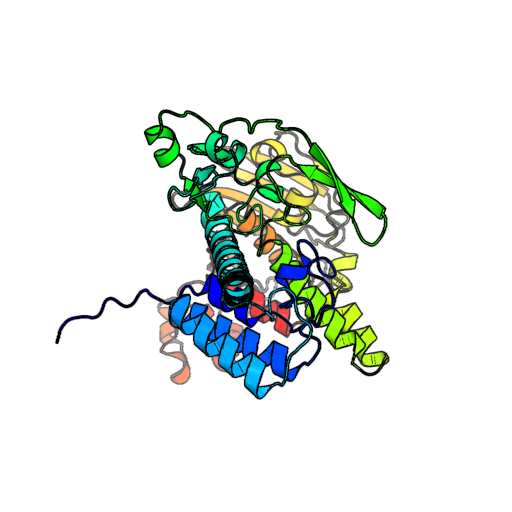A 1 367 ? -4.796 5.099 -7.507 1.00 66.25 367 THR A N 1
ATOM 2901 C CA . THR A 1 367 ? -5.606 5.412 -6.311 1.00 66.25 367 THR A CA 1
ATOM 2902 C C . THR A 1 367 ? -6.974 5.983 -6.671 1.00 66.25 367 THR A C 1
ATOM 2904 O O . THR A 1 367 ? -7.949 5.702 -5.979 1.00 66.25 367 THR A O 1
ATOM 2907 N N . LEU A 1 368 ? -7.066 6.700 -7.793 1.00 63.34 368 LEU A N 1
ATOM 2908 C CA . LEU A 1 368 ? -8.320 7.228 -8.345 1.00 63.34 368 LEU A CA 1
ATOM 2909 C C . LEU A 1 368 ? -9.147 6.165 -9.084 1.00 63.34 368 LEU A C 1
ATOM 2911 O O . LEU A 1 368 ? -10.271 6.414 -9.520 1.00 63.34 368 LEU A O 1
ATOM 2915 N N . GLY A 1 369 ? -8.614 4.948 -9.211 1.00 71.00 369 GLY A N 1
ATOM 2916 C CA . GLY A 1 369 ? -9.315 3.838 -9.832 1.00 71.00 369 GLY A CA 1
ATOM 2917 C C . GLY A 1 369 ? -9.430 3.946 -11.351 1.00 71.00 369 GLY A C 1
ATOM 2918 O O . GLY A 1 369 ? -10.324 3.323 -11.923 1.00 71.00 369 GLY A O 1
ATOM 2919 N N . VAL A 1 370 ? -8.555 4.700 -12.005 1.00 82.50 370 VAL A N 1
ATOM 2920 C CA . VAL A 1 370 ? -8.400 4.637 -13.462 1.00 82.50 370 VAL A CA 1
ATOM 2921 C C . VAL A 1 370 ? -7.918 3.230 -13.829 1.00 82.50 370 VAL A C 1
ATOM 2923 O O . VAL A 1 370 ? -7.082 2.657 -13.127 1.00 82.50 370 VAL A O 1
ATOM 2926 N N . VAL A 1 371 ? -8.511 2.628 -14.860 1.00 85.94 371 VAL A N 1
ATOM 2927 C CA . VAL A 1 371 ? -8.305 1.208 -15.198 1.00 85.94 371 VAL A CA 1
ATOM 2928 C C . VAL A 1 371 ? -7.117 0.999 -16.130 1.00 85.94 371 VAL A C 1
ATOM 2930 O O . VAL A 1 371 ? -6.405 0.001 -16.002 1.00 85.94 371 VAL A O 1
ATOM 2933 N N . SER A 1 372 ? -6.840 1.968 -16.997 1.00 95.50 372 SER A N 1
ATOM 2934 C CA . SER A 1 372 ? -5.712 1.941 -17.921 1.00 95.50 372 SER A CA 1
ATOM 2935 C C . SER A 1 372 ? -5.187 3.340 -18.226 1.00 95.50 372 SER A C 1
ATOM 2937 O O . SER A 1 372 ? -5.877 4.348 -18.048 1.00 95.50 372 SER A O 1
ATOM 2939 N N . ILE A 1 373 ? -3.934 3.383 -18.677 1.00 98.00 373 ILE A N 1
ATOM 2940 C CA . ILE A 1 373 ? -3.375 4.536 -19.376 1.00 98.00 373 ILE A CA 1
ATOM 2941 C C . ILE A 1 373 ? -3.114 4.108 -20.814 1.00 98.00 373 ILE A C 1
ATOM 2943 O O . ILE A 1 373 ? -2.450 3.096 -21.035 1.00 98.00 373 ILE A O 1
ATOM 2947 N N . GLU A 1 374 ? -3.621 4.854 -21.780 1.00 97.56 374 GLU A N 1
ATOM 2948 C CA . GLU A 1 374 ? -3.506 4.550 -23.202 1.00 97.56 374 GLU A CA 1
ATOM 2949 C C . GLU A 1 374 ? -2.675 5.614 -23.904 1.00 97.56 374 GLU A C 1
ATOM 2951 O O . GLU A 1 374 ? -2.643 6.776 -23.498 1.00 97.56 374 GLU A O 1
ATOM 2956 N N . THR A 1 375 ? -1.926 5.215 -24.925 1.00 97.00 375 THR A N 1
ATOM 2957 C CA . THR A 1 375 ? -1.102 6.150 -25.692 1.00 97.00 375 THR A CA 1
ATOM 2958 C C . THR A 1 375 ? -0.777 5.592 -27.067 1.00 97.00 375 THR A C 1
ATOM 2960 O O . THR A 1 375 ? -0.492 4.397 -27.215 1.00 97.00 375 THR A O 1
ATOM 2963 N N . TYR A 1 376 ? -0.680 6.487 -28.047 1.00 97.50 376 TYR A N 1
ATOM 2964 C CA . TYR A 1 376 ? -0.026 6.183 -29.307 1.00 97.50 376 TYR A CA 1
ATOM 2965 C C . TYR A 1 376 ? 1.494 6.277 -29.133 1.00 97.50 376 TYR A C 1
ATOM 2967 O O . TYR A 1 376 ? 2.095 7.353 -29.060 1.00 97.50 376 TYR A O 1
ATOM 2975 N N . ALA A 1 377 ? 2.156 5.126 -29.062 1.00 96.00 377 ALA A N 1
ATOM 2976 C CA . ALA A 1 377 ? 3.586 5.033 -28.815 1.00 96.00 377 ALA A CA 1
ATOM 2977 C C . ALA A 1 377 ? 4.404 5.380 -30.073 1.00 96.00 377 ALA A C 1
ATOM 2979 O O . ALA A 1 377 ? 4.916 4.498 -30.754 1.00 96.00 377 ALA A O 1
ATOM 2980 N N . ALA A 1 378 ? 4.543 6.672 -30.375 1.00 94.75 378 ALA A N 1
ATOM 2981 C CA . ALA A 1 378 ? 5.148 7.181 -31.608 1.00 94.75 378 ALA A CA 1
ATOM 2982 C C . ALA A 1 378 ? 6.646 6.843 -31.806 1.00 94.75 378 ALA A C 1
ATOM 2984 O O . ALA A 1 378 ? 7.401 6.619 -30.850 1.00 94.75 378 ALA A O 1
ATOM 2985 N N . GLY A 1 379 ? 7.089 6.902 -33.067 1.00 93.75 379 GLY A N 1
ATOM 2986 C CA . GLY A 1 379 ? 8.471 6.688 -33.508 1.00 93.75 379 GLY A CA 1
ATOM 2987 C C . GLY A 1 379 ? 8.775 5.257 -33.953 1.00 93.75 379 GLY A C 1
ATOM 2988 O O . GLY A 1 379 ? 7.967 4.345 -33.790 1.00 93.75 379 GLY A O 1
ATOM 2989 N N . SER A 1 380 ? 9.967 5.059 -34.508 1.00 93.31 380 SER A N 1
ATOM 2990 C CA . SER A 1 380 ? 10.472 3.747 -34.926 1.00 93.31 380 SER A CA 1
ATOM 2991 C C . SER A 1 380 ? 12.005 3.737 -34.941 1.00 93.31 380 SER A C 1
ATOM 2993 O O . SER A 1 380 ? 12.661 4.686 -34.498 1.00 93.31 380 SER A O 1
ATOM 2995 N N . PHE A 1 381 ? 12.617 2.652 -35.419 1.00 89.12 381 PHE A N 1
ATOM 2996 C CA . PHE A 1 381 ? 14.063 2.629 -35.654 1.00 89.12 381 PHE A CA 1
ATOM 2997 C C . PHE A 1 381 ? 14.501 3.645 -36.727 1.00 89.12 381 PHE A C 1
ATOM 2999 O O . PHE A 1 381 ? 15.568 4.261 -36.608 1.00 89.12 381 PHE A O 1
ATOM 3006 N N . GLU A 1 382 ? 13.666 3.842 -37.749 1.00 88.56 382 GLU A N 1
ATOM 3007 C CA . GLU A 1 382 ? 13.910 4.755 -38.870 1.00 88.56 382 GLU A CA 1
ATOM 3008 C C . GLU A 1 382 ? 13.484 6.193 -38.532 1.00 88.56 382 GLU A C 1
ATOM 3010 O O . GLU A 1 382 ? 14.226 7.143 -38.789 1.00 88.56 382 GLU A O 1
ATOM 3015 N N . GLU A 1 383 ? 12.334 6.359 -37.874 1.00 89.81 383 GLU A N 1
ATOM 3016 C CA . GLU A 1 383 ? 11.777 7.652 -37.478 1.00 89.81 383 GLU A CA 1
ATOM 3017 C C . GLU A 1 383 ? 12.163 8.003 -36.035 1.00 89.81 383 GLU A C 1
ATOM 3019 O O . GLU A 1 383 ? 11.506 7.624 -35.064 1.00 89.81 383 GLU A O 1
ATOM 3024 N N . LYS A 1 384 ? 13.252 8.764 -35.895 1.00 85.94 384 LYS A N 1
ATOM 3025 C CA . LYS A 1 384 ? 13.890 9.056 -34.597 1.00 85.94 384 LYS A CA 1
ATOM 3026 C C . LYS A 1 384 ? 13.393 10.330 -33.909 1.00 85.94 384 LYS A C 1
ATOM 3028 O O . LYS A 1 384 ? 13.951 10.710 -32.878 1.00 85.94 384 LYS A O 1
ATOM 3033 N N . ALA A 1 385 ? 12.388 11.003 -34.475 1.00 86.94 385 ALA A N 1
ATOM 3034 C CA . ALA A 1 385 ? 11.790 12.199 -33.877 1.00 86.94 385 ALA A CA 1
ATOM 3035 C C . ALA A 1 385 ? 11.152 11.883 -32.513 1.00 86.94 385 ALA A C 1
ATOM 3037 O O . ALA A 1 385 ? 11.276 12.666 -31.571 1.00 86.94 385 ALA A O 1
ATOM 3038 N N . TYR A 1 386 ? 10.565 10.689 -32.396 1.00 90.62 386 TYR A N 1
ATOM 3039 C CA . TYR A 1 386 ? 9.977 10.154 -31.176 1.00 90.62 386 TYR A CA 1
ATOM 3040 C C . TYR A 1 386 ? 10.592 8.797 -30.836 1.00 90.62 386 TYR A C 1
ATOM 3042 O O . TYR A 1 386 ? 11.126 8.093 -31.689 1.00 90.62 386 TYR A O 1
ATOM 3050 N N . ASN A 1 387 ? 10.533 8.422 -29.563 1.00 93.44 387 ASN A N 1
ATOM 3051 C CA . ASN A 1 387 ? 11.053 7.148 -29.067 1.00 93.44 387 ASN A CA 1
ATOM 3052 C C . ASN A 1 387 ? 10.024 6.393 -28.211 1.00 93.44 387 ASN A C 1
ATOM 3054 O O . ASN A 1 387 ? 10.404 5.522 -27.421 1.00 93.44 387 ASN A O 1
ATOM 3058 N N . GLY A 1 388 ? 8.742 6.745 -28.341 1.00 93.75 388 GLY A N 1
ATOM 3059 C CA . GLY A 1 388 ? 7.635 6.188 -27.569 1.00 93.75 388 GLY A CA 1
ATOM 3060 C C . GLY A 1 388 ? 7.493 4.685 -27.775 1.00 93.75 388 GLY A C 1
ATOM 3061 O O . GLY A 1 388 ? 7.436 3.955 -26.786 1.00 93.75 388 GLY A O 1
ATOM 3062 N N . TYR A 1 389 ? 7.572 4.214 -29.026 1.00 96.75 389 TYR A N 1
ATOM 3063 C CA . TYR A 1 389 ? 7.437 2.791 -29.383 1.00 96.75 389 TYR A CA 1
ATOM 3064 C C . TYR A 1 389 ? 8.373 1.866 -28.590 1.00 96.75 389 TYR A C 1
ATOM 3066 O O . TYR A 1 389 ? 8.040 0.714 -28.329 1.00 96.75 389 TYR A O 1
ATOM 3074 N N . TYR A 1 390 ? 9.553 2.361 -28.198 1.00 96.44 390 TYR A N 1
ATOM 3075 C CA . TYR A 1 390 ? 10.540 1.611 -27.423 1.00 96.44 390 TYR A CA 1
ATOM 3076 C C . TYR A 1 390 ? 10.528 1.979 -25.935 1.00 96.44 390 TYR A C 1
ATOM 3078 O O . TYR A 1 390 ? 10.768 1.132 -25.076 1.00 96.44 390 TYR A O 1
ATOM 3086 N N . THR A 1 391 ? 10.260 3.243 -25.605 1.00 94.62 391 THR A N 1
ATOM 3087 C CA . THR A 1 391 ? 10.309 3.732 -24.221 1.00 94.62 391 THR A CA 1
ATOM 3088 C C . THR A 1 391 ? 9.125 3.233 -23.406 1.00 94.62 391 THR A C 1
ATOM 3090 O O . THR A 1 391 ? 9.326 2.743 -22.296 1.00 94.62 391 THR A O 1
ATOM 3093 N N . TRP A 1 392 ? 7.909 3.312 -23.946 1.00 97.06 392 TRP A N 1
ATOM 3094 C CA . TRP A 1 392 ? 6.697 2.965 -23.207 1.00 97.06 392 TRP A CA 1
ATOM 3095 C C . TRP A 1 392 ? 6.618 1.480 -22.833 1.00 97.06 392 TRP A C 1
ATOM 3097 O O . TRP A 1 392 ? 6.359 1.192 -21.659 1.00 97.06 392 TRP A O 1
ATOM 3107 N N . PRO A 1 393 ? 6.964 0.521 -23.713 1.00 97.50 393 PRO A N 1
ATOM 3108 C CA . PRO A 1 393 ? 6.990 -0.886 -23.321 1.00 97.50 393 PRO A CA 1
ATOM 3109 C C . PRO A 1 393 ? 8.000 -1.219 -22.232 1.00 97.50 393 PRO A C 1
ATOM 3111 O O . PRO A 1 393 ? 7.739 -2.056 -21.370 1.00 97.50 393 PRO A O 1
ATOM 3114 N N . ARG A 1 394 ? 9.143 -0.524 -22.207 1.00 95.69 394 ARG A N 1
ATOM 3115 C CA . ARG A 1 394 ? 10.125 -0.685 -21.124 1.00 95.69 394 ARG A CA 1
ATOM 3116 C C . ARG A 1 394 ? 9.587 -0.244 -19.771 1.00 95.69 394 ARG A C 1
ATOM 3118 O O . ARG A 1 394 ? 10.090 -0.709 -18.753 1.00 95.69 394 ARG A O 1
ATOM 3125 N N . LEU A 1 395 ? 8.610 0.657 -19.774 1.00 96.56 395 LEU A N 1
ATOM 3126 C CA . LEU A 1 395 ? 7.920 1.117 -18.580 1.00 96.56 395 LEU A CA 1
ATOM 3127 C C . LEU A 1 395 ? 6.675 0.288 -18.265 1.00 96.56 395 LEU A C 1
ATOM 3129 O O . LEU A 1 395 ? 6.115 0.501 -17.205 1.00 96.56 395 LEU A O 1
ATOM 3133 N N . GLY A 1 396 ? 6.277 -0.668 -19.111 1.00 96.94 396 GLY A N 1
ATOM 3134 C CA . GLY A 1 396 ? 5.174 -1.593 -18.837 1.00 96.94 396 GLY A CA 1
ATOM 3135 C C . GLY A 1 396 ? 3.943 -1.438 -19.732 1.00 96.94 396 GLY A C 1
ATOM 3136 O O . GLY A 1 396 ? 2.957 -2.129 -19.488 1.00 96.94 396 GLY A O 1
ATOM 3137 N N . TYR A 1 397 ? 3.973 -0.581 -20.753 1.00 98.56 397 TYR A N 1
ATOM 3138 C CA . TYR A 1 397 ? 2.916 -0.570 -21.770 1.00 98.56 397 TYR A CA 1
ATOM 3139 C C . TYR A 1 397 ? 2.961 -1.840 -22.621 1.00 98.56 397 TYR A C 1
ATOM 3141 O O . TYR A 1 397 ? 4.040 -2.315 -22.974 1.00 98.56 397 TYR A O 1
ATOM 3149 N N . ASP A 1 398 ? 1.799 -2.374 -22.975 1.00 98.56 398 ASP A N 1
ATOM 3150 C CA . ASP A 1 398 ? 1.692 -3.539 -23.844 1.00 98.56 398 ASP A CA 1
ATOM 3151 C C . ASP A 1 398 ? 0.859 -3.260 -25.089 1.00 98.56 398 ASP A C 1
ATOM 3153 O O . ASP A 1 398 ? -0.013 -2.394 -25.110 1.00 98.56 398 ASP A O 1
ATOM 3157 N N . ALA A 1 399 ? 1.126 -4.053 -26.116 1.00 98.25 399 ALA A N 1
ATOM 3158 C CA . ALA A 1 399 ? 0.305 -4.166 -27.306 1.00 98.25 399 ALA A CA 1
ATOM 3159 C C . ALA A 1 399 ? 0.496 -5.561 -27.910 1.00 98.25 399 ALA A C 1
ATOM 3161 O O . ALA A 1 399 ? 1.593 -6.125 -27.815 1.00 98.25 399 ALA A O 1
ATOM 3162 N N . PRO A 1 400 ? -0.526 -6.133 -28.563 1.00 98.19 400 PRO A N 1
ATOM 3163 C CA . PRO A 1 400 ? -0.341 -7.354 -29.331 1.00 98.19 400 PRO A CA 1
ATOM 3164 C C . PRO A 1 400 ? 0.681 -7.137 -30.458 1.00 98.19 400 PRO A C 1
ATOM 3166 O O . PRO A 1 400 ? 0.781 -6.058 -31.052 1.00 98.19 400 PRO A O 1
ATOM 3169 N N . LEU A 1 401 ? 1.445 -8.185 -30.761 1.00 97.62 401 LEU A N 1
ATOM 3170 C CA . LEU A 1 401 ? 2.266 -8.232 -31.965 1.00 97.62 401 LEU A CA 1
ATOM 3171 C C . LEU A 1 401 ? 1.364 -8.426 -33.185 1.00 97.62 401 LEU A C 1
ATOM 3173 O O . LEU A 1 401 ? 0.422 -9.220 -33.162 1.00 97.62 401 LEU A O 1
ATOM 3177 N N . THR A 1 402 ? 1.659 -7.704 -34.261 1.00 96.50 402 THR A N 1
ATOM 3178 C CA . THR A 1 402 ? 0.958 -7.870 -35.535 1.00 96.50 402 THR A CA 1
ATOM 3179 C C . THR A 1 402 ? 1.357 -9.192 -36.194 1.00 96.50 402 THR A C 1
ATOM 3181 O O . THR A 1 402 ? 2.379 -9.795 -35.863 1.00 96.50 402 THR A O 1
ATOM 3184 N N . ALA A 1 403 ? 0.587 -9.639 -37.189 1.00 96.19 403 ALA A N 1
ATOM 3185 C CA . ALA A 1 403 ? 0.971 -10.802 -37.990 1.00 96.19 403 ALA A CA 1
ATOM 3186 C C . ALA A 1 403 ? 2.340 -10.612 -38.677 1.00 96.19 403 ALA A C 1
ATOM 3188 O O . ALA A 1 403 ? 3.101 -11.569 -38.803 1.00 96.19 403 ALA A O 1
ATOM 3189 N N . GLN A 1 404 ? 2.665 -9.375 -39.072 1.00 94.44 404 GLN A N 1
ATOM 3190 C CA . GLN A 1 404 ? 3.954 -9.025 -39.664 1.00 94.44 404 GLN A CA 1
ATOM 3191 C C . GLN A 1 404 ? 5.092 -9.124 -38.644 1.00 94.44 404 GLN A C 1
ATOM 3193 O O . GLN A 1 404 ? 6.119 -9.723 -38.957 1.00 94.44 404 GLN A O 1
ATOM 3198 N N . ASP A 1 405 ? 4.891 -8.610 -37.424 1.00 95.56 405 ASP A N 1
ATOM 3199 C CA . ASP A 1 405 ? 5.872 -8.739 -36.341 1.00 95.56 405 ASP A CA 1
ATOM 3200 C C . ASP A 1 405 ? 6.179 -10.221 -36.097 1.00 95.56 405 ASP A C 1
ATOM 3202 O O . ASP A 1 405 ? 7.336 -10.628 -36.137 1.00 95.56 405 ASP A O 1
ATOM 3206 N N . ILE A 1 406 ? 5.131 -11.039 -35.918 1.00 97.06 406 ILE A N 1
ATOM 3207 C CA . ILE A 1 406 ? 5.241 -12.474 -35.616 1.00 97.06 406 ILE A CA 1
ATOM 3208 C C . ILE A 1 406 ? 5.983 -13.225 -36.728 1.00 97.06 406 ILE A C 1
ATOM 3210 O O . ILE A 1 406 ? 6.810 -14.088 -36.433 1.00 97.06 406 ILE A O 1
ATOM 3214 N N . ALA A 1 407 ? 5.715 -12.898 -37.996 1.00 96.38 407 ALA A N 1
ATOM 3215 C CA . ALA A 1 407 ? 6.393 -13.509 -39.137 1.00 96.38 407 ALA A CA 1
ATOM 3216 C C . ALA A 1 407 ? 7.891 -13.157 -39.203 1.00 96.38 407 ALA A C 1
ATOM 3218 O O . ALA A 1 407 ? 8.682 -13.959 -39.699 1.00 96.38 407 ALA A O 1
ATOM 3219 N N . ALA A 1 408 ? 8.281 -11.987 -38.690 1.00 96.38 408 ALA A N 1
ATOM 3220 C CA . ALA A 1 408 ? 9.660 -11.510 -38.668 1.00 96.38 408 ALA A CA 1
ATOM 3221 C C . ALA A 1 408 ? 10.455 -11.950 -37.418 1.00 96.38 408 ALA A C 1
ATOM 3223 O O . ALA A 1 408 ? 11.656 -11.678 -37.335 1.00 96.38 408 ALA A O 1
ATOM 3224 N N . LEU A 1 409 ? 9.824 -12.628 -36.447 1.00 97.81 409 LEU A N 1
ATOM 3225 C CA . LEU A 1 409 ? 10.496 -13.046 -35.214 1.00 97.81 409 LEU A CA 1
ATOM 3226 C C . LEU A 1 409 ? 11.552 -14.137 -35.471 1.00 97.81 409 LEU A C 1
ATOM 3228 O O . LEU A 1 409 ? 11.257 -15.163 -36.102 1.00 97.81 409 LEU A O 1
ATOM 3232 N N . PRO A 1 410 ? 12.765 -13.993 -34.909 1.00 96.69 410 PRO A N 1
ATOM 3233 C CA . PRO A 1 410 ? 13.765 -15.048 -34.945 1.00 96.69 410 PRO A CA 1
ATOM 3234 C C . PRO A 1 410 ? 13.317 -16.256 -34.096 1.00 96.69 410 PRO A C 1
ATOM 3236 O O . PRO A 1 410 ? 12.445 -16.114 -33.228 1.00 96.69 410 PRO A O 1
ATOM 3239 N N . PRO A 1 411 ? 13.874 -17.462 -34.334 1.00 96.19 411 PRO A N 1
ATOM 3240 C CA . PRO A 1 411 ? 13.458 -18.706 -33.678 1.00 96.19 411 PRO A CA 1
ATOM 3241 C C . PRO A 1 411 ? 13.286 -18.619 -32.157 1.00 96.19 411 PRO A C 1
ATOM 3243 O O . PRO A 1 411 ? 12.299 -19.123 -31.623 1.00 96.19 411 PRO A O 1
ATOM 3246 N N . GLU A 1 412 ? 14.208 -17.944 -31.482 1.00 95.69 412 GLU A N 1
ATOM 3247 C CA . GLU A 1 412 ? 14.267 -17.770 -30.033 1.00 95.69 412 GLU A CA 1
ATOM 3248 C C . GLU A 1 412 ? 13.171 -16.854 -29.459 1.00 95.69 412 GLU A C 1
ATOM 3250 O O . GLU A 1 412 ? 12.906 -16.909 -28.261 1.00 95.69 412 GLU A O 1
ATOM 3255 N N . LEU A 1 413 ? 12.494 -16.057 -30.295 1.00 97.00 413 LEU A N 1
ATOM 3256 C CA . LEU A 1 413 ? 11.414 -15.149 -29.884 1.00 97.00 413 LEU A CA 1
ATOM 3257 C C . LEU A 1 413 ? 10.027 -15.584 -30.377 1.00 97.00 413 LEU A C 1
ATOM 3259 O O . LEU A 1 413 ? 9.041 -14.932 -30.046 1.00 97.00 413 LEU A O 1
ATOM 3263 N N . ARG A 1 414 ? 9.902 -16.690 -31.127 1.00 94.88 414 ARG A N 1
ATOM 3264 C CA . ARG A 1 414 ? 8.648 -17.117 -31.797 1.00 94.88 414 ARG A CA 1
ATOM 3265 C C . ARG A 1 414 ? 7.437 -17.314 -30.881 1.00 94.88 414 ARG A C 1
ATOM 3267 O O . ARG A 1 414 ? 6.306 -17.391 -31.367 1.00 94.88 414 ARG A O 1
ATOM 3274 N N . THR A 1 415 ? 7.645 -17.458 -29.576 1.00 96.50 415 THR A N 1
ATOM 3275 C CA . THR A 1 415 ? 6.565 -17.599 -28.591 1.00 96.50 415 THR A CA 1
ATOM 3276 C C . THR A 1 415 ? 5.958 -16.263 -28.174 1.00 96.50 415 THR A C 1
ATOM 3278 O O . THR A 1 415 ? 4.856 -16.270 -27.632 1.00 96.50 415 THR A O 1
ATOM 3281 N N . ALA A 1 416 ? 6.616 -15.135 -28.458 1.00 97.56 416 ALA A N 1
ATOM 3282 C CA . ALA A 1 416 ? 6.110 -13.812 -28.126 1.00 97.56 416 ALA A CA 1
ATOM 3283 C C . ALA A 1 416 ? 4.785 -13.529 -28.847 1.00 97.56 416 ALA A C 1
ATOM 3285 O O . ALA A 1 416 ? 4.615 -13.833 -30.034 1.00 97.56 416 ALA A O 1
ATOM 3286 N N . ARG A 1 417 ? 3.824 -12.969 -28.115 1.00 97.94 417 ARG A N 1
ATOM 3287 C CA . ARG A 1 417 ? 2.511 -12.558 -28.632 1.00 97.94 417 ARG A CA 1
ATOM 3288 C C . ARG A 1 417 ? 2.220 -11.092 -28.363 1.00 97.94 417 ARG A C 1
ATOM 3290 O O . ARG A 1 417 ? 1.403 -10.514 -29.074 1.00 97.94 417 ARG A O 1
ATOM 3297 N N . SER A 1 418 ? 2.905 -10.489 -27.400 1.00 98.50 418 SER A N 1
ATOM 3298 C CA . SER A 1 418 ? 2.814 -9.063 -27.113 1.00 98.50 418 SER A CA 1
ATOM 3299 C C . SER A 1 418 ? 4.185 -8.393 -27.059 1.00 98.50 418 SER A C 1
ATOM 3301 O O . SER A 1 418 ? 5.227 -9.054 -26.978 1.00 98.50 418 SER A O 1
ATOM 3303 N N . VAL A 1 419 ? 4.203 -7.063 -27.109 1.00 98.31 419 VAL A N 1
ATOM 3304 C CA . VAL A 1 419 ? 5.439 -6.286 -26.991 1.00 98.31 419 VAL A CA 1
ATOM 3305 C C . VAL A 1 419 ? 6.101 -6.545 -25.634 1.00 98.31 419 VAL A C 1
ATOM 3307 O O . VAL A 1 419 ? 7.325 -6.675 -25.567 1.00 98.31 419 VAL A O 1
ATOM 3310 N N . LEU A 1 420 ? 5.332 -6.718 -24.554 1.00 98.00 420 LEU A N 1
ATOM 3311 C CA . LEU A 1 420 ? 5.904 -7.062 -23.250 1.00 98.00 420 LEU A CA 1
ATOM 3312 C C . LEU A 1 420 ? 6.547 -8.454 -23.200 1.00 98.00 420 LEU A C 1
ATOM 3314 O O . LEU A 1 420 ? 7.431 -8.673 -22.366 1.00 98.00 420 LEU A O 1
ATOM 3318 N N . ASP A 1 421 ? 6.146 -9.399 -24.055 1.00 97.88 421 ASP A N 1
ATOM 3319 C CA . ASP A 1 421 ? 6.853 -10.684 -24.182 1.00 97.88 421 ASP A CA 1
ATOM 3320 C C . ASP A 1 421 ? 8.259 -10.478 -24.741 1.00 97.88 421 ASP A C 1
ATOM 3322 O O . ASP A 1 421 ? 9.218 -11.067 -24.243 1.00 97.88 421 ASP A O 1
ATOM 3326 N N . LEU A 1 422 ? 8.402 -9.569 -25.709 1.00 97.69 422 LEU A N 1
ATOM 3327 C CA . LEU A 1 422 ? 9.709 -9.166 -26.222 1.00 97.69 422 LEU A CA 1
ATOM 3328 C C . LEU A 1 422 ? 10.513 -8.409 -25.155 1.00 97.69 422 LEU A C 1
ATOM 3330 O O . LEU A 1 422 ? 11.706 -8.662 -24.992 1.00 97.69 422 LEU A O 1
ATOM 3334 N N . MET A 1 423 ? 9.872 -7.538 -24.367 1.00 95.69 423 MET A N 1
ATOM 3335 C CA . MET A 1 423 ? 10.552 -6.784 -23.303 1.00 95.69 423 MET A CA 1
ATOM 3336 C C . MET A 1 423 ? 11.130 -7.665 -22.187 1.00 95.69 423 MET A C 1
ATOM 3338 O O . MET A 1 423 ? 12.054 -7.230 -21.491 1.00 95.69 423 MET A O 1
ATOM 3342 N N . ALA A 1 424 ? 10.626 -8.892 -22.018 1.00 89.06 424 ALA A N 1
ATOM 3343 C CA . ALA A 1 424 ? 11.041 -9.808 -20.956 1.00 89.06 424 ALA A CA 1
ATOM 3344 C C . ALA A 1 424 ? 12.490 -10.311 -21.100 1.00 89.06 424 ALA A C 1
ATOM 3346 O O . ALA A 1 424 ? 13.095 -10.712 -20.108 1.00 89.06 424 ALA A O 1
ATOM 3347 N N . SER A 1 425 ? 13.073 -10.257 -22.302 1.00 89.75 425 SER A N 1
ATOM 3348 C CA . SER A 1 425 ? 14.440 -10.720 -22.568 1.00 89.75 425 SER A CA 1
ATOM 3349 C C . SER A 1 425 ? 15.301 -9.634 -23.211 1.00 89.75 425 SER A C 1
ATOM 3351 O O . SER A 1 425 ? 14.801 -8.698 -23.829 1.00 89.75 425 SER A O 1
ATOM 3353 N N . GLU A 1 426 ? 16.621 -9.742 -23.070 1.00 90.69 426 GLU A N 1
ATOM 3354 C CA . GLU A 1 426 ? 17.549 -8.820 -23.732 1.00 90.69 426 GLU A CA 1
ATOM 3355 C C . GLU A 1 426 ? 17.484 -8.938 -25.259 1.00 90.69 426 GLU A C 1
ATOM 3357 O O . GLU A 1 426 ? 17.385 -7.919 -25.942 1.00 90.69 426 GLU A O 1
ATOM 3362 N N . ALA A 1 427 ? 17.429 -10.169 -25.777 1.00 94.44 427 ALA A N 1
ATOM 3363 C CA . ALA A 1 427 ? 17.274 -10.441 -27.204 1.00 94.44 427 ALA A CA 1
ATOM 3364 C C . ALA A 1 427 ? 15.974 -9.841 -27.765 1.00 94.44 427 ALA A C 1
ATOM 3366 O O . ALA A 1 427 ? 15.997 -9.165 -28.792 1.00 94.44 427 ALA A O 1
ATOM 3367 N N . GLY A 1 428 ? 14.849 -10.008 -27.061 1.00 97.44 428 GLY A N 1
ATOM 3368 C CA . GLY A 1 428 ? 13.570 -9.430 -27.470 1.00 97.44 428 GLY A CA 1
ATOM 3369 C C . GLY A 1 428 ? 13.569 -7.902 -27.437 1.00 97.44 428 GLY A C 1
ATOM 3370 O O . GLY A 1 428 ? 13.082 -7.272 -28.377 1.00 97.44 428 GLY A O 1
ATOM 3371 N N . ARG A 1 429 ? 14.196 -7.284 -26.425 1.00 96.38 429 ARG A N 1
ATOM 3372 C CA . ARG A 1 429 ? 14.382 -5.823 -26.383 1.00 96.38 429 ARG A CA 1
ATOM 3373 C C . ARG A 1 429 ? 15.229 -5.318 -27.548 1.00 96.38 429 ARG A C 1
ATOM 3375 O O . ARG A 1 429 ? 14.860 -4.314 -28.149 1.00 96.38 429 ARG A O 1
ATOM 3382 N N . ALA A 1 430 ? 16.338 -5.982 -27.865 1.00 95.81 430 ALA A N 1
ATOM 3383 C CA . ALA A 1 430 ? 17.211 -5.590 -28.973 1.00 95.81 430 ALA A CA 1
ATOM 3384 C C . ALA A 1 430 ? 16.504 -5.725 -30.332 1.00 95.81 430 ALA A C 1
ATOM 3386 O O . ALA A 1 430 ? 16.608 -4.840 -31.186 1.00 95.81 430 ALA A O 1
ATOM 3387 N N . TRP A 1 431 ? 15.724 -6.795 -30.507 1.00 97.69 431 TRP A N 1
ATOM 3388 C CA . TRP A 1 431 ? 14.921 -7.001 -31.708 1.00 97.69 431 TRP A CA 1
ATOM 3389 C C . TRP A 1 431 ? 13.849 -5.915 -31.855 1.00 97.69 431 TRP A C 1
ATOM 3391 O O . TRP A 1 431 ? 13.786 -5.245 -32.885 1.00 97.69 431 TRP A O 1
ATOM 3401 N N . TRP A 1 432 ? 13.076 -5.652 -30.796 1.00 97.44 432 TRP A N 1
ATOM 3402 C CA . TRP A 1 432 ? 12.034 -4.622 -30.813 1.00 97.44 432 TRP A CA 1
ATOM 3403 C C . TRP A 1 432 ? 12.594 -3.219 -31.073 1.00 97.44 432 TRP A C 1
ATOM 3405 O O . TRP A 1 432 ? 11.970 -2.423 -31.762 1.00 97.44 432 TRP A O 1
ATOM 3415 N N . GLN A 1 433 ? 13.794 -2.913 -30.581 1.00 95.88 433 GLN A N 1
ATOM 3416 C CA . GLN A 1 433 ? 14.445 -1.623 -30.825 1.00 95.88 433 GLN A CA 1
ATOM 3417 C C . GLN A 1 433 ? 14.736 -1.351 -32.310 1.00 95.88 433 GLN A C 1
ATOM 3419 O O . GLN A 1 433 ? 14.884 -0.199 -32.700 1.00 95.88 433 GLN A O 1
ATOM 3424 N N . THR A 1 434 ? 14.873 -2.394 -33.127 1.00 95.94 434 THR A N 1
ATOM 3425 C CA . THR A 1 434 ? 15.246 -2.279 -34.546 1.00 95.94 434 THR A CA 1
ATOM 3426 C C . THR A 1 434 ? 14.090 -2.587 -35.496 1.00 95.94 434 THR A C 1
ATOM 3428 O O . THR A 1 434 ? 14.089 -2.084 -36.613 1.00 95.94 434 THR A O 1
ATOM 3431 N N . HIS A 1 435 ? 13.098 -3.360 -35.046 1.00 95.56 435 HIS A N 1
ATOM 3432 C CA . HIS A 1 435 ? 11.967 -3.822 -35.863 1.00 95.56 435 HIS A CA 1
ATOM 3433 C C . HIS A 1 435 ? 10.610 -3.287 -35.386 1.00 95.56 435 HIS A C 1
ATOM 3435 O O . HIS A 1 435 ? 9.618 -3.396 -36.100 1.00 95.56 435 HIS A O 1
ATOM 3441 N N . GLY A 1 436 ? 10.550 -2.728 -34.175 1.00 94.94 436 GLY A N 1
ATOM 3442 C CA . GLY A 1 436 ? 9.343 -2.136 -33.621 1.00 94.94 436 GLY A CA 1
ATOM 3443 C C . GLY A 1 436 ? 8.984 -0.812 -34.290 1.00 94.94 436 GLY A C 1
ATOM 3444 O O . GLY A 1 436 ? 9.831 -0.098 -34.833 1.00 94.94 436 GLY A O 1
ATOM 3445 N N . GLY A 1 437 ? 7.704 -0.472 -34.208 1.00 94.44 437 GLY A N 1
ATOM 3446 C CA . GLY A 1 437 ? 7.147 0.739 -34.795 1.00 94.44 437 GLY A CA 1
ATOM 3447 C C . GLY A 1 437 ? 5.952 1.255 -34.001 1.00 94.44 437 GLY A C 1
ATOM 3448 O O . GLY A 1 437 ? 5.550 0.626 -33.010 1.00 94.44 437 GLY A O 1
ATOM 3449 N N . PRO A 1 438 ? 5.389 2.392 -34.426 1.00 95.88 438 PRO A N 1
ATOM 3450 C CA . PRO A 1 438 ? 4.397 3.098 -33.646 1.00 95.88 438 PRO A CA 1
ATOM 3451 C C . PRO A 1 438 ? 3.067 2.343 -33.623 1.00 95.88 438 PRO A C 1
ATOM 3453 O O . PRO A 1 438 ? 2.701 1.681 -34.596 1.00 95.88 438 PRO A O 1
ATOM 3456 N N . ARG A 1 439 ? 2.373 2.393 -32.485 1.00 97.06 439 ARG A N 1
ATOM 3457 C CA . ARG A 1 439 ? 1.064 1.756 -32.281 1.00 97.06 439 ARG A CA 1
ATOM 3458 C C . ARG A 1 439 ? 0.402 2.245 -31.003 1.00 97.06 439 ARG A C 1
ATOM 3460 O O . ARG A 1 439 ? 1.090 2.724 -30.103 1.00 97.06 439 ARG A O 1
ATOM 3467 N N . GLU A 1 440 ? -0.902 2.022 -30.910 1.00 97.94 440 GLU A N 1
ATOM 3468 C CA . GLU A 1 440 ? -1.626 2.114 -29.645 1.00 97.94 440 GLU A CA 1
ATOM 3469 C C . GLU A 1 440 ? -1.094 1.088 -28.648 1.00 97.94 440 GLU A C 1
ATOM 3471 O O . GLU A 1 440 ? -0.861 -0.079 -28.990 1.00 97.94 440 GLU A O 1
ATOM 3476 N N . MET A 1 441 ? -0.884 1.534 -27.415 1.00 98.38 441 MET A N 1
ATOM 3477 C CA . MET A 1 441 ? -0.448 0.692 -26.314 1.00 98.38 441 MET A CA 1
ATOM 3478 C C . MET A 1 441 ? -1.215 1.021 -25.044 1.00 98.38 441 MET A C 1
ATOM 3480 O O . MET A 1 441 ? -1.588 2.166 -24.798 1.00 98.38 441 MET A O 1
ATOM 3484 N N . VAL A 1 442 ? -1.359 0.009 -24.195 1.00 98.25 442 VAL A N 1
ATOM 3485 C CA . VAL A 1 442 ? -2.112 0.101 -22.946 1.00 98.25 442 VAL A CA 1
ATOM 3486 C C . VAL A 1 442 ? -1.202 -0.220 -21.769 1.00 98.25 442 VAL A C 1
ATOM 3488 O O . VAL A 1 442 ? -0.500 -1.233 -21.752 1.00 98.25 442 VAL A O 1
ATOM 3491 N N . PHE A 1 443 ? -1.231 0.631 -20.755 1.00 98.44 443 PHE A N 1
ATOM 3492 C CA . PHE A 1 443 ? -0.704 0.349 -19.433 1.00 98.44 443 PHE A CA 1
ATOM 3493 C C . PHE A 1 443 ? -1.863 -0.031 -18.513 1.00 98.44 443 PHE A C 1
ATOM 3495 O O . PHE A 1 443 ? -2.676 0.814 -18.147 1.00 98.44 443 PHE A O 1
ATOM 3502 N N . ASP A 1 444 ? -1.935 -1.298 -18.115 1.00 95.56 444 ASP A N 1
ATOM 3503 C CA . ASP A 1 444 ? -2.983 -1.793 -17.219 1.00 95.56 444 ASP A CA 1
ATOM 3504 C C . ASP A 1 444 ? -2.717 -1.328 -15.775 1.00 95.56 444 ASP A C 1
ATOM 3506 O O . ASP A 1 444 ? -1.712 -1.707 -15.163 1.00 95.56 444 ASP A O 1
ATOM 3510 N N . LEU A 1 445 ? -3.607 -0.507 -15.210 1.00 85.69 445 LEU A N 1
ATOM 3511 C CA . LEU A 1 445 ? -3.486 0.019 -13.845 1.00 85.69 445 LEU A CA 1
ATOM 3512 C C . LEU A 1 445 ? -4.046 -0.928 -12.773 1.00 85.69 445 LEU A C 1
ATOM 3514 O O . LEU A 1 445 ? -3.849 -0.686 -11.571 1.00 85.69 445 LEU A O 1
ATOM 3518 N N . SER A 1 446 ? -4.680 -2.031 -13.175 1.00 81.31 446 SER A N 1
ATOM 3519 C CA . SER A 1 446 ? -5.255 -3.018 -12.262 1.00 81.31 446 SER A CA 1
ATOM 3520 C C . SER A 1 446 ? -4.230 -3.502 -11.238 1.00 81.31 446 SER A C 1
ATOM 3522 O O . SER A 1 446 ? -3.038 -3.667 -11.519 1.00 81.31 446 SER A O 1
ATOM 3524 N N . ALA A 1 447 ? -4.684 -3.733 -10.006 1.00 75.19 447 ALA A N 1
ATOM 3525 C CA . ALA A 1 447 ? -3.813 -4.204 -8.936 1.00 75.19 447 ALA A CA 1
ATOM 3526 C C . ALA A 1 447 ? -3.123 -5.521 -9.336 1.00 75.19 447 ALA A C 1
ATOM 3528 O O . ALA A 1 447 ? -3.775 -6.504 -9.681 1.00 75.19 447 ALA A O 1
ATOM 3529 N N . GLY A 1 448 ? -1.788 -5.538 -9.296 1.00 74.62 448 GLY A N 1
ATOM 3530 C CA . GLY A 1 448 ? -1.005 -6.707 -9.696 1.00 74.62 448 GLY A CA 1
ATOM 3531 C C . GLY A 1 448 ? -0.960 -6.966 -11.207 1.00 74.62 448 GLY A C 1
ATOM 3532 O O . GLY A 1 448 ? -0.610 -8.080 -11.603 1.00 74.62 448 GLY A O 1
ATOM 3533 N N . SER A 1 449 ? -1.276 -5.987 -12.057 1.00 86.56 449 SER A N 1
ATOM 3534 C CA . SER A 1 449 ? -1.090 -6.113 -13.505 1.00 86.56 449 SER A CA 1
ATOM 3535 C C . SER A 1 449 ? 0.375 -6.371 -13.880 1.00 86.56 449 SER A C 1
ATOM 3537 O O . SER A 1 449 ? 1.319 -6.055 -13.142 1.00 86.56 449 SER A O 1
ATOM 3539 N N . ARG A 1 450 ? 0.587 -6.951 -15.068 1.00 92.12 450 ARG A N 1
ATOM 3540 C CA . ARG A 1 450 ? 1.935 -7.118 -15.632 1.00 92.12 450 ARG A CA 1
ATOM 3541 C C . ARG A 1 450 ? 2.611 -5.759 -15.831 1.00 92.12 450 ARG A C 1
ATOM 3543 O O . ARG A 1 450 ? 3.778 -5.628 -15.468 1.00 92.12 450 ARG A O 1
ATOM 3550 N N . SER A 1 451 ? 1.871 -4.766 -16.323 1.00 95.56 451 SER A N 1
ATOM 3551 C CA . SER A 1 451 ? 2.338 -3.394 -16.540 1.00 95.56 451 SER A CA 1
ATOM 3552 C C . SER A 1 451 ? 2.913 -2.770 -15.269 1.00 95.56 451 SER A C 1
ATOM 3554 O O . SER A 1 451 ? 4.062 -2.328 -15.263 1.00 95.56 451 SER A O 1
ATOM 3556 N N . ARG A 1 452 ? 2.179 -2.839 -14.150 1.00 86.00 452 ARG A N 1
ATOM 3557 C CA . ARG A 1 452 ? 2.630 -2.286 -12.863 1.00 86.00 452 ARG A CA 1
ATOM 3558 C C . ARG A 1 452 ? 3.837 -3.013 -12.287 1.00 86.00 452 ARG A C 1
ATOM 3560 O O . ARG A 1 452 ? 4.729 -2.359 -11.757 1.00 86.00 452 ARG A O 1
ATOM 3567 N N . ARG A 1 453 ? 3.909 -4.343 -12.419 1.00 83.50 453 ARG A N 1
ATOM 3568 C CA . ARG A 1 453 ? 5.100 -5.104 -11.997 1.00 83.50 453 ARG A CA 1
ATOM 3569 C C . ARG A 1 453 ? 6.346 -4.717 -12.793 1.00 83.50 453 ARG A C 1
ATOM 3571 O O . ARG A 1 453 ? 7.416 -4.601 -12.207 1.00 83.50 453 ARG A O 1
ATOM 3578 N N . ILE A 1 454 ? 6.212 -4.519 -14.106 1.00 88.12 454 ILE A N 1
ATOM 3579 C CA . ILE A 1 454 ? 7.331 -4.112 -14.967 1.00 88.12 454 ILE A CA 1
ATOM 3580 C C . ILE A 1 454 ? 7.788 -2.698 -14.626 1.00 88.12 454 ILE A C 1
ATOM 3582 O O . ILE A 1 454 ? 8.989 -2.488 -14.472 1.00 88.12 454 ILE A O 1
ATOM 3586 N N . LEU A 1 455 ? 6.855 -1.756 -14.452 1.00 90.94 455 LEU A N 1
ATOM 3587 C CA . LEU A 1 455 ? 7.199 -0.402 -14.026 1.00 90.94 455 LEU A CA 1
ATOM 3588 C C . LEU A 1 455 ? 7.943 -0.421 -12.691 1.00 90.94 455 LEU A C 1
ATOM 3590 O O . LEU A 1 455 ? 9.020 0.156 -12.595 1.00 90.94 455 LEU A O 1
ATOM 3594 N N . GLN A 1 456 ? 7.408 -1.128 -11.693 1.00 79.94 456 GLN A N 1
ATOM 3595 C CA . GLN A 1 456 ? 8.020 -1.231 -10.369 1.00 79.94 456 GLN A CA 1
ATOM 3596 C C . GLN A 1 456 ? 9.449 -1.785 -10.452 1.00 79.94 456 GLN A C 1
ATOM 3598 O O . GLN A 1 456 ? 10.385 -1.148 -9.973 1.00 79.94 456 GLN A O 1
ATOM 3603 N N . ALA A 1 457 ? 9.639 -2.909 -11.149 1.00 73.50 457 ALA A N 1
ATOM 3604 C CA . ALA A 1 457 ? 10.961 -3.497 -11.350 1.00 73.50 457 ALA A CA 1
ATOM 3605 C C . ALA A 1 457 ? 11.905 -2.557 -12.120 1.00 73.50 457 ALA A C 1
ATOM 3607 O O . ALA A 1 457 ? 13.107 -2.525 -11.861 1.00 73.50 457 ALA A O 1
ATOM 3608 N N . TYR A 1 458 ? 11.392 -1.782 -13.080 1.00 83.56 458 TYR A N 1
ATOM 3609 C CA . TYR A 1 458 ? 12.190 -0.791 -13.797 1.00 83.56 458 TYR A CA 1
ATOM 3610 C C . TYR A 1 458 ? 12.643 0.342 -12.869 1.00 83.56 458 TYR A C 1
ATOM 3612 O O . TYR A 1 458 ? 13.815 0.705 -12.905 1.00 83.56 458 TYR A O 1
ATOM 3620 N N . LEU A 1 459 ? 11.753 0.891 -12.037 1.00 82.19 459 LEU A N 1
ATOM 3621 C CA . LEU A 1 459 ? 12.091 1.954 -11.084 1.00 82.19 459 LEU A CA 1
ATOM 3622 C C . LEU A 1 459 ? 13.155 1.484 -10.088 1.00 82.19 459 LEU A C 1
ATOM 3624 O O . LEU A 1 459 ? 14.174 2.158 -9.935 1.00 82.19 459 LEU A O 1
ATOM 3628 N N . GLU A 1 460 ? 12.974 0.291 -9.515 1.00 76.56 460 GLU A N 1
ATOM 3629 C CA . GLU A 1 460 ? 13.936 -0.351 -8.611 1.00 76.56 460 GLU A CA 1
ATOM 3630 C C . GLU A 1 460 ? 15.307 -0.526 -9.279 1.00 76.56 460 GLU A C 1
ATOM 3632 O O . GLU A 1 460 ? 16.320 -0.062 -8.758 1.00 76.56 460 GLU A O 1
ATOM 3637 N N . ASN A 1 461 ? 15.342 -1.093 -10.490 1.00 74.94 461 ASN A N 1
ATOM 3638 C CA . ASN A 1 461 ? 16.579 -1.293 -11.252 1.00 74.94 461 ASN A CA 1
ATOM 3639 C C . ASN A 1 461 ? 17.264 0.012 -11.681 1.00 74.94 461 ASN A C 1
ATOM 3641 O O . ASN A 1 461 ? 18.432 0.000 -12.066 1.00 74.94 461 ASN A O 1
ATOM 3645 N N . GLN A 1 462 ? 16.539 1.128 -11.723 1.00 81.94 462 GLN A N 1
ATOM 3646 C CA . GLN A 1 462 ? 17.091 2.439 -12.068 1.00 81.94 462 GLN A CA 1
ATOM 3647 C C . GLN A 1 462 ? 17.365 3.305 -10.832 1.00 81.94 462 GLN A C 1
ATOM 3649 O O . GLN A 1 462 ? 17.788 4.448 -10.999 1.00 81.94 462 GLN A O 1
ATOM 3654 N N . GLY A 1 463 ? 17.126 2.788 -9.621 1.00 77.38 463 GLY A N 1
ATOM 3655 C CA . GLY A 1 463 ? 17.269 3.542 -8.376 1.00 77.38 463 GLY A CA 1
ATOM 3656 C C . GLY A 1 463 ? 16.357 4.771 -8.303 1.00 77.38 463 GLY A C 1
ATOM 3657 O O . GLY A 1 463 ? 16.715 5.755 -7.661 1.00 77.38 463 GLY A O 1
ATOM 3658 N N . ILE A 1 464 ? 15.218 4.749 -9.004 1.00 82.75 464 ILE A N 1
ATOM 3659 C CA . ILE A 1 464 ? 14.257 5.856 -9.025 1.00 82.75 464 ILE A CA 1
ATOM 3660 C C . ILE A 1 464 ? 13.318 5.704 -7.833 1.00 82.75 464 ILE A C 1
ATOM 3662 O O . ILE A 1 464 ? 12.704 4.652 -7.656 1.00 82.75 464 ILE A O 1
ATOM 3666 N N . ARG A 1 465 ? 13.183 6.772 -7.047 1.00 79.00 465 ARG A N 1
ATOM 3667 C CA . ARG A 1 465 ? 12.308 6.836 -5.871 1.00 79.00 465 ARG A CA 1
ATOM 3668 C C . ARG A 1 465 ? 11.405 8.054 -5.995 1.00 79.00 465 ARG A C 1
ATOM 3670 O O . ARG A 1 465 ? 11.914 9.161 -6.193 1.00 79.00 465 ARG A O 1
ATOM 3677 N N . LEU A 1 466 ? 10.094 7.809 -5.952 1.00 77.38 466 LEU A N 1
ATOM 3678 C CA . LEU A 1 466 ? 9.042 8.808 -6.169 1.00 77.38 466 LEU A CA 1
ATOM 3679 C C . LEU A 1 466 ? 8.796 9.703 -4.964 1.00 77.38 466 LEU A C 1
ATOM 3681 O O . LEU A 1 466 ? 9.132 9.299 -3.834 1.00 77.38 466 LEU A O 1
#

pLDDT: mean 86.69, std 14.29, range [30.12, 98.56]

Foldseek 3Di:
DDDPPDPDQLVLLLVQLVQADEDEAQDPVVPFAASVSHHDYQHQQRDPQLSVQLSVLLSCCRGVVDDLVSQLVSNVVSCVVVVRDPDFQPVDPVRSSVSSCQSNVVSNFLSVQLSVVVVCLLCCVQQQKKQKAADPVDPDDDVVSVVSHRQIDGCPPLCCFQPAPPLDGPGPIHMDGHGCVRCVVVVHPDGDDDDQQDWDWDQDPVPRDIDIGGPPGDPRSRGRRNPCVVVSVLVVQLVVLVVDDVVSSVVSNCLSPDQPPLCVQWQPLQEAEAEPPCVQVVLVHDSSLLCLLQLGTHQWYWYWDDDDFKIKIWIDGDQFPHTFIKIWGQDPVGIEIEGEDGDTDPVCPPVCSVLSSVVSSLVSCLVSVHFKYKYFQADALVGPPGRRQLVQVLLQWKDFDDPVRLVPDDPVQNVDGMLNSLSVDPNSSVCCRHPPHIDMTIQGSRDPDSNVVSNVVSCVVVSGGD

Mean predicted aligned error: 15.57 Å

Sequence (466 aa):
MGVRYGSLPFKEQIAFWRAKELVPTERWNDLVREQHDTAFTVAGAMQADLLSDLHQAVTKAIEQGTTLAEFTRDFEAIVAARGWTGWTGEDTQAGRAWRARVIYETNLHASYQAGRWAQVQAVKKFRPYLIYRHSDASIHPRELHVSWDGLVVAQDDPWVQTHWPPNGWGCKCRMFALSERDLRKLGKTGPDTPPDDGHYDWTDPKTGEIHRFPQGIDPFWDYAPGRSRADVVREQALRKAEGLPPAMGDELKAFLSSRDPLTDKYFNGRVEVRDPDGVMPKLGIDAAGAASMMGAPDGSVIELIAVDNAYEFEATGPLLQNAMLRHLQADVSGLVMHNDYFALEPAFRKQKIGTRSFAQQVATLATLGVVSIETYAAGSFEEKAYNGYYTWPRLGYDAPLTAQDIAALPPELRTARSVLDLMASEAGRAWWQTHGGPREMVFDLSAGSRSRRILQAYLENQGIRL

Solvent-accessible surface area (backbone atoms only — not comparable to full-atom values): 25256 Å² total; per-residue (Å²): 136,83,82,78,83,67,80,74,68,59,59,52,22,52,59,46,54,74,63,38,42,85,45,67,27,74,46,75,75,75,55,52,41,70,50,57,55,42,37,44,68,49,56,61,39,68,48,69,68,54,44,49,51,54,50,48,55,49,47,46,31,70,69,70,67,58,51,71,70,57,48,40,53,54,47,54,51,49,35,62,75,64,67,66,75,97,53,86,37,64,94,37,74,67,30,42,52,49,47,42,46,52,59,50,54,50,53,51,44,40,31,45,31,16,19,48,43,56,56,43,63,77,42,27,92,70,22,48,29,29,33,34,37,54,40,88,88,46,92,79,67,57,67,59,49,57,72,39,42,69,43,34,31,47,62,83,39,72,64,46,49,36,57,28,38,38,29,33,90,87,48,67,42,45,71,45,71,30,30,75,70,53,40,44,76,73,74,40,94,66,62,52,82,80,81,86,76,55,66,45,80,45,63,41,92,85,79,68,50,76,46,78,39,51,56,80,38,39,90,58,21,60,29,39,45,51,68,56,49,76,59,39,60,40,48,54,51,41,55,55,17,71,77,38,63,67,73,58,12,52,50,43,37,50,61,64,72,40,42,30,74,66,39,67,70,33,56,78,38,52,54,50,75,46,52,89,66,51,55,46,72,77,70,73,40,54,65,48,46,52,25,28,53,64,24,44,46,43,64,18,42,34,41,39,45,71,50,100,73,33,38,39,40,38,35,40,36,91,60,39,62,48,65,28,33,32,36,42,32,68,59,98,86,40,37,35,36,37,49,77,39,82,48,56,27,79,90,53,52,95,69,55,50,68,54,51,23,50,51,40,16,53,60,43,35,44,75,72,57,30,42,33,40,35,31,68,21,38,29,33,58,86,44,71,91,36,57,35,43,59,50,42,36,63,48,20,26,32,36,74,53,49,75,67,53,54,72,68,44,54,84,93,48,60,82,48,56,32,50,44,53,25,56,72,38,72,68,35,39,59,48,44,55,64,73,39,53,57,45,69,30,40,26,44,42,47,89,88,28,71,20,49,54,38,29,51,54,42,32,61,77,66,69,58,37,119

Secondary structure (DSSP, 8-state):
-----PPPP-HHHHHHHTT-EE---SSTTSS-TTHHHHEE--TT---HHHHHHHHHHHHHHHHH---HHHHHHHHHHHHHHHT--S-TTTTSHHHHHHHHHHHHHHHHHHHHHHHHHHHHHHTTTT--EEEEE--TT-SS--HHHHHTTT-EEETT-HHHHHHSSP-STT---EEEEE-HHHHHHTT-SSPPPPP---EEEEE-TTT--EEEEETTS-TT--S-TTTTHHHHHHHHHHHHHHTS-HHHHHHHHHHHHSPPHHHHHH-S---EEE-TT-HHHHHT--HHHHHHHHTPPTT-EEEEEEETTEEEEEEE-TTBSS-EEEEEEE-SSSEEEEEEE--B-GGGTTTTHHHHHHHHHHHHHHHTTEEEEEEE----SS-TT--HHHHHHHHT-B-BPPHHHHHH--GGGTT--BHHHHHTSHHHHHHHHHH----EEEEE-STT-HHHHHHHHHHHHTT---

Organism: NCBI:txid686340